Protein AF-A0A1I0JV38-F1 (afdb_monomer_lite)

pLDDT: mean 80.18, std 16.91, range [19.27, 97.38]

Radius of gyration: 26.92 Å; chains: 1; bounding box: 65×66×72 Å

Organism: NCBI:txid392421

Secondary structure (DSSP, 8-state):
--EEHHHHHHHHHHHHHHH-TT----GGGHHHHHHH-SSEEEEEETTEEEEEE-HHHHHHHS--------THHHHHHHHHHHHHHHHHTTT-EEEEPP--SSS--SEEEEETTEEEEEEEEE-SSGGG-HHHHHHHHHHHHHTT-EEEEEE---SSTTHHHHHHHHHHHS-SEEPTTSPEEEPEEEEEPEETT-TTSTT-EEEEEE--SSTT--EEEEETTEEEEESSSSEEEEEESSSPPPTTTSSEEEEEETTTTEEEEEETTEEEEESSHHHHHHHEEEPEEEP-HHHHSS-TT--GGG-EEEE--SSS--EEEETTEEEEPPSS--HHHHS--TT-TTS----PPPPP--------------TT--SHHHHHHHHEEEEEEEEEEHHHHHHHHHHHHHHHT--PPPHHHHHHHHTTTS--EEEEEEETTEEEEEEEEEEE-TTTGGGG-

Sequence (453 aa):
GWVEVTAVDEELVARLEKTEPEIDYAYEDLPDVRDASRLIEVDLQNDEIVARLTDEGEELVRPKTGTVGSAGGTSHDAVLLDTEVALTERGFSVEILEQDGSEQPDAVATHPDHDVVFNIEAETTTPDRPAKVLQNLKRAHEEDRIPIFVVRPGESETQVASRVENILSKPLHERSDGTEQFYNCDEIVTFGGGATAHGGVTAVRPQTTDANRTVWVRDNGERVLSDGETEFTRVPDDGPISKDDVPAYYSYDHQSGQYTVHQPGETLTYDSKSEFETEWTPIKRPFLPDVDLPDANYSRESYLILIHPTDGSPLLFQQGDTYELSESPDNEELWPDASSAEHSKAVEPSQPAEACSSGEQSVQIEPESDGIEAFAAMYIREADGVQIPKEELFQAYSRWTDQQDIDGTNASWFGRKLANVVEYEDDRIRNGDNLVTVYTGIDLTSDGSKLLE

Foldseek 3Di:
DKDFVVVVLVLVVVCCVVPPVVDDDDSVCVVVVQVPDPQKDWDQDPNTIIIDGDPVNVVVPQAQQDPPDWVCPVVQSLQVVLVCVQVVLQQKDKAQDRCPPDDAARIWIDHPQDPAIEGEHECEPCLVQLVVLQLQLQVQVVVVHAYEYEYAADPHLCPVVVSSVCCVVPVWDQDPVRKTKFGFDPDFAKDPVDQVDDVIKFFKFWADPPRPQWIWIDDPQWTWTDSVPDTFFIHGLPDDDDCVGGQWIWHADPVQRKIWIDGVPDIDIDSHPVVCSNTIHTHTDTDRLVPSHPDNDDDPLRYWYWHDYPDDHIWTDDPNDTAGADSHRHPCRRPPDPVNVPPDDDDDDDDDDDDDDDDDDDDDDDQPDLCLLVCCVAWKDFDAFDKDFLVLLQLLSVLVCVVVVHNHTDSVVSVVVNVVRDDWDWDWDDDDPDITIMTGRMDTDPVSVVSSD

Structure (mmCIF, N/CA/C/O backbone):
data_AF-A0A1I0JV38-F1
#
_entry.id   AF-A0A1I0JV38-F1
#
loop_
_atom_site.group_PDB
_atom_site.id
_atom_site.type_symbol
_atom_site.label_atom_id
_atom_site.label_alt_id
_atom_site.label_comp_id
_atom_site.label_asym_id
_atom_site.label_entity_id
_atom_site.label_seq_id
_atom_site.pdbx_PDB_ins_code
_atom_site.Cartn_x
_atom_site.Cartn_y
_atom_site.Cartn_z
_atom_site.occupancy
_atom_site.B_iso_or_equiv
_atom_site.auth_seq_id
_atom_site.auth_comp_id
_atom_site.auth_asym_id
_atom_site.auth_atom_id
_atom_site.pdbx_PDB_model_num
ATOM 1 N N . GLY A 1 1 ? 14.140 11.235 -24.330 1.00 77.12 1 GLY A N 1
ATOM 2 C CA . GLY A 1 1 ? 15.375 11.431 -25.132 1.00 77.12 1 GLY A CA 1
ATOM 3 C C . GLY A 1 1 ? 15.098 11.174 -26.606 1.00 77.12 1 GLY A C 1
ATOM 4 O O . GLY A 1 1 ? 13.943 10.947 -26.933 1.00 77.12 1 GLY A O 1
ATOM 5 N N . TRP A 1 2 ? 16.109 11.232 -27.483 1.00 87.62 2 TRP A N 1
ATOM 6 C CA . TRP A 1 2 ? 15.985 10.741 -28.868 1.00 87.62 2 TRP A CA 1
ATOM 7 C C . TRP A 1 2 ? 16.134 9.219 -28.885 1.00 87.62 2 TRP A C 1
ATOM 9 O O . TRP A 1 2 ? 17.063 8.708 -28.263 1.00 87.62 2 TRP A O 1
ATOM 19 N N . VAL A 1 3 ? 15.238 8.523 -29.582 1.00 88.56 3 VAL A N 1
ATOM 20 C CA . VAL A 1 3 ? 15.190 7.055 -29.669 1.00 88.56 3 VAL A CA 1
ATOM 21 C C . VAL A 1 3 ? 15.055 6.645 -31.132 1.00 88.56 3 VAL A C 1
ATOM 23 O O . VAL A 1 3 ? 14.429 7.365 -31.909 1.00 88.56 3 VAL A O 1
ATOM 26 N N . GLU A 1 4 ? 15.632 5.515 -31.536 1.00 90.44 4 GLU A N 1
ATOM 27 C CA . GLU A 1 4 ? 15.465 5.013 -32.903 1.00 90.44 4 GLU A CA 1
ATOM 28 C C . GLU A 1 4 ? 13.999 4.720 -33.229 1.00 90.44 4 GLU A C 1
ATOM 30 O O . GLU A 1 4 ? 13.288 4.059 -32.472 1.00 90.44 4 GLU A O 1
ATOM 35 N N . VAL A 1 5 ? 13.556 5.172 -34.403 1.00 89.88 5 VAL A N 1
ATOM 36 C CA . VAL A 1 5 ? 12.156 5.029 -34.826 1.00 89.88 5 VAL A CA 1
ATOM 37 C C . VAL A 1 5 ? 11.748 3.568 -35.001 1.00 89.88 5 VAL A C 1
ATOM 39 O O . VAL A 1 5 ? 10.593 3.237 -34.767 1.00 89.88 5 VAL A O 1
ATOM 42 N N . THR A 1 6 ? 12.682 2.684 -35.355 1.00 87.19 6 THR A N 1
ATOM 43 C CA . THR A 1 6 ? 12.409 1.245 -35.468 1.00 87.19 6 THR A CA 1
ATOM 44 C C . THR A 1 6 ? 11.938 0.660 -34.135 1.00 87.19 6 THR A C 1
ATOM 46 O O . THR A 1 6 ? 10.930 -0.033 -34.108 1.00 87.19 6 THR A O 1
ATOM 49 N N . ALA A 1 7 ? 12.603 1.006 -33.027 1.00 85.00 7 ALA A N 1
ATOM 50 C CA . ALA A 1 7 ? 12.217 0.544 -31.694 1.00 85.00 7 ALA A CA 1
ATOM 51 C C . ALA A 1 7 ? 10.859 1.123 -31.259 1.00 85.00 7 ALA A C 1
ATOM 53 O O . ALA A 1 7 ? 10.041 0.426 -30.666 1.00 85.00 7 ALA A O 1
ATOM 54 N N . VAL A 1 8 ? 10.592 2.390 -31.604 1.00 86.75 8 VAL A N 1
ATOM 55 C CA . VAL A 1 8 ? 9.288 3.028 -31.355 1.00 86.75 8 VAL A CA 1
ATOM 56 C C . VAL A 1 8 ? 8.170 2.318 -32.123 1.00 86.75 8 VAL A C 1
ATOM 58 O O . VAL A 1 8 ? 7.096 2.094 -31.570 1.00 86.75 8 VAL A O 1
ATOM 61 N N . ASP A 1 9 ? 8.418 1.957 -33.383 1.00 89.06 9 ASP A N 1
ATOM 62 C CA . ASP A 1 9 ? 7.438 1.283 -34.236 1.00 89.06 9 ASP A CA 1
ATOM 63 C C . ASP A 1 9 ? 7.156 -0.144 -33.755 1.00 89.06 9 ASP A C 1
ATOM 65 O O . ASP A 1 9 ? 5.997 -0.554 -33.729 1.00 89.06 9 ASP A O 1
ATOM 69 N N . GLU A 1 10 ? 8.181 -0.877 -33.320 1.00 86.12 10 GLU A N 1
ATOM 70 C CA . GLU A 1 10 ? 8.034 -2.216 -32.736 1.00 86.12 10 GLU A CA 1
ATOM 71 C C . GLU A 1 10 ? 7.217 -2.192 -31.432 1.00 86.12 10 GLU A C 1
ATOM 73 O O . GLU A 1 10 ? 6.278 -2.979 -31.290 1.00 86.12 10 GLU A O 1
ATOM 78 N N . GLU A 1 11 ? 7.497 -1.255 -30.519 1.00 83.25 11 GLU A N 1
ATOM 79 C CA . GLU A 1 11 ? 6.731 -1.103 -29.271 1.00 83.25 11 GLU A CA 1
ATOM 80 C C . GLU A 1 11 ? 5.285 -0.654 -29.539 1.00 83.25 11 GLU A C 1
ATOM 82 O O . GLU A 1 11 ? 4.341 -1.171 -28.938 1.00 83.25 11 GLU A O 1
ATOM 87 N N . LEU A 1 12 ? 5.075 0.276 -30.480 1.00 85.81 12 LEU A N 1
ATOM 88 C CA . LEU A 1 12 ? 3.736 0.723 -30.870 1.00 85.81 12 LEU A CA 1
ATOM 89 C C . LEU A 1 12 ? 2.906 -0.431 -31.446 1.00 85.81 12 LEU A C 1
ATOM 91 O O . LEU A 1 12 ? 1.741 -0.586 -31.081 1.00 85.81 12 LEU A O 1
ATOM 95 N N . VAL A 1 13 ? 3.504 -1.245 -32.320 1.00 85.44 13 VAL A N 1
ATOM 96 C CA . VAL A 1 13 ? 2.880 -2.450 -32.885 1.00 85.44 13 VAL A CA 1
ATOM 97 C C . VAL A 1 13 ? 2.482 -3.413 -31.769 1.00 85.44 13 VAL A C 1
ATOM 99 O O . VAL A 1 13 ? 1.319 -3.814 -31.705 1.00 85.44 13 VAL A O 1
ATOM 102 N N . ALA A 1 14 ? 3.409 -3.724 -30.859 1.00 80.94 14 ALA A N 1
ATOM 103 C CA . ALA A 1 14 ? 3.163 -4.641 -29.748 1.00 80.94 14 ALA A CA 1
ATOM 104 C C . ALA A 1 14 ? 2.013 -4.160 -28.843 1.00 80.94 14 ALA A C 1
ATOM 106 O O . ALA A 1 14 ? 1.148 -4.952 -28.460 1.00 80.94 14 ALA A O 1
ATOM 107 N N . ARG A 1 15 ? 1.949 -2.853 -28.546 1.00 80.50 15 ARG A N 1
ATOM 108 C CA . ARG A 1 15 ? 0.856 -2.265 -27.754 1.00 80.50 15 ARG A CA 1
ATOM 109 C C . ARG A 1 15 ? -0.477 -2.261 -28.491 1.00 80.50 15 ARG A C 1
ATOM 111 O O . ARG A 1 15 ? -1.489 -2.605 -27.887 1.00 80.50 15 ARG A O 1
ATOM 118 N N . LEU A 1 16 ? -0.501 -1.908 -29.777 1.00 81.69 16 LEU A N 1
ATOM 119 C CA . LEU A 1 16 ? -1.734 -1.926 -30.571 1.00 81.69 16 LEU A CA 1
ATOM 120 C C . LEU A 1 16 ? -2.312 -3.341 -30.663 1.00 81.69 16 LEU A C 1
ATOM 122 O O . LEU A 1 16 ? -3.507 -3.523 -30.462 1.00 81.69 16 LEU A O 1
ATOM 126 N N . GLU A 1 17 ? -1.472 -4.352 -30.887 1.00 80.50 17 GLU A N 1
ATOM 127 C CA . GLU A 1 17 ? -1.916 -5.750 -30.925 1.00 80.50 17 GLU A CA 1
ATOM 128 C C . GLU A 1 17 ? -2.472 -6.238 -29.577 1.00 80.50 17 GLU A C 1
ATOM 130 O O . GLU A 1 17 ? -3.389 -7.064 -29.552 1.00 80.50 17 GLU A O 1
ATOM 135 N N . LYS A 1 18 ? -1.935 -5.731 -28.461 1.00 73.00 18 LYS A N 1
ATOM 136 C CA . LYS A 1 18 ? -2.333 -6.124 -27.103 1.00 73.00 18 LYS A CA 1
ATOM 137 C C . LYS A 1 18 ? -3.589 -5.400 -26.614 1.00 73.00 18 LYS A C 1
ATOM 139 O O . LYS A 1 18 ? -4.468 -6.043 -26.040 1.00 73.00 18 LYS A O 1
ATOM 144 N N . THR A 1 19 ? -3.659 -4.088 -26.816 1.00 72.38 19 THR A N 1
ATOM 145 C CA . THR A 1 19 ? -4.647 -3.217 -26.158 1.00 72.38 19 THR A CA 1
ATOM 146 C C . THR A 1 19 ? -5.775 -2.796 -27.096 1.00 72.38 19 THR A C 1
ATOM 148 O O . THR A 1 19 ? -6.915 -2.694 -26.658 1.00 72.38 19 THR A O 1
ATOM 151 N N . GLU A 1 20 ? -5.487 -2.605 -28.384 1.00 77.19 20 GLU A N 1
ATOM 152 C CA . GLU A 1 20 ? -6.432 -2.059 -29.370 1.00 77.19 20 GLU A CA 1
ATOM 153 C C . GLU A 1 20 ? -6.417 -2.883 -30.681 1.00 77.19 20 GLU A C 1
ATOM 155 O O . GLU A 1 20 ? -6.173 -2.337 -31.767 1.00 77.19 20 GLU A O 1
ATOM 160 N N . PRO A 1 21 ? -6.656 -4.212 -30.626 1.00 78.31 21 PRO A N 1
ATOM 161 C CA . PRO A 1 21 ? -6.513 -5.109 -31.779 1.00 78.31 21 PRO A CA 1
ATOM 162 C C . PRO A 1 21 ? -7.489 -4.807 -32.930 1.00 78.31 21 PRO A C 1
ATOM 164 O O . PRO A 1 21 ? -7.354 -5.347 -34.030 1.00 78.31 21 PRO A O 1
ATOM 167 N N . GLU A 1 22 ? -8.510 -3.985 -32.691 1.00 82.88 22 GLU A N 1
ATOM 168 C CA . GLU A 1 22 ? -9.451 -3.491 -33.695 1.00 82.88 22 GLU A CA 1
ATOM 169 C C . GLU A 1 22 ? -8.896 -2.389 -34.607 1.00 82.88 22 GLU A C 1
ATOM 171 O O . GLU A 1 22 ? -9.514 -2.103 -35.641 1.00 82.88 22 GLU A O 1
ATOM 176 N N . ILE A 1 23 ? -7.779 -1.754 -34.242 1.00 82.75 23 ILE A N 1
ATOM 177 C CA . ILE A 1 23 ? -7.165 -0.703 -35.054 1.00 82.75 23 ILE A CA 1
ATOM 178 C C . ILE A 1 23 ? -6.440 -1.361 -36.231 1.00 82.75 23 ILE A C 1
ATOM 180 O O . ILE A 1 23 ? -5.401 -1.992 -36.077 1.00 82.75 23 ILE A O 1
ATOM 184 N N . ASP A 1 24 ? -6.997 -1.193 -37.431 1.00 81.81 24 ASP A N 1
ATOM 185 C CA . ASP A 1 24 ? -6.366 -1.613 -38.684 1.00 81.81 24 ASP A CA 1
ATOM 186 C C . ASP A 1 24 ? -5.345 -0.554 -39.126 1.00 81.81 24 ASP A C 1
ATOM 188 O O . ASP A 1 24 ? -5.703 0.608 -39.348 1.00 81.81 24 ASP A O 1
ATOM 192 N N . TYR A 1 25 ? -4.079 -0.948 -39.245 1.00 83.00 25 TYR A N 1
ATOM 193 C CA . TYR A 1 25 ? -2.989 -0.085 -39.692 1.00 83.00 25 TYR A CA 1
ATOM 194 C C . TYR A 1 25 ? -2.025 -0.854 -40.596 1.00 83.00 25 TYR A C 1
ATOM 196 O O . TYR A 1 25 ? -1.826 -2.062 -40.450 1.00 83.00 25 TYR A O 1
ATOM 204 N N . ALA A 1 26 ? -1.389 -0.145 -41.529 1.00 86.62 26 ALA A N 1
ATOM 205 C CA . ALA A 1 26 ? -0.257 -0.676 -42.270 1.00 86.62 26 ALA A CA 1
ATOM 206 C C . ALA A 1 26 ? 1.041 -0.099 -41.698 1.00 86.62 26 ALA A C 1
ATOM 208 O O . ALA A 1 26 ? 1.145 1.101 -41.456 1.00 86.62 26 ALA A O 1
ATOM 209 N N . TYR A 1 27 ? 2.063 -0.941 -41.522 1.00 84.88 27 TYR A N 1
ATOM 210 C CA . TYR A 1 27 ? 3.378 -0.501 -41.035 1.00 84.88 27 TYR A CA 1
ATOM 211 C C . TYR A 1 27 ? 3.979 0.623 -41.906 1.00 84.88 27 TYR A C 1
ATOM 213 O O . TYR A 1 27 ? 4.685 1.500 -41.418 1.00 84.88 27 TYR A O 1
ATOM 221 N N . GLU A 1 28 ? 3.663 0.630 -43.206 1.00 87.81 28 GLU A N 1
ATOM 222 C CA . GLU A 1 28 ? 4.093 1.670 -44.150 1.00 87.81 28 GLU A CA 1
ATOM 223 C C . GLU A 1 28 ? 3.461 3.051 -43.906 1.00 87.81 28 GLU A C 1
ATOM 225 O O . GLU A 1 28 ? 4.013 4.041 -44.382 1.00 87.81 28 GLU A O 1
ATOM 230 N N . ASP A 1 29 ? 2.373 3.128 -43.134 1.00 88.38 29 ASP A N 1
ATOM 231 C CA . ASP A 1 29 ? 1.688 4.380 -42.791 1.00 88.38 29 ASP A CA 1
ATOM 232 C C . ASP A 1 29 ? 2.265 5.038 -41.522 1.00 88.38 29 ASP A C 1
ATOM 234 O O . ASP A 1 29 ? 2.029 6.223 -41.276 1.00 88.38 29 ASP A O 1
ATOM 238 N N . LEU A 1 30 ? 3.046 4.309 -40.710 1.00 88.12 30 LEU A N 1
ATOM 239 C CA . LEU A 1 30 ? 3.612 4.827 -39.455 1.00 88.12 30 LEU A CA 1
ATOM 240 C C . LEU A 1 30 ? 4.484 6.092 -39.636 1.00 88.12 30 LEU A C 1
ATOM 242 O O . LEU A 1 30 ? 4.366 7.005 -38.811 1.00 88.12 30 LEU A O 1
ATOM 246 N N . PRO A 1 31 ? 5.301 6.233 -40.705 1.00 88.88 31 PRO A N 1
ATOM 247 C CA . PRO A 1 31 ? 6.001 7.486 -40.990 1.00 88.88 31 PRO A CA 1
ATOM 248 C C . PRO A 1 31 ? 5.059 8.688 -41.140 1.00 88.88 31 PRO A C 1
ATOM 250 O O . PRO A 1 31 ? 5.313 9.734 -40.545 1.00 88.88 31 PRO A O 1
ATOM 253 N N . ASP A 1 32 ? 3.947 8.528 -41.864 1.00 87.06 32 ASP A N 1
ATOM 254 C CA . ASP A 1 32 ? 2.964 9.599 -42.068 1.00 87.06 32 ASP A CA 1
ATOM 255 C C . ASP A 1 32 ? 2.240 9.950 -40.756 1.00 87.06 32 ASP A C 1
ATOM 257 O O . ASP A 1 32 ? 1.932 11.119 -40.504 1.00 87.06 32 ASP A O 1
ATOM 261 N N . VAL A 1 33 ? 2.000 8.957 -39.889 1.00 86.44 33 VAL A N 1
ATOM 262 C CA . VAL A 1 33 ? 1.426 9.164 -38.547 1.00 86.44 33 VAL A CA 1
ATOM 263 C C . VAL A 1 33 ? 2.357 10.010 -37.675 1.00 86.44 33 VAL A C 1
ATOM 265 O O . VAL A 1 33 ? 1.887 10.940 -37.012 1.00 86.44 33 VAL A O 1
ATOM 268 N N . ARG A 1 34 ? 3.668 9.734 -37.693 1.00 88.69 34 ARG A N 1
ATOM 269 C CA . ARG A 1 34 ? 4.659 10.528 -36.948 1.00 88.69 34 ARG A CA 1
ATOM 270 C C . ARG A 1 34 ? 4.747 11.956 -37.469 1.00 88.69 34 ARG A C 1
ATOM 272 O O . ARG A 1 34 ? 4.639 12.881 -36.671 1.00 88.69 34 ARG A O 1
ATOM 279 N N . ASP A 1 35 ? 4.855 12.133 -38.785 1.00 85.25 35 ASP A N 1
ATOM 280 C CA . ASP A 1 35 ? 4.942 13.456 -39.420 1.00 85.25 35 ASP A CA 1
ATOM 281 C C . ASP A 1 35 ? 3.686 14.312 -39.172 1.00 85.25 35 ASP A C 1
ATOM 283 O O . ASP A 1 35 ? 3.761 15.541 -39.084 1.00 85.25 35 ASP A O 1
ATOM 287 N N . ALA A 1 36 ? 2.513 13.681 -39.060 1.00 87.56 36 ALA A N 1
ATOM 288 C CA . ALA A 1 36 ? 1.254 14.368 -38.778 1.00 87.56 36 ALA A CA 1
ATOM 289 C C . ALA A 1 36 ? 1.035 14.674 -37.284 1.00 87.56 36 ALA A C 1
ATOM 291 O O . ALA A 1 36 ? 0.184 15.512 -36.948 1.00 87.56 36 ALA A O 1
ATOM 292 N N . SER A 1 37 ? 1.759 14.001 -36.388 1.00 87.88 37 SER A N 1
ATOM 293 C CA . SER A 1 37 ? 1.605 14.153 -34.944 1.00 87.88 37 SER A CA 1
ATOM 294 C C . SER A 1 37 ? 2.225 15.459 -34.452 1.00 87.88 37 SER A C 1
ATOM 296 O O . SER A 1 37 ? 3.325 15.841 -34.830 1.00 87.88 37 SER A O 1
ATOM 298 N N . ARG A 1 38 ? 1.524 16.155 -33.552 1.00 89.62 38 ARG A N 1
ATOM 299 C CA . ARG A 1 38 ? 2.076 17.326 -32.836 1.00 89.62 38 ARG A CA 1
ATOM 300 C C . ARG A 1 38 ? 2.844 16.932 -31.576 1.00 89.62 38 ARG A C 1
ATOM 302 O O . ARG A 1 38 ? 3.495 17.769 -30.959 1.00 89.62 38 ARG A O 1
ATOM 309 N N . LEU A 1 39 ? 2.725 15.665 -31.191 1.00 90.50 39 LEU A N 1
ATOM 310 C CA . LEU A 1 39 ? 3.242 15.109 -29.947 1.00 90.50 39 LEU A CA 1
ATOM 311 C C . LEU A 1 39 ? 4.614 14.460 -30.140 1.00 90.50 39 LEU A C 1
ATOM 313 O O . LEU A 1 39 ? 5.287 14.167 -29.161 1.00 90.50 39 LEU A O 1
ATOM 317 N N . ILE A 1 40 ? 5.019 14.222 -31.391 1.00 90.31 40 ILE A N 1
ATOM 318 C CA . ILE A 1 40 ? 6.248 13.519 -31.755 1.00 90.31 40 ILE A CA 1
ATOM 319 C C . ILE A 1 40 ? 7.059 14.422 -32.686 1.00 90.31 40 ILE A C 1
ATOM 321 O O . ILE A 1 40 ? 6.527 14.991 -33.636 1.00 90.31 40 ILE A O 1
ATOM 325 N N . GLU A 1 41 ? 8.348 14.554 -32.401 1.00 91.69 41 GLU A N 1
ATOM 326 C CA . GLU A 1 41 ? 9.345 15.179 -33.263 1.00 91.69 41 GLU A CA 1
ATOM 327 C C . GLU A 1 41 ? 10.241 14.082 -33.852 1.00 91.69 41 GLU A C 1
ATOM 329 O O . GLU A 1 41 ? 10.650 13.167 -33.136 1.00 91.69 41 GLU A O 1
ATOM 334 N N . VAL A 1 42 ? 10.552 14.175 -35.147 1.00 91.75 42 VAL A N 1
ATOM 335 C CA . VAL A 1 42 ? 11.430 13.240 -35.865 1.00 91.75 42 VAL A CA 1
ATOM 336 C C . VAL A 1 42 ? 12.635 14.003 -36.408 1.00 91.75 42 VAL A C 1
ATOM 338 O O . VAL A 1 42 ? 12.486 15.102 -36.945 1.00 91.75 42 VAL A O 1
ATOM 341 N N . ASP A 1 43 ? 13.825 13.421 -36.288 1.00 90.50 43 ASP A N 1
ATOM 342 C CA . ASP A 1 43 ? 15.074 13.989 -36.797 1.00 90.50 43 ASP A CA 1
ATOM 343 C C . ASP A 1 43 ? 15.979 12.892 -37.383 1.00 90.50 43 ASP A C 1
ATOM 345 O O . ASP A 1 43 ? 15.777 11.698 -37.157 1.00 90.50 43 ASP A O 1
ATOM 349 N N . LEU A 1 44 ? 16.975 13.298 -38.171 1.00 90.88 44 LEU A N 1
ATOM 350 C CA . LEU A 1 44 ? 17.996 12.410 -38.721 1.00 90.88 44 LEU A CA 1
ATOM 351 C C . LEU A 1 44 ? 19.312 12.638 -37.972 1.00 90.88 44 LEU A C 1
ATOM 353 O O . LEU A 1 44 ? 19.975 13.662 -38.165 1.00 90.88 44 LEU A O 1
ATOM 357 N N . GLN A 1 45 ? 19.723 11.667 -37.161 1.00 89.06 45 GLN A N 1
ATOM 358 C CA . GLN A 1 45 ? 20.967 11.724 -36.393 1.00 89.06 45 GLN A CA 1
ATOM 359 C C . GLN A 1 45 ? 21.844 10.528 -36.750 1.00 89.06 45 GLN A C 1
ATOM 361 O O . GLN A 1 45 ? 21.390 9.399 -36.736 1.00 89.06 45 GLN A O 1
ATOM 366 N N . ASN A 1 46 ? 23.113 10.774 -37.091 1.00 86.12 46 ASN A N 1
ATOM 367 C CA . ASN A 1 46 ? 24.078 9.723 -37.458 1.00 86.12 46 ASN A CA 1
ATOM 368 C C . ASN A 1 46 ? 23.596 8.752 -38.562 1.00 86.12 46 ASN A C 1
ATOM 370 O O . ASN A 1 46 ? 23.934 7.577 -38.528 1.00 86.12 46 ASN A O 1
ATOM 374 N N . ASP A 1 47 ? 22.855 9.257 -39.556 1.00 87.50 47 ASP A N 1
ATOM 375 C CA . ASP A 1 47 ? 22.219 8.467 -40.630 1.00 87.50 47 ASP A CA 1
ATOM 376 C C . ASP A 1 47 ? 21.084 7.522 -40.163 1.00 87.50 47 ASP A C 1
ATOM 378 O O . ASP A 1 47 ? 20.556 6.753 -40.969 1.00 87.50 47 ASP A O 1
ATOM 382 N N . GLU A 1 48 ? 20.646 7.639 -38.909 1.00 88.00 48 GLU A N 1
ATOM 383 C CA . GLU A 1 48 ? 19.503 6.934 -38.320 1.00 88.00 48 GLU A CA 1
ATOM 384 C C . GLU A 1 48 ? 18.336 7.902 -38.092 1.00 88.00 48 GLU A C 1
ATOM 386 O O . GLU A 1 48 ? 18.513 9.068 -37.719 1.00 88.00 48 GLU A O 1
ATOM 391 N N . ILE A 1 49 ? 17.118 7.428 -38.360 1.00 90.25 49 ILE A N 1
ATOM 392 C CA . ILE A 1 49 ? 15.908 8.207 -38.094 1.00 90.25 49 ILE A CA 1
ATOM 393 C C . ILE A 1 49 ? 15.566 8.007 -36.622 1.00 90.25 49 ILE A C 1
ATOM 395 O O . ILE A 1 49 ? 15.324 6.880 -36.182 1.00 90.25 49 ILE A O 1
ATOM 399 N N . VAL A 1 50 ? 15.525 9.107 -35.879 1.00 91.56 50 VAL A N 1
ATOM 400 C CA . VAL A 1 50 ? 15.219 9.127 -34.450 1.00 91.56 50 VAL A CA 1
ATOM 401 C C . VAL A 1 50 ? 13.948 9.925 -34.185 1.00 91.56 50 VAL A C 1
ATOM 403 O O . VAL A 1 50 ? 13.634 10.875 -34.902 1.00 91.56 50 VAL A O 1
ATOM 406 N N . ALA A 1 51 ? 13.214 9.544 -33.145 1.00 91.69 51 ALA A N 1
ATOM 407 C CA . ALA A 1 51 ? 12.032 10.243 -32.666 1.00 91.69 51 ALA A CA 1
ATOM 408 C C . ALA A 1 51 ? 12.141 10.575 -31.176 1.00 91.69 51 ALA A C 1
ATOM 410 O O . ALA A 1 51 ? 12.894 9.959 -30.418 1.00 91.69 51 ALA A O 1
ATOM 411 N N . ARG A 1 52 ? 11.386 11.590 -30.769 1.00 90.12 52 ARG A N 1
ATOM 412 C CA . ARG A 1 52 ? 11.264 12.077 -29.394 1.00 90.12 52 ARG A CA 1
ATOM 413 C C . ARG A 1 52 ? 9.865 12.671 -29.204 1.00 90.12 52 ARG A C 1
ATOM 415 O O . ARG A 1 52 ? 9.276 13.165 -30.161 1.00 90.12 52 ARG A O 1
ATOM 422 N N . LEU A 1 53 ? 9.351 12.686 -27.976 1.00 89.56 53 LEU A N 1
ATOM 423 C CA . LEU A 1 53 ? 8.158 13.466 -27.643 1.00 89.56 53 LEU A CA 1
ATOM 424 C C . LEU A 1 53 ? 8.441 14.976 -27.666 1.00 89.56 53 LEU A C 1
ATOM 426 O O . LEU A 1 53 ? 9.469 15.436 -27.176 1.00 89.56 53 LEU A O 1
ATOM 430 N N . THR A 1 54 ? 7.520 15.762 -28.219 1.00 88.19 54 THR A N 1
ATOM 431 C CA . THR A 1 54 ? 7.537 17.224 -28.047 1.00 88.19 54 THR A CA 1
ATOM 432 C C . THR A 1 54 ? 7.189 17.586 -26.602 1.00 88.19 54 THR A C 1
ATOM 434 O O . THR A 1 54 ? 6.630 16.757 -25.896 1.00 88.19 54 THR A O 1
ATOM 437 N N . ASP A 1 55 ? 7.412 18.831 -26.167 1.00 83.75 55 ASP A N 1
ATOM 438 C CA . ASP A 1 55 ? 6.972 19.284 -24.832 1.00 83.75 55 ASP A CA 1
ATOM 439 C C . ASP A 1 55 ? 5.464 19.029 -24.593 1.00 83.75 55 ASP A C 1
ATOM 441 O O . ASP A 1 55 ? 5.043 18.692 -23.489 1.00 83.75 55 ASP A O 1
ATOM 445 N N . GLU A 1 56 ? 4.636 19.164 -25.641 1.00 84.75 56 GLU A N 1
ATOM 446 C CA . GLU A 1 56 ? 3.200 18.845 -25.597 1.00 84.75 56 GLU A CA 1
ATOM 447 C C . GLU A 1 56 ? 2.959 17.333 -25.482 1.00 84.75 56 GLU A C 1
ATOM 449 O O . GLU A 1 56 ? 2.060 16.910 -24.759 1.00 84.75 56 GLU A O 1
ATOM 454 N N . GLY A 1 57 ? 3.770 16.522 -26.167 1.00 81.50 57 GLY A N 1
ATOM 455 C CA . GLY A 1 57 ? 3.776 15.068 -26.027 1.00 81.50 57 GLY A CA 1
ATOM 456 C C . GLY A 1 57 ? 4.179 14.615 -24.627 1.00 81.50 57 GLY A C 1
ATOM 457 O O . GLY A 1 57 ? 3.463 13.816 -24.037 1.00 81.50 57 GLY A O 1
ATOM 458 N N . GLU A 1 58 ? 5.267 15.161 -24.077 1.00 81.88 58 GLU A N 1
ATOM 459 C CA . GLU A 1 58 ? 5.749 14.861 -22.725 1.00 81.88 58 GLU A CA 1
ATOM 460 C C . GLU A 1 58 ? 4.698 15.215 -21.668 1.00 81.88 58 GLU A C 1
ATOM 462 O O . GLU A 1 58 ? 4.425 14.409 -20.786 1.00 81.88 58 GLU A O 1
ATOM 467 N N . GLU A 1 59 ? 4.057 16.382 -21.770 1.00 78.88 59 GLU A N 1
ATOM 468 C CA . GLU A 1 59 ? 2.991 16.768 -20.837 1.00 78.88 59 GLU A CA 1
ATOM 469 C C . GLU A 1 59 ? 1.744 15.884 -20.979 1.00 78.88 59 GLU A C 1
ATOM 471 O O . GLU A 1 59 ? 1.081 15.596 -19.984 1.00 78.88 59 GLU A O 1
ATOM 476 N N . LEU A 1 60 ? 1.414 15.438 -22.197 1.00 78.56 60 LEU A N 1
ATOM 477 C CA . LEU A 1 60 ? 0.250 14.585 -22.431 1.00 78.56 60 LEU A CA 1
ATOM 478 C C . LEU A 1 60 ? 0.416 13.191 -21.816 1.00 78.56 60 LEU A C 1
ATOM 480 O O . LEU A 1 60 ? -0.562 12.651 -21.299 1.00 78.56 60 LEU A O 1
ATOM 484 N N . VAL A 1 61 ? 1.619 12.614 -21.905 1.00 73.31 61 VAL A N 1
ATOM 485 C CA . VAL A 1 61 ? 1.905 11.255 -21.415 1.00 73.31 61 VAL A CA 1
ATOM 486 C C . VAL A 1 61 ? 2.287 11.215 -19.940 1.00 73.31 61 VAL A C 1
ATOM 488 O O . VAL A 1 61 ? 2.466 10.128 -19.399 1.00 73.31 61 VAL A O 1
ATOM 491 N N . ARG A 1 62 ? 2.403 12.371 -19.269 1.00 67.94 62 ARG A N 1
ATOM 492 C CA . ARG A 1 62 ? 2.609 12.392 -17.821 1.00 67.94 62 ARG A CA 1
ATOM 493 C C . ARG A 1 62 ? 1.480 11.619 -17.133 1.00 67.94 62 ARG A C 1
ATOM 495 O O . ARG A 1 62 ? 0.311 11.970 -17.333 1.00 67.94 62 ARG A O 1
ATOM 502 N N . PRO A 1 63 ? 1.814 10.608 -16.314 1.00 59.62 63 PRO A N 1
ATOM 503 C CA . PRO A 1 63 ? 0.829 9.809 -15.617 1.00 59.62 63 PRO A CA 1
ATOM 504 C C . PRO A 1 63 ? -0.134 10.692 -14.830 1.00 59.62 63 PRO A C 1
ATOM 506 O O . PRO A 1 63 ? 0.272 11.563 -14.061 1.00 59.62 63 PRO A O 1
ATOM 509 N N . LYS A 1 64 ? -1.435 10.461 -15.010 1.00 61.66 64 LYS A N 1
ATOM 510 C CA . LYS A 1 64 ? -2.468 11.008 -14.128 1.00 61.66 64 LYS A CA 1
ATOM 511 C C . LYS A 1 64 ? -2.754 9.979 -13.044 1.00 61.66 64 LYS A C 1
ATOM 513 O O . LYS A 1 64 ? -3.842 9.417 -12.975 1.00 61.66 64 LYS A O 1
ATOM 518 N N . THR A 1 65 ? -1.786 9.753 -12.175 1.00 51.69 65 THR A N 1
ATOM 519 C CA . THR A 1 65 ? -1.825 8.845 -11.006 1.00 51.69 65 THR A CA 1
ATOM 520 C C . THR A 1 65 ? -2.803 9.287 -9.905 1.00 51.69 65 THR A C 1
ATOM 522 O O . THR A 1 65 ? -2.743 8.838 -8.766 1.00 51.69 65 THR A O 1
ATOM 525 N N . GLY A 1 66 ? -3.779 10.136 -10.236 1.00 43.41 66 GLY A N 1
ATOM 526 C CA . GLY A 1 66 ? -4.731 10.702 -9.294 1.00 43.41 66 GLY A CA 1
ATOM 527 C C . GLY A 1 66 ? -4.131 11.874 -8.517 1.00 43.41 66 GLY A C 1
ATOM 528 O O . GLY A 1 66 ? -3.237 11.740 -7.691 1.00 43.41 66 GLY A O 1
ATOM 529 N N . THR A 1 67 ? -4.695 13.067 -8.705 1.00 34.53 67 THR A N 1
ATOM 530 C CA . THR A 1 67 ? -4.351 14.267 -7.927 1.00 34.53 67 THR A CA 1
ATOM 531 C C . THR A 1 67 ? -4.956 14.221 -6.517 1.00 34.53 67 THR A C 1
ATOM 533 O O . THR A 1 67 ? -5.711 15.115 -6.122 1.00 34.53 67 THR A O 1
ATOM 536 N N . VAL A 1 68 ? -4.644 13.191 -5.732 1.00 37.88 68 VAL A N 1
ATOM 537 C CA . VAL A 1 68 ? -4.736 13.273 -4.273 1.00 37.88 68 VAL A CA 1
ATOM 538 C C . VAL A 1 68 ? -3.348 13.657 -3.800 1.00 37.88 68 VAL A C 1
ATOM 540 O O . VAL A 1 68 ? -2.539 12.809 -3.443 1.00 37.88 68 VAL A O 1
ATOM 543 N N . GLY A 1 69 ? -3.074 14.965 -3.831 1.00 33.31 69 GLY A N 1
ATOM 544 C CA . GLY A 1 69 ? -1.864 15.531 -3.255 1.00 33.31 69 GLY A CA 1
ATOM 545 C C . GLY A 1 69 ? -1.756 15.077 -1.805 1.00 33.31 69 GLY A C 1
ATOM 546 O O . GLY A 1 69 ? -2.425 15.604 -0.925 1.00 33.31 69 GLY A O 1
ATOM 547 N N . SER A 1 70 ? -0.962 14.048 -1.584 1.00 34.75 70 SER A N 1
ATOM 548 C CA . SER A 1 70 ? -0.249 13.705 -0.363 1.00 34.75 70 SER A CA 1
ATOM 549 C C . SER A 1 70 ? 1.210 13.999 -0.719 1.00 34.75 70 SER A C 1
ATOM 551 O O . SER A 1 70 ? 1.540 13.953 -1.901 1.00 34.75 70 SER A O 1
ATOM 553 N N . ALA A 1 71 ? 2.102 14.305 0.220 1.00 30.75 71 ALA A N 1
ATOM 554 C CA . ALA A 1 71 ? 3.518 14.538 -0.118 1.00 30.75 71 ALA A CA 1
ATOM 555 C C . ALA A 1 71 ? 4.161 13.355 -0.892 1.00 30.75 71 ALA A C 1
ATOM 557 O O . ALA A 1 71 ? 5.155 13.527 -1.589 1.00 30.75 71 ALA A O 1
ATOM 558 N N . GLY A 1 72 ? 3.520 12.180 -0.849 1.00 31.64 72 GLY A N 1
ATOM 559 C CA . GLY A 1 72 ? 3.815 11.032 -1.695 1.00 31.64 72 GLY A CA 1
ATOM 560 C C . GLY A 1 72 ? 3.537 11.207 -3.191 1.00 31.64 72 GLY A C 1
ATOM 561 O O . GLY A 1 72 ? 4.243 10.575 -3.940 1.00 31.64 72 GLY A O 1
ATOM 562 N N . GLY A 1 73 ? 2.619 12.060 -3.663 1.00 43.09 73 GLY A N 1
ATOM 563 C CA . GLY A 1 73 ? 2.237 12.123 -5.088 1.00 43.09 73 GLY A CA 1
ATOM 564 C C . GLY A 1 73 ? 3.413 12.437 -6.019 1.00 43.09 73 GLY A C 1
ATOM 565 O O . GLY A 1 73 ? 3.761 11.636 -6.865 1.00 43.09 73 GLY A O 1
ATOM 566 N N . THR A 1 74 ? 4.142 13.532 -5.788 1.00 52.84 74 THR A N 1
ATOM 567 C CA . THR A 1 74 ? 5.300 13.892 -6.632 1.00 52.84 74 THR A CA 1
ATOM 568 C C . THR A 1 74 ? 6.504 12.958 -6.484 1.00 52.84 74 THR A C 1
ATOM 570 O O . THR A 1 74 ? 7.289 12.841 -7.418 1.00 52.84 74 THR A O 1
ATOM 573 N N . SER A 1 75 ? 6.680 12.316 -5.323 1.00 69.19 75 SER A N 1
ATOM 574 C CA . SER A 1 75 ? 7.777 11.361 -5.084 1.00 69.19 75 SER A CA 1
ATOM 575 C C . SER A 1 75 ? 7.455 9.972 -5.649 1.00 69.19 75 SER A C 1
ATOM 577 O O . SER A 1 75 ? 8.309 9.336 -6.257 1.00 69.19 75 SER A O 1
ATOM 579 N N . HIS A 1 76 ? 6.209 9.527 -5.495 1.00 79.00 76 HIS A N 1
ATOM 580 C CA . HIS A 1 76 ? 5.651 8.286 -6.033 1.00 79.00 76 HIS A CA 1
ATOM 581 C C . HIS A 1 76 ? 5.602 8.329 -7.554 1.00 79.00 76 HIS A C 1
ATOM 583 O O . HIS A 1 76 ? 6.181 7.450 -8.182 1.00 79.00 76 HIS A O 1
ATOM 589 N N . ASP A 1 77 ? 5.080 9.410 -8.136 1.00 78.00 77 ASP A N 1
ATOM 590 C CA . ASP A 1 77 ? 5.080 9.615 -9.587 1.00 78.00 77 ASP A CA 1
ATOM 591 C C . ASP A 1 77 ? 6.503 9.617 -10.146 1.00 78.00 77 ASP A C 1
ATOM 593 O O . ASP A 1 77 ? 6.770 8.997 -11.170 1.00 78.00 77 ASP A O 1
ATOM 597 N N . ALA A 1 78 ? 7.444 10.274 -9.456 1.00 82.19 78 ALA A N 1
ATOM 598 C CA . ALA A 1 78 ? 8.845 10.274 -9.864 1.00 82.19 78 ALA A CA 1
ATOM 599 C C . ALA A 1 78 ? 9.477 8.876 -9.771 1.00 82.19 78 ALA A C 1
ATOM 601 O O . ALA A 1 78 ? 10.242 8.496 -10.648 1.00 82.19 78 ALA A O 1
ATOM 602 N N . VAL A 1 79 ? 9.167 8.095 -8.730 1.00 86.69 79 VAL A N 1
ATOM 603 C CA . VAL A 1 79 ? 9.609 6.694 -8.629 1.00 86.69 79 VAL A CA 1
ATOM 604 C C . VAL A 1 79 ? 9.042 5.865 -9.772 1.00 86.69 79 VAL A C 1
ATOM 606 O O . VAL A 1 79 ? 9.799 5.120 -10.386 1.00 86.69 79 VAL A O 1
ATOM 609 N N . LEU A 1 80 ? 7.752 5.994 -10.077 1.00 88.12 80 LEU A N 1
ATOM 610 C CA . LEU A 1 80 ? 7.112 5.238 -11.153 1.00 88.12 80 LEU A CA 1
ATOM 611 C C . LEU A 1 80 ? 7.673 5.596 -12.526 1.00 88.12 80 LEU A C 1
ATOM 613 O O . LEU A 1 80 ? 7.965 4.694 -13.304 1.00 88.12 80 LEU A O 1
ATOM 617 N N . LEU A 1 81 ? 7.878 6.884 -12.801 1.00 86.75 81 LEU A N 1
ATOM 618 C CA . LEU A 1 81 ? 8.481 7.349 -14.050 1.00 86.75 81 LEU A CA 1
ATOM 619 C C . LEU A 1 81 ? 9.924 6.862 -14.204 1.00 86.75 81 LEU A C 1
ATOM 621 O O . LEU A 1 81 ? 10.292 6.344 -15.255 1.00 86.75 81 LEU A O 1
ATOM 625 N N . ASP A 1 82 ? 10.734 6.974 -13.152 1.00 88.44 82 ASP A N 1
ATOM 626 C CA . ASP A 1 82 ? 12.108 6.471 -13.187 1.00 88.44 82 ASP A CA 1
ATOM 627 C C . ASP A 1 82 ? 12.127 4.945 -13.373 1.00 88.44 82 ASP A C 1
ATOM 629 O O . ASP A 1 82 ? 12.915 4.421 -14.158 1.00 88.44 82 ASP A O 1
ATOM 633 N N . THR A 1 83 ? 11.201 4.236 -12.721 1.00 90.88 83 THR A N 1
ATOM 634 C CA . THR A 1 83 ? 11.027 2.784 -12.868 1.00 90.88 83 THR A CA 1
ATOM 635 C C . THR A 1 83 ? 10.648 2.398 -14.291 1.00 90.88 83 THR A C 1
ATOM 637 O O . THR A 1 83 ? 11.225 1.458 -14.834 1.00 90.88 83 THR A O 1
ATOM 640 N N . GLU A 1 84 ? 9.692 3.104 -14.899 1.00 90.62 84 GLU A N 1
ATOM 641 C CA . GLU A 1 84 ? 9.286 2.888 -16.288 1.00 90.62 84 GLU A CA 1
ATOM 642 C C . GLU A 1 84 ? 10.496 3.005 -17.212 1.00 90.62 84 GLU A C 1
ATOM 644 O O . GLU A 1 84 ? 10.761 2.084 -17.985 1.00 90.62 84 GLU A O 1
ATOM 649 N N . VAL A 1 85 ? 11.269 4.089 -17.088 1.00 87.94 85 VAL A N 1
ATOM 650 C CA . VAL A 1 85 ? 12.487 4.296 -17.881 1.00 87.94 85 VAL A CA 1
ATOM 651 C C . VAL A 1 85 ? 13.470 3.148 -17.660 1.00 87.94 85 VAL A C 1
ATOM 653 O O . VAL A 1 85 ? 13.899 2.509 -18.620 1.00 87.94 85 VAL A O 1
ATOM 656 N N . ALA A 1 86 ? 13.786 2.835 -16.405 1.00 89.75 86 ALA A N 1
ATOM 657 C CA . ALA A 1 86 ? 14.821 1.867 -16.077 1.00 89.75 86 ALA A CA 1
ATOM 658 C C . ALA A 1 86 ? 14.475 0.421 -16.460 1.00 89.75 86 ALA A C 1
ATOM 660 O O . ALA A 1 86 ? 15.379 -0.348 -16.800 1.00 89.75 86 ALA A O 1
ATOM 661 N N . LEU A 1 87 ? 13.197 0.039 -16.400 1.00 91.25 87 LEU A N 1
ATOM 662 C CA . LEU A 1 87 ? 12.727 -1.269 -16.858 1.00 91.25 87 LEU A CA 1
ATOM 663 C C . LEU A 1 87 ? 12.589 -1.316 -18.386 1.00 91.25 87 LEU A C 1
ATOM 665 O O . LEU A 1 87 ? 12.922 -2.336 -18.987 1.00 91.25 87 LEU A O 1
ATOM 669 N N . THR A 1 88 ? 12.185 -0.218 -19.029 1.00 88.75 88 THR A N 1
ATOM 670 C CA . THR A 1 88 ? 12.109 -0.140 -20.500 1.00 88.75 88 THR A CA 1
ATOM 671 C C . THR A 1 88 ? 13.488 -0.259 -21.143 1.00 88.75 88 THR A C 1
ATOM 673 O O . THR A 1 88 ? 13.663 -1.011 -22.100 1.00 88.75 88 THR A O 1
ATOM 676 N N . GLU A 1 89 ? 14.506 0.386 -20.566 1.00 86.88 89 GLU A N 1
ATOM 677 C CA . GLU A 1 89 ? 15.913 0.205 -20.963 1.00 86.88 89 GLU A CA 1
ATOM 678 C C . GLU A 1 89 ? 16.405 -1.246 -20.813 1.00 86.88 89 GLU A C 1
ATOM 680 O O . GLU A 1 89 ? 17.439 -1.603 -21.373 1.00 86.88 89 GLU A O 1
ATOM 685 N N . ARG A 1 90 ? 15.664 -2.081 -20.073 1.00 88.50 90 ARG A N 1
ATOM 686 C CA . ARG A 1 90 ? 15.955 -3.497 -19.817 1.00 88.50 90 ARG A CA 1
ATOM 687 C C . ARG A 1 90 ? 15.043 -4.457 -20.580 1.00 88.50 90 ARG A C 1
ATOM 689 O O . ARG A 1 90 ? 14.961 -5.629 -20.230 1.00 88.50 90 ARG A O 1
ATOM 696 N N . GLY A 1 91 ? 14.321 -3.959 -21.585 1.00 84.88 91 GLY A N 1
ATOM 697 C CA . GLY A 1 91 ? 13.471 -4.772 -22.458 1.00 84.88 91 GLY A CA 1
ATOM 698 C C . GLY A 1 91 ? 12.063 -5.049 -21.925 1.00 84.88 91 GLY A C 1
ATOM 699 O O . GLY A 1 91 ? 11.323 -5.816 -22.544 1.00 84.88 91 GLY A O 1
ATOM 700 N N . PHE A 1 92 ? 11.658 -4.445 -20.803 1.00 89.25 92 PHE A N 1
ATOM 701 C CA . PHE A 1 92 ? 10.268 -4.522 -20.352 1.00 89.25 92 PHE A CA 1
ATOM 702 C C . PHE A 1 92 ? 9.397 -3.526 -21.124 1.00 89.25 92 PHE A C 1
ATOM 704 O O . PHE A 1 92 ? 9.761 -2.371 -21.305 1.00 89.25 92 PHE A O 1
ATOM 711 N N . SER A 1 93 ? 8.191 -3.939 -21.498 1.00 88.00 93 SER A N 1
ATOM 712 C CA . SER A 1 93 ? 7.116 -3.022 -21.874 1.00 88.00 93 SER A CA 1
ATOM 713 C C . SER A 1 93 ? 6.323 -2.679 -20.614 1.00 88.00 93 SER A C 1
ATOM 715 O O . SER A 1 93 ? 5.720 -3.573 -20.011 1.00 88.00 93 SER A O 1
ATOM 717 N N . VAL A 1 94 ? 6.373 -1.412 -20.193 1.00 90.25 94 VAL A N 1
ATOM 718 C CA . VAL A 1 94 ? 5.735 -0.897 -18.970 1.00 90.25 94 VAL A CA 1
ATOM 719 C C . VAL A 1 94 ? 4.554 0.015 -19.321 1.00 90.25 94 VAL A C 1
ATOM 721 O O . VAL A 1 94 ? 4.644 0.862 -20.212 1.00 90.25 94 VAL A O 1
ATOM 724 N N . GLU A 1 95 ? 3.447 -0.152 -18.601 1.00 88.94 95 GLU A N 1
ATOM 725 C CA . GLU A 1 95 ? 2.229 0.652 -18.705 1.00 88.94 95 GLU A CA 1
ATOM 726 C C . GLU A 1 95 ? 1.814 1.146 -17.312 1.00 88.94 95 GLU A C 1
ATOM 728 O O . GLU A 1 95 ? 1.374 0.360 -16.470 1.00 88.94 95 GLU A O 1
ATOM 733 N N . ILE A 1 96 ? 1.962 2.450 -17.059 1.00 88.12 96 ILE A N 1
ATOM 734 C CA . ILE A 1 96 ? 1.490 3.089 -15.822 1.00 88.12 96 ILE A CA 1
ATOM 735 C C . ILE A 1 96 ? -0.030 3.260 -15.894 1.00 88.12 96 ILE A C 1
ATOM 737 O O . ILE A 1 96 ? -0.548 3.825 -16.859 1.00 88.12 96 ILE A O 1
ATOM 741 N N . LEU A 1 97 ? -0.749 2.789 -14.871 1.00 84.00 97 LEU A N 1
ATOM 742 C CA . LEU A 1 97 ? -2.210 2.803 -14.857 1.00 84.00 97 LEU A CA 1
ATOM 743 C C . LEU A 1 97 ? -2.753 4.118 -14.277 1.00 84.00 97 LEU A C 1
ATOM 745 O O . LEU A 1 97 ? -2.336 4.577 -13.212 1.00 84.00 97 LEU A O 1
ATOM 749 N N . GLU A 1 98 ? -3.738 4.721 -14.952 1.00 75.81 98 GLU A N 1
ATOM 750 C CA . GLU A 1 98 ? -4.471 5.863 -14.395 1.00 75.81 98 GLU A CA 1
ATOM 751 C C . GLU A 1 98 ? -5.330 5.399 -13.213 1.00 75.81 98 GLU A C 1
ATOM 753 O O . GLU A 1 98 ? -6.217 4.562 -13.368 1.00 75.81 98 GLU A O 1
ATOM 758 N N . GLN A 1 99 ? -5.090 5.968 -12.032 1.00 66.00 99 GLN A N 1
ATOM 759 C CA . GLN A 1 99 ? -5.839 5.650 -10.818 1.00 66.00 99 GLN A CA 1
ATOM 760 C C . GLN A 1 99 ? -7.275 6.182 -10.926 1.00 66.00 99 GLN A C 1
ATOM 762 O O . GLN A 1 99 ? -7.521 7.389 -10.853 1.00 66.00 99 GLN A O 1
ATOM 767 N N . ASP A 1 100 ? -8.245 5.281 -11.064 1.00 55.56 100 ASP A N 1
ATOM 768 C CA . ASP A 1 100 ? -9.675 5.607 -11.153 1.00 55.56 100 ASP A CA 1
ATOM 769 C C . ASP A 1 100 ? -10.420 5.430 -9.813 1.00 55.56 100 ASP A C 1
ATOM 771 O O . ASP A 1 100 ? -11.643 5.586 -9.732 1.00 55.56 100 ASP A O 1
ATOM 775 N N . GLY A 1 101 ? -9.670 5.153 -8.741 1.00 56.03 101 GLY A N 1
ATOM 776 C CA . GLY A 1 101 ? -10.190 4.848 -7.409 1.00 56.03 101 GLY A CA 1
ATOM 777 C C . GLY A 1 101 ? -10.529 3.371 -7.199 1.00 56.03 101 GLY A C 1
ATOM 778 O O . GLY A 1 101 ? -11.079 3.033 -6.147 1.00 56.03 101 GLY A O 1
ATOM 779 N N . SER A 1 102 ? -10.233 2.505 -8.171 1.00 62.19 102 SER A N 1
ATOM 780 C CA . SER A 1 102 ? -10.215 1.057 -7.986 1.00 62.19 102 SER A CA 1
ATOM 781 C C . SER A 1 102 ? -8.890 0.570 -7.385 1.00 62.19 102 SER A C 1
ATOM 783 O O . SER A 1 102 ? -7.872 1.255 -7.413 1.00 62.19 102 SER A O 1
ATOM 785 N N . GLU A 1 103 ? -8.926 -0.626 -6.800 1.00 70.44 103 GLU A N 1
ATOM 786 C CA . GLU A 1 103 ? -7.757 -1.310 -6.240 1.00 70.44 103 GLU A CA 1
ATOM 787 C C . GLU A 1 103 ? -6.996 -2.018 -7.373 1.00 70.44 103 GLU A C 1
ATOM 789 O O . GLU A 1 103 ? -7.222 -3.201 -7.632 1.00 70.44 103 GLU A O 1
ATOM 794 N N . GLN A 1 104 ? -6.127 -1.288 -8.069 1.00 82.81 104 GLN A N 1
ATOM 795 C CA . GLN A 1 104 ? -5.294 -1.775 -9.178 1.00 82.81 104 GLN A CA 1
ATOM 796 C C . GLN A 1 104 ? -3.808 -1.481 -8.897 1.00 82.81 104 GLN A C 1
ATOM 798 O O . GLN A 1 104 ? -3.530 -0.606 -8.073 1.00 82.81 104 GLN A O 1
ATOM 803 N N . PRO A 1 105 ? -2.850 -2.191 -9.528 1.00 89.81 105 PRO A N 1
ATOM 804 C CA . PRO A 1 105 ? -1.434 -1.871 -9.357 1.00 89.81 105 PRO A CA 1
ATOM 805 C C . PRO A 1 105 ? -1.095 -0.479 -9.902 1.0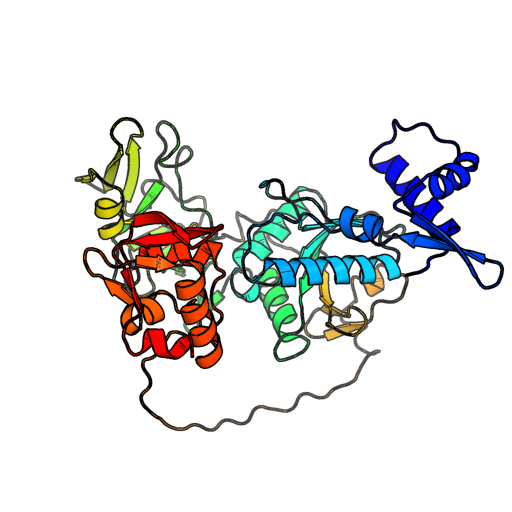0 89.81 105 PRO A C 1
ATOM 807 O O . PRO A 1 105 ? -1.833 0.074 -10.721 1.00 89.81 105 PRO A O 1
ATOM 810 N N . ASP A 1 106 ? 0.043 0.070 -9.483 1.00 90.31 106 ASP A N 1
ATOM 811 C CA . ASP A 1 106 ? 0.512 1.364 -9.986 1.00 90.31 106 ASP A CA 1
ATOM 812 C C . ASP A 1 106 ? 0.868 1.299 -11.480 1.00 90.31 106 ASP A C 1
ATOM 814 O O . ASP A 1 106 ? 0.530 2.192 -12.260 1.00 90.31 106 ASP A O 1
ATOM 818 N N . ALA A 1 107 ? 1.535 0.220 -11.892 1.00 91.50 107 ALA A N 1
ATOM 819 C CA . ALA A 1 107 ? 1.837 -0.060 -13.288 1.00 91.50 107 ALA A CA 1
ATOM 820 C C . ALA A 1 107 ? 1.843 -1.568 -13.563 1.00 91.50 107 ALA A C 1
ATOM 822 O O . ALA A 1 107 ? 1.887 -2.398 -12.653 1.00 91.50 107 ALA A O 1
ATOM 823 N N . VAL A 1 108 ? 1.806 -1.933 -14.838 1.00 93.50 108 VAL A N 1
ATOM 824 C CA . VAL A 1 108 ? 1.918 -3.318 -15.302 1.00 93.50 108 VAL A CA 1
ATOM 825 C C . VAL A 1 108 ? 3.106 -3.414 -16.246 1.00 93.50 108 VAL A C 1
ATOM 827 O O . VAL A 1 108 ? 3.319 -2.522 -17.063 1.00 93.50 108 VAL A O 1
ATOM 830 N N . ALA A 1 109 ? 3.878 -4.493 -16.157 1.00 93.06 109 ALA A N 1
ATOM 831 C CA . ALA A 1 109 ? 5.001 -4.738 -17.049 1.00 93.06 109 ALA A CA 1
ATOM 832 C C . ALA A 1 109 ? 4.983 -6.149 -17.644 1.00 93.06 109 ALA A C 1
ATOM 834 O O . ALA A 1 109 ? 4.523 -7.110 -17.027 1.00 93.06 109 ALA A O 1
ATOM 835 N N . THR A 1 110 ? 5.500 -6.271 -18.862 1.00 89.31 110 THR A N 1
ATOM 836 C CA . THR A 1 110 ? 5.717 -7.546 -19.562 1.00 89.31 110 THR A CA 1
ATOM 837 C C . THR A 1 110 ? 7.101 -7.562 -20.186 1.00 89.31 110 THR A C 1
ATOM 839 O O . THR A 1 110 ? 7.588 -6.512 -20.589 1.00 89.31 110 THR A O 1
ATOM 842 N N . HIS A 1 111 ? 7.718 -8.733 -20.308 1.00 85.44 111 HIS A N 1
ATOM 843 C CA . HIS A 1 111 ? 9.034 -8.880 -20.929 1.00 85.44 111 HIS A CA 1
ATOM 844 C C . HIS A 1 111 ? 9.012 -10.073 -21.897 1.00 85.44 111 HIS A C 1
ATOM 846 O O . HIS A 1 111 ? 8.437 -11.101 -21.549 1.00 85.44 111 HIS A O 1
ATOM 852 N N . PRO A 1 112 ? 9.608 -9.979 -23.099 1.00 79.94 112 PRO A N 1
ATOM 853 C CA . PRO A 1 112 ? 9.504 -11.020 -24.128 1.00 79.94 112 PRO A CA 1
ATOM 854 C C . PRO A 1 112 ? 10.082 -12.379 -23.710 1.00 79.94 112 PRO A C 1
ATOM 856 O O . PRO A 1 112 ? 9.604 -13.410 -24.177 1.00 79.94 112 PRO A O 1
ATOM 859 N N . ASP A 1 113 ? 11.079 -12.385 -22.824 1.00 81.69 113 ASP A N 1
ATOM 860 C CA . ASP A 1 113 ? 11.686 -13.621 -22.307 1.00 81.69 113 ASP A CA 1
ATOM 861 C C . ASP A 1 113 ? 10.963 -14.204 -21.078 1.00 81.69 113 ASP A C 1
ATOM 863 O O . ASP A 1 113 ? 11.352 -15.263 -20.583 1.00 81.69 113 ASP A O 1
ATOM 867 N N . HIS A 1 114 ? 9.905 -13.539 -20.595 1.00 80.38 114 HIS A N 1
ATOM 868 C CA . HIS A 1 114 ? 9.162 -13.923 -19.394 1.00 80.38 114 HIS A CA 1
ATOM 869 C C . HIS A 1 114 ? 7.669 -14.072 -19.703 1.00 80.38 114 HIS A C 1
ATOM 871 O O . HIS A 1 114 ? 6.980 -13.103 -19.999 1.00 80.38 114 HIS A O 1
ATOM 877 N N . ASP A 1 115 ? 7.135 -15.288 -19.562 1.00 84.12 115 ASP A N 1
ATOM 878 C CA . ASP A 1 115 ? 5.714 -15.593 -19.828 1.00 84.12 115 ASP A CA 1
ATOM 879 C C . ASP A 1 115 ? 4.741 -15.027 -18.763 1.00 84.12 115 ASP A C 1
ATOM 881 O O . ASP A 1 115 ? 3.531 -15.258 -18.831 1.00 84.12 115 ASP A O 1
ATOM 885 N N . VAL A 1 116 ? 5.253 -14.313 -17.757 1.00 85.81 116 VAL A N 1
ATOM 886 C CA . VAL A 1 116 ? 4.482 -13.743 -16.645 1.00 85.81 116 VAL A CA 1
ATOM 887 C C . VAL A 1 116 ? 4.259 -12.246 -16.830 1.00 85.81 116 VAL A C 1
ATOM 889 O O . VAL A 1 116 ? 5.093 -11.524 -17.376 1.00 85.81 116 VAL A O 1
ATOM 892 N N . VAL A 1 117 ? 3.124 -11.766 -16.328 1.00 90.19 117 VAL A N 1
ATOM 893 C CA . VAL A 1 117 ? 2.853 -10.333 -16.207 1.00 90.19 117 VAL A CA 1
ATOM 894 C C . VAL A 1 117 ? 3.302 -9.871 -14.827 1.00 90.19 117 VAL A C 1
ATOM 896 O O . VAL A 1 117 ? 3.043 -10.542 -13.824 1.00 90.19 117 VAL A O 1
ATOM 899 N N . PHE A 1 118 ? 3.945 -8.712 -14.778 1.00 94.44 118 PHE A N 1
ATOM 900 C CA . PHE A 1 118 ? 4.404 -8.099 -13.546 1.00 94.44 118 PHE A CA 1
ATOM 901 C C . PHE A 1 118 ? 3.484 -6.954 -13.132 1.00 94.44 118 PHE A C 1
ATOM 903 O O . PHE A 1 118 ? 3.139 -6.110 -13.956 1.00 94.44 118 PHE A O 1
ATOM 910 N N . ASN A 1 119 ? 3.119 -6.901 -11.854 1.00 95.75 119 ASN A N 1
ATOM 911 C CA . ASN A 1 119 ? 2.498 -5.718 -11.259 1.00 95.75 119 ASN A CA 1
ATOM 912 C C . ASN A 1 119 ? 3.604 -4.883 -10.614 1.00 95.75 119 ASN A C 1
ATOM 914 O O . ASN A 1 119 ? 4.353 -5.404 -9.802 1.00 95.75 119 ASN A O 1
ATOM 918 N N . ILE A 1 120 ? 3.723 -3.610 -10.950 1.00 95.12 120 ILE A N 1
ATOM 919 C CA . ILE A 1 120 ? 4.678 -2.698 -10.320 1.00 95.12 120 ILE A CA 1
ATOM 920 C C . ILE A 1 120 ? 3.944 -1.925 -9.227 1.00 95.12 120 ILE A C 1
ATOM 922 O O . ILE A 1 120 ? 2.851 -1.410 -9.459 1.00 95.12 120 ILE A O 1
ATOM 926 N N . GLU A 1 121 ? 4.564 -1.847 -8.053 1.00 93.00 121 GLU A N 1
ATOM 927 C CA . GLU A 1 121 ? 4.063 -1.125 -6.882 1.00 93.00 121 GLU A CA 1
ATOM 928 C C . GLU A 1 121 ? 5.196 -0.233 -6.355 1.00 93.00 121 GLU A C 1
ATOM 930 O O . GLU A 1 121 ? 6.241 -0.732 -5.915 1.00 93.00 121 GLU A O 1
ATOM 935 N N . ALA A 1 122 ? 5.030 1.088 -6.430 1.00 90.19 122 ALA A N 1
ATOM 936 C CA . ALA A 1 122 ? 6.024 2.036 -5.935 1.00 90.19 122 ALA A CA 1
ATOM 937 C C . ALA A 1 122 ? 5.823 2.278 -4.433 1.00 90.19 122 ALA A C 1
ATOM 939 O O . ALA A 1 122 ? 4.934 2.999 -3.981 1.00 90.19 122 ALA A O 1
ATOM 940 N N . GLU A 1 123 ? 6.716 1.716 -3.629 1.00 84.25 123 GLU A N 1
ATOM 941 C CA . GLU A 1 123 ? 6.608 1.694 -2.176 1.00 84.25 123 GLU A CA 1
ATOM 942 C C . GLU A 1 123 ? 7.287 2.918 -1.542 1.00 84.25 123 GLU A C 1
ATOM 944 O O . GLU A 1 123 ? 8.337 2.832 -0.901 1.00 84.25 123 GLU A O 1
ATOM 949 N N . THR A 1 124 ? 6.675 4.095 -1.717 1.00 70.62 124 THR A N 1
ATOM 950 C CA . THR A 1 124 ? 7.201 5.383 -1.210 1.00 70.62 124 THR A CA 1
ATOM 951 C C . THR A 1 124 ? 6.748 5.749 0.201 1.00 70.62 124 THR A C 1
ATOM 953 O O . THR A 1 124 ? 7.383 6.572 0.853 1.00 70.62 124 THR A O 1
ATOM 956 N N . THR A 1 125 ? 5.663 5.144 0.689 1.00 61.25 125 THR A N 1
ATOM 957 C CA . THR A 1 125 ? 5.087 5.398 2.032 1.00 61.25 125 THR A CA 1
ATOM 958 C C . THR A 1 125 ? 4.944 4.122 2.864 1.00 61.25 125 THR A C 1
ATOM 960 O O . THR A 1 125 ? 4.457 4.121 3.995 1.00 61.25 125 THR A O 1
ATOM 963 N N . THR A 1 126 ? 5.353 3.001 2.286 1.00 51.75 126 THR A N 1
ATOM 964 C CA . THR A 1 126 ? 4.929 1.673 2.706 1.00 51.75 126 THR A CA 1
ATOM 965 C C . THR A 1 126 ? 5.804 0.980 3.752 1.00 51.75 126 THR A C 1
ATOM 967 O O . THR A 1 126 ? 5.288 0.062 4.398 1.00 51.75 126 THR A O 1
ATOM 970 N N . PRO A 1 127 ? 7.025 1.448 4.098 1.00 53.84 127 PRO A N 1
ATOM 971 C CA . PRO A 1 127 ? 7.604 1.125 5.400 1.00 53.84 127 PRO A CA 1
ATOM 972 C C . PRO A 1 127 ? 6.568 1.214 6.536 1.00 53.84 127 PRO A C 1
ATOM 974 O O . PRO A 1 127 ? 6.523 0.325 7.392 1.00 53.84 127 PRO A O 1
ATOM 977 N N . ASP A 1 128 ? 5.664 2.194 6.493 1.00 59.19 128 ASP A N 1
ATOM 978 C CA . ASP A 1 128 ? 4.739 2.512 7.587 1.00 59.19 128 ASP A CA 1
ATOM 979 C C . ASP A 1 128 ? 3.343 1.880 7.436 1.00 59.19 128 ASP A C 1
ATOM 981 O O . ASP A 1 128 ? 2.526 1.936 8.357 1.00 59.19 128 ASP A O 1
ATOM 985 N N . ARG A 1 129 ? 3.068 1.209 6.307 1.00 71.88 129 ARG A N 1
ATOM 986 C CA . ARG A 1 129 ? 1.800 0.498 6.045 1.00 71.88 129 ARG A CA 1
ATOM 987 C C . ARG A 1 129 ? 2.025 -0.944 5.576 1.00 71.88 129 ARG A C 1
ATOM 989 O O . ARG A 1 129 ? 1.656 -1.297 4.459 1.00 71.88 129 ARG A O 1
ATOM 996 N N . PRO A 1 130 ? 2.547 -1.822 6.445 1.00 79.25 130 PRO A N 1
ATOM 997 C CA . PRO A 1 130 ? 2.922 -3.190 6.078 1.00 79.25 130 PRO A CA 1
ATOM 998 C C . PRO A 1 130 ? 1.770 -4.045 5.529 1.00 79.25 130 PRO A C 1
ATOM 1000 O O . PRO A 1 130 ? 1.990 -4.889 4.667 1.00 79.25 130 PRO A O 1
ATOM 1003 N N . ALA A 1 131 ? 0.528 -3.811 5.968 1.00 84.12 131 ALA A N 1
ATOM 1004 C CA . ALA A 1 131 ? -0.627 -4.532 5.433 1.00 84.12 131 ALA A CA 1
ATOM 1005 C C . ALA A 1 131 ? -0.874 -4.246 3.939 1.00 84.12 131 ALA A C 1
ATOM 1007 O O . ALA A 1 131 ? -1.355 -5.134 3.242 1.00 84.12 131 ALA A O 1
ATOM 1008 N N . LYS A 1 132 ? -0.510 -3.054 3.437 1.00 84.25 132 LYS A N 1
ATOM 1009 C CA . LYS A 1 132 ? -0.673 -2.708 2.018 1.00 84.25 132 LYS A CA 1
ATOM 1010 C C . LYS A 1 132 ? 0.255 -3.515 1.117 1.00 84.25 132 LYS A C 1
ATOM 1012 O O . LYS A 1 132 ? -0.219 -4.057 0.130 1.00 84.25 132 LYS A O 1
ATOM 1017 N N . VAL A 1 133 ? 1.521 -3.701 1.512 1.00 88.44 133 VAL A N 1
ATOM 1018 C CA . VAL A 1 133 ? 2.470 -4.584 0.796 1.00 88.44 133 VAL A CA 1
ATOM 1019 C C . VAL A 1 133 ? 1.863 -5.974 0.601 1.00 88.44 133 VAL A C 1
ATOM 1021 O O . VAL A 1 133 ? 1.892 -6.546 -0.485 1.00 88.44 133 VAL A O 1
ATOM 1024 N N . LEU A 1 134 ? 1.280 -6.521 1.671 1.00 88.56 134 LEU A N 1
ATOM 1025 C CA . LEU A 1 134 ? 0.708 -7.865 1.666 1.00 88.56 134 LEU A CA 1
ATOM 1026 C C . LEU A 1 134 ? -0.588 -7.945 0.847 1.00 88.56 134 LEU A C 1
ATOM 1028 O O . LEU A 1 134 ? -0.849 -8.966 0.215 1.00 88.56 134 LEU A O 1
ATOM 1032 N N . GLN A 1 135 ? -1.390 -6.877 0.828 1.00 88.00 135 GLN A N 1
ATOM 1033 C CA . GLN A 1 135 ? -2.564 -6.767 -0.042 1.00 88.00 135 GLN A CA 1
ATOM 1034 C C . GLN A 1 135 ? -2.169 -6.675 -1.522 1.00 88.00 135 GLN A C 1
ATOM 1036 O O . GLN A 1 135 ? -2.777 -7.351 -2.348 1.00 88.00 135 GLN A O 1
ATOM 1041 N N . ASN A 1 136 ? -1.121 -5.914 -1.843 1.00 89.75 136 ASN A N 1
ATOM 1042 C CA . ASN A 1 136 ? -0.561 -5.826 -3.189 1.00 89.75 136 ASN A CA 1
ATOM 1043 C C . ASN A 1 136 ? -0.034 -7.193 -3.661 1.00 89.75 136 ASN A C 1
ATOM 1045 O O . ASN A 1 136 ? -0.362 -7.632 -4.764 1.00 89.75 136 ASN A O 1
ATOM 1049 N N . LEU A 1 137 ? 0.690 -7.914 -2.792 1.00 90.25 137 LEU A N 1
ATOM 1050 C CA . LEU A 1 137 ? 1.130 -9.292 -3.045 1.00 90.25 137 LEU A CA 1
ATOM 1051 C C . LEU A 1 137 ? -0.055 -10.213 -3.354 1.00 90.25 137 LEU A C 1
ATOM 1053 O O . LEU A 1 137 ? -0.076 -10.878 -4.389 1.00 90.25 137 LEU A O 1
ATOM 1057 N N . LYS A 1 138 ? -1.056 -10.220 -2.465 1.00 88.69 138 LYS A N 1
ATOM 1058 C CA . LYS A 1 138 ? -2.278 -11.012 -2.622 1.00 88.69 138 LYS A CA 1
ATOM 1059 C C . LYS A 1 138 ? -2.942 -10.745 -3.973 1.00 88.69 138 LYS A C 1
ATOM 1061 O O . LYS A 1 138 ? -3.234 -11.694 -4.694 1.00 88.69 138 LYS A O 1
ATOM 1066 N N . ARG A 1 139 ? -3.179 -9.471 -4.301 1.00 89.31 139 ARG A N 1
ATOM 1067 C CA . ARG A 1 139 ? -3.877 -9.055 -5.525 1.00 89.31 139 ARG A CA 1
ATOM 1068 C C . ARG A 1 139 ? -3.134 -9.515 -6.775 1.00 89.31 139 ARG A C 1
ATOM 1070 O O . ARG A 1 139 ? -3.761 -10.049 -7.682 1.00 89.31 139 ARG A O 1
ATOM 1077 N N . ALA A 1 140 ? -1.810 -9.354 -6.810 1.00 90.75 140 ALA A N 1
ATOM 1078 C CA . ALA A 1 140 ? -1.006 -9.832 -7.930 1.00 90.75 140 ALA A CA 1
ATOM 1079 C C . ALA A 1 140 ? -1.164 -11.349 -8.130 1.00 90.75 140 ALA A C 1
ATOM 1081 O O . ALA A 1 140 ? -1.406 -11.799 -9.247 1.00 90.75 140 ALA A O 1
ATOM 1082 N N . HIS A 1 141 ? -1.115 -12.137 -7.053 1.00 88.19 141 HIS A N 1
ATOM 1083 C CA . HIS A 1 141 ? -1.254 -13.596 -7.140 1.00 88.19 141 HIS A CA 1
ATOM 1084 C C . HIS A 1 141 ? -2.661 -14.065 -7.496 1.00 88.19 141 HIS A C 1
ATOM 1086 O O . HIS A 1 141 ? -2.798 -15.039 -8.228 1.00 88.19 141 HIS A O 1
ATOM 1092 N N . GLU A 1 142 ? -3.707 -13.386 -7.021 1.00 88.88 142 GLU A N 1
ATOM 1093 C CA . GLU A 1 142 ? -5.091 -13.681 -7.424 1.00 88.88 142 GLU A CA 1
ATOM 1094 C C . GLU A 1 142 ? -5.315 -13.488 -8.936 1.00 88.88 142 GLU A C 1
ATOM 1096 O O . GLU A 1 142 ? -6.231 -14.089 -9.500 1.00 88.88 142 GLU A O 1
ATOM 1101 N N . GLU A 1 143 ? -4.462 -12.696 -9.594 1.00 89.38 143 GLU A N 1
ATOM 1102 C CA . GLU A 1 143 ? -4.448 -12.475 -11.044 1.00 89.38 143 GLU A CA 1
ATOM 1103 C C . GLU A 1 143 ? -3.378 -13.296 -11.795 1.00 89.38 143 GLU A C 1
ATOM 1105 O O . GLU A 1 143 ? -3.155 -13.048 -12.981 1.00 89.38 143 GLU A O 1
ATOM 1110 N N . ASP A 1 144 ? -2.723 -14.263 -11.137 1.00 88.56 144 ASP A N 1
ATOM 1111 C CA . ASP A 1 144 ? -1.601 -15.051 -11.680 1.00 88.56 144 ASP A CA 1
ATOM 1112 C C . ASP A 1 144 ? -0.412 -14.177 -12.163 1.00 88.56 144 ASP A C 1
ATOM 1114 O O . ASP A 1 144 ? 0.237 -14.467 -13.173 1.00 88.56 144 ASP A O 1
ATOM 1118 N N . ARG A 1 145 ? -0.117 -13.083 -11.443 1.00 92.12 145 ARG A N 1
ATOM 1119 C CA . ARG A 1 145 ? 0.958 -12.112 -11.738 1.00 92.12 145 ARG A CA 1
ATOM 1120 C C . ARG A 1 145 ? 2.022 -12.068 -10.646 1.00 92.12 145 ARG A C 1
ATOM 1122 O O . ARG A 1 145 ? 1.776 -12.473 -9.512 1.00 92.12 145 ARG A O 1
ATOM 1129 N N . ILE A 1 146 ? 3.191 -11.509 -10.964 1.00 91.88 146 ILE A N 1
ATOM 1130 C CA . ILE A 1 146 ? 4.297 -11.329 -10.007 1.00 91.88 146 ILE A CA 1
ATOM 1131 C C . ILE A 1 146 ? 4.453 -9.842 -9.653 1.00 91.88 146 ILE A C 1
ATOM 1133 O O . ILE A 1 146 ? 4.675 -9.030 -10.548 1.00 91.88 146 ILE A O 1
ATOM 1137 N N . PRO A 1 147 ? 4.363 -9.441 -8.375 1.00 94.44 147 PRO A N 1
ATOM 1138 C CA . PRO A 1 147 ? 4.600 -8.061 -7.988 1.00 94.44 147 PRO A CA 1
ATOM 1139 C C . PRO A 1 147 ? 6.099 -7.724 -7.966 1.00 94.44 147 PRO A C 1
ATOM 1141 O O . PRO A 1 147 ? 6.922 -8.489 -7.458 1.00 94.44 147 PRO A O 1
ATOM 1144 N N . ILE A 1 148 ? 6.428 -6.541 -8.473 1.00 95.75 148 ILE A N 1
ATOM 1145 C CA . ILE A 1 148 ? 7.711 -5.857 -8.365 1.00 95.75 148 ILE A CA 1
ATOM 1146 C C . ILE A 1 148 ? 7.508 -4.674 -7.420 1.00 95.75 148 ILE A C 1
ATOM 1148 O O . ILE A 1 148 ? 6.895 -3.668 -7.781 1.00 95.75 148 ILE A O 1
ATOM 1152 N N . PHE A 1 149 ? 8.041 -4.792 -6.209 1.00 94.31 149 PHE A N 1
ATOM 1153 C CA . PHE A 1 149 ? 8.034 -3.717 -5.225 1.00 94.31 149 PHE A CA 1
ATOM 1154 C C . PHE A 1 149 ? 9.230 -2.805 -5.461 1.00 94.31 149 PHE A C 1
ATOM 1156 O O . PHE A 1 149 ? 10.376 -3.235 -5.309 1.00 94.31 149 PHE A O 1
ATOM 1163 N N . VAL A 1 150 ? 8.980 -1.549 -5.822 1.00 94.25 150 VAL A N 1
ATOM 1164 C CA . VAL A 1 150 ? 10.046 -0.591 -6.121 1.00 94.25 150 VAL A CA 1
ATOM 1165 C C . VAL A 1 150 ? 10.200 0.405 -4.990 1.00 94.25 150 VAL A C 1
ATOM 1167 O O . VAL A 1 150 ? 9.244 1.060 -4.586 1.00 94.25 150 VAL A O 1
ATOM 1170 N N . VAL A 1 151 ? 11.420 0.541 -4.481 1.00 91.69 151 VAL A N 1
ATOM 1171 C CA . VAL A 1 151 ? 11.740 1.410 -3.346 1.00 91.69 151 VAL A CA 1
ATOM 1172 C C . VAL A 1 151 ? 12.869 2.370 -3.688 1.00 91.69 151 VAL A C 1
ATOM 1174 O O . VAL A 1 151 ? 13.786 2.045 -4.445 1.00 91.69 151 VAL A O 1
ATOM 1177 N N . ARG A 1 152 ? 12.852 3.550 -3.064 1.00 90.31 152 ARG A N 1
ATOM 1178 C CA . ARG A 1 152 ? 14.052 4.389 -2.967 1.00 90.31 152 ARG A CA 1
ATOM 1179 C C . ARG A 1 152 ? 14.962 3.878 -1.844 1.00 90.31 152 ARG A C 1
ATOM 1181 O O . ARG A 1 152 ? 14.461 3.314 -0.867 1.00 90.31 152 ARG A O 1
ATOM 1188 N N . PRO A 1 153 ? 16.287 4.079 -1.953 1.00 87.69 153 PRO A N 1
ATOM 1189 C CA . PRO A 1 153 ? 17.194 3.816 -0.841 1.00 87.69 153 PRO A CA 1
ATOM 1190 C C . PRO A 1 153 ? 16.830 4.683 0.377 1.00 87.69 153 PRO A C 1
ATOM 1192 O O . PRO A 1 153 ? 16.360 5.811 0.224 1.00 87.69 153 PRO A O 1
ATOM 1195 N N . GLY A 1 154 ? 17.042 4.144 1.581 1.00 83.06 154 GLY A N 1
ATOM 1196 C CA . GLY A 1 154 ? 16.852 4.865 2.845 1.00 83.06 154 GLY A CA 1
ATOM 1197 C C . GLY A 1 154 ? 18.159 5.487 3.342 1.00 83.06 154 GLY A C 1
ATOM 1198 O O . GLY A 1 154 ? 19.000 5.910 2.551 1.00 83.06 154 GLY A O 1
ATOM 1199 N N . GLU A 1 155 ? 18.376 5.481 4.661 1.00 81.56 155 GLU A N 1
ATOM 1200 C CA . GLU A 1 155 ? 19.668 5.855 5.264 1.00 81.56 155 GLU A CA 1
ATOM 1201 C C . GLU A 1 155 ? 20.815 4.969 4.756 1.00 81.56 155 GLU A C 1
ATOM 1203 O O . GLU A 1 155 ? 21.940 5.432 4.565 1.00 81.56 155 GLU A O 1
ATOM 1208 N N . SER A 1 156 ? 20.520 3.685 4.530 1.00 85.44 156 SER A N 1
ATOM 1209 C CA . SER A 1 156 ? 21.353 2.784 3.741 1.00 85.44 156 SER A CA 1
ATOM 1210 C C . SER A 1 156 ? 20.615 2.351 2.477 1.00 85.44 156 SER A C 1
ATOM 1212 O O . SER A 1 156 ? 19.382 2.315 2.440 1.00 85.44 156 SER A O 1
ATOM 1214 N N . GLU A 1 157 ? 21.384 1.963 1.457 1.00 87.25 157 GLU A N 1
ATOM 1215 C CA . GLU A 1 157 ? 20.874 1.510 0.156 1.00 87.25 157 GLU A CA 1
ATOM 1216 C C . GLU A 1 157 ? 19.780 0.441 0.297 1.00 87.25 157 GLU A C 1
ATOM 1218 O O . GLU A 1 157 ? 18.738 0.516 -0.346 1.00 87.25 157 GLU A O 1
ATOM 1223 N N . THR A 1 158 ? 19.973 -0.502 1.220 1.00 88.38 158 THR A N 1
ATOM 1224 C CA . THR A 1 158 ? 19.097 -1.662 1.406 1.00 88.38 158 THR A CA 1
ATOM 1225 C C . THR A 1 158 ? 18.069 -1.513 2.528 1.00 88.38 158 THR A C 1
ATOM 1227 O O . THR A 1 158 ? 17.282 -2.436 2.734 1.00 88.38 158 THR A O 1
ATOM 1230 N N . GLN A 1 159 ? 18.040 -0.400 3.274 1.00 85.19 159 GLN A N 1
ATOM 1231 C CA . GLN A 1 159 ? 17.206 -0.263 4.481 1.00 85.19 159 GLN A CA 1
ATOM 1232 C C . GLN A 1 159 ? 15.716 -0.494 4.191 1.00 85.19 159 GLN A C 1
ATOM 1234 O O . GLN A 1 159 ? 15.064 -1.306 4.852 1.00 85.19 159 GLN A O 1
ATOM 1239 N N . VAL A 1 160 ? 15.184 0.209 3.188 1.00 86.75 160 VAL A N 1
ATOM 1240 C CA . VAL A 1 160 ? 13.763 0.155 2.818 1.00 86.75 160 VAL A CA 1
ATOM 1241 C C . VAL A 1 160 ? 13.423 -1.204 2.203 1.00 86.75 160 VAL A C 1
ATOM 1243 O O . VAL A 1 160 ? 12.463 -1.842 2.630 1.00 86.75 160 VAL A O 1
ATOM 1246 N N . ALA A 1 161 ? 14.261 -1.699 1.288 1.00 90.38 161 ALA A N 1
ATOM 1247 C CA . ALA A 1 161 ? 14.092 -3.011 0.663 1.00 90.38 161 ALA A CA 1
ATOM 1248 C C . ALA A 1 161 ? 14.099 -4.153 1.689 1.00 90.38 161 ALA A C 1
ATOM 1250 O O . ALA A 1 161 ? 13.239 -5.029 1.650 1.00 90.38 161 ALA A O 1
ATOM 1251 N N . SER A 1 162 ? 14.993 -4.093 2.680 1.00 86.88 162 SER A N 1
ATOM 1252 C CA . SER A 1 162 ? 15.033 -5.053 3.789 1.00 86.88 162 SER A CA 1
ATOM 1253 C C . SER A 1 162 ? 13.746 -5.017 4.613 1.00 86.88 162 SER A C 1
ATOM 1255 O O . SER A 1 162 ? 13.270 -6.055 5.067 1.00 86.88 162 SER A O 1
ATOM 1257 N N . ARG A 1 163 ? 13.158 -3.833 4.833 1.00 85.62 163 ARG A N 1
ATOM 1258 C CA . ARG A 1 163 ? 11.879 -3.705 5.551 1.00 85.62 163 ARG A CA 1
ATOM 1259 C C . ARG A 1 163 ? 10.736 -4.330 4.751 1.00 85.62 163 ARG A C 1
ATOM 1261 O O . ARG A 1 163 ? 9.967 -5.086 5.337 1.00 85.62 163 ARG A O 1
ATOM 1268 N N . VAL A 1 164 ? 10.674 -4.091 3.439 1.00 88.69 164 VAL A N 1
ATOM 1269 C CA . VAL A 1 164 ? 9.697 -4.728 2.535 1.00 88.69 164 VAL A CA 1
ATOM 1270 C C . VAL A 1 164 ? 9.866 -6.252 2.521 1.00 88.69 164 VAL A C 1
ATOM 1272 O O . VAL A 1 164 ? 8.898 -6.973 2.752 1.00 88.69 164 VAL A O 1
ATOM 1275 N N . GLU A 1 165 ? 11.092 -6.763 2.364 1.00 88.25 165 GLU A N 1
ATOM 1276 C CA . GLU A 1 165 ? 11.363 -8.209 2.389 1.00 88.25 165 GLU A CA 1
ATOM 1277 C C . GLU A 1 165 ? 10.976 -8.842 3.734 1.00 88.25 165 GLU A C 1
ATOM 1279 O O . GLU A 1 165 ? 10.428 -9.945 3.774 1.00 88.25 165 GLU A O 1
ATOM 1284 N N . ASN A 1 166 ? 11.216 -8.150 4.852 1.00 84.88 166 ASN A N 1
ATOM 1285 C CA . ASN A 1 166 ? 10.812 -8.627 6.174 1.00 84.88 166 ASN A CA 1
ATOM 1286 C C . ASN A 1 166 ? 9.287 -8.715 6.311 1.00 84.88 166 ASN A C 1
ATOM 1288 O O . ASN A 1 166 ? 8.803 -9.705 6.849 1.00 84.88 166 ASN A O 1
ATOM 1292 N N . ILE A 1 167 ? 8.540 -7.732 5.797 1.00 86.56 167 ILE A N 1
ATOM 1293 C CA . ILE A 1 167 ? 7.069 -7.760 5.785 1.00 86.56 167 ILE A CA 1
ATOM 1294 C C . ILE A 1 167 ? 6.569 -8.958 4.969 1.00 86.56 167 ILE A C 1
ATOM 1296 O O . ILE A 1 167 ? 5.716 -9.707 5.439 1.00 86.56 167 ILE A O 1
ATOM 1300 N N . LEU A 1 168 ? 7.126 -9.166 3.773 1.00 86.31 168 LEU A N 1
ATOM 1301 C CA . LEU A 1 168 ? 6.727 -10.242 2.860 1.00 86.31 168 LEU A CA 1
ATOM 1302 C C . LEU A 1 168 ? 7.083 -11.636 3.399 1.00 86.31 168 LEU A C 1
ATOM 1304 O O . LEU A 1 168 ? 6.285 -12.565 3.305 1.00 86.31 168 LEU A O 1
ATOM 1308 N N . SER A 1 169 ? 8.273 -11.790 3.984 1.00 82.00 169 SER A N 1
ATOM 1309 C CA . SER A 1 169 ? 8.762 -13.081 4.491 1.00 82.00 169 SER A CA 1
ATOM 1310 C C . SER A 1 169 ? 8.241 -13.437 5.884 1.00 82.00 169 SER A C 1
ATOM 1312 O O . SER A 1 169 ? 8.163 -14.618 6.231 1.00 82.00 169 SER A O 1
ATOM 1314 N N . LYS A 1 170 ? 7.888 -12.433 6.691 1.00 83.12 170 LYS A N 1
ATOM 1315 C CA . LYS A 1 170 ? 7.283 -12.577 8.017 1.00 83.12 170 LYS A CA 1
ATOM 1316 C C . LYS A 1 170 ? 6.122 -11.583 8.134 1.00 83.12 170 LYS A C 1
ATOM 1318 O O . LYS A 1 170 ? 6.313 -10.490 8.665 1.00 83.12 170 LYS A O 1
ATOM 1323 N N . PRO A 1 171 ? 4.909 -11.953 7.686 1.00 83.75 171 PRO A N 1
ATOM 1324 C CA . PRO A 1 171 ? 3.744 -11.061 7.631 1.00 83.75 171 PRO A CA 1
ATOM 1325 C C . PRO A 1 171 ? 3.095 -10.800 9.008 1.00 83.75 171 PRO A C 1
ATOM 1327 O O . PRO A 1 171 ? 1.873 -10.741 9.145 1.00 83.75 171 PRO A O 1
ATOM 1330 N N . LEU A 1 172 ? 3.922 -10.668 10.046 1.00 83.56 172 LEU A N 1
ATOM 1331 C CA . LEU A 1 172 ? 3.581 -10.351 11.426 1.00 83.56 172 LEU A CA 1
ATOM 1332 C C . LEU A 1 172 ? 4.797 -9.732 12.128 1.00 83.56 172 LEU A C 1
ATOM 1334 O O . LEU A 1 172 ? 5.945 -9.960 11.749 1.00 83.56 172 LEU A O 1
ATOM 1338 N N . HIS A 1 173 ? 4.552 -8.960 13.180 1.00 81.00 173 HIS A N 1
ATOM 1339 C CA . HIS A 1 173 ? 5.607 -8.370 13.993 1.00 81.00 173 HIS A CA 1
ATOM 1340 C C . HIS A 1 173 ? 5.875 -9.222 15.236 1.00 81.00 173 HIS A C 1
ATOM 1342 O O . HIS A 1 173 ? 4.998 -9.385 16.080 1.00 81.00 173 HIS A O 1
ATOM 1348 N N . GLU A 1 174 ? 7.092 -9.739 15.381 1.00 79.12 174 GLU A N 1
ATOM 1349 C CA . GLU A 1 174 ? 7.511 -10.449 16.594 1.00 79.12 174 GLU A CA 1
ATOM 1350 C C . GLU A 1 174 ? 7.936 -9.435 17.667 1.00 79.12 174 GLU A C 1
ATOM 1352 O O . GLU A 1 174 ? 8.876 -8.659 17.476 1.00 79.12 174 GLU A O 1
ATOM 1357 N N . ARG A 1 175 ? 7.228 -9.414 18.798 1.00 76.81 175 ARG A N 1
ATOM 1358 C CA . ARG A 1 175 ? 7.532 -8.528 19.927 1.00 76.81 175 ARG A CA 1
ATOM 1359 C C . ARG A 1 175 ? 8.671 -9.080 20.781 1.00 76.81 175 ARG A C 1
ATOM 1361 O O . ARG A 1 175 ? 8.981 -10.266 20.772 1.00 76.81 175 ARG A O 1
ATOM 1368 N N . SER A 1 176 ? 9.265 -8.212 21.600 1.00 74.62 176 SER A N 1
ATOM 1369 C CA . SER A 1 176 ? 10.363 -8.575 22.511 1.00 74.62 176 SER A CA 1
ATOM 1370 C C . SER A 1 176 ? 9.984 -9.613 23.574 1.00 74.62 176 SER A C 1
ATOM 1372 O O . SER A 1 176 ? 10.862 -10.286 24.114 1.00 74.62 176 SER A O 1
ATOM 1374 N N . ASP A 1 177 ? 8.694 -9.752 23.875 1.00 75.25 177 ASP A N 1
ATOM 1375 C CA . ASP A 1 177 ? 8.141 -10.770 24.771 1.00 75.25 177 ASP A CA 1
ATOM 1376 C C . ASP A 1 177 ? 7.830 -12.106 24.064 1.00 75.25 177 ASP A C 1
ATOM 1378 O O . ASP A 1 177 ? 7.377 -13.047 24.717 1.00 75.25 177 ASP A O 1
ATOM 1382 N N . GLY A 1 178 ? 8.110 -12.208 22.759 1.00 77.25 178 GLY A N 1
ATOM 1383 C CA . GLY A 1 178 ? 7.863 -13.386 21.928 1.00 77.25 178 GLY A CA 1
ATOM 1384 C C . GLY A 1 178 ? 6.423 -13.513 21.429 1.00 77.25 178 GLY A C 1
ATOM 1385 O O . GLY A 1 178 ? 6.090 -14.531 20.825 1.00 77.25 178 GLY A O 1
ATOM 1386 N N . THR A 1 179 ? 5.561 -12.523 21.685 1.00 82.38 179 THR A N 1
ATOM 1387 C CA . THR A 1 179 ? 4.204 -12.502 21.125 1.00 82.38 179 THR A CA 1
ATOM 1388 C C . THR A 1 179 ? 4.207 -11.998 19.683 1.00 82.38 179 THR A C 1
ATOM 1390 O O . THR A 1 179 ? 4.986 -11.119 19.309 1.00 82.38 179 THR A O 1
ATOM 1393 N N . GLU A 1 180 ? 3.326 -12.555 18.854 1.00 88.06 180 GLU A N 1
ATOM 1394 C CA . GLU A 1 180 ? 3.182 -12.150 17.454 1.00 88.06 180 GLU A CA 1
ATOM 1395 C C . GLU A 1 180 ? 2.073 -11.103 17.337 1.00 88.06 180 GLU A C 1
ATOM 1397 O O . GLU A 1 180 ? 0.943 -11.330 17.760 1.00 88.06 180 GLU A O 1
ATOM 1402 N N . GLN A 1 181 ? 2.375 -9.948 16.760 1.00 89.06 181 GLN A N 1
ATOM 1403 C CA . GLN A 1 181 ? 1.418 -8.881 16.499 1.00 89.06 181 GLN A CA 1
ATOM 1404 C C . GLN A 1 181 ? 1.046 -8.856 15.014 1.00 89.06 181 GLN A C 1
ATOM 1406 O O . GLN A 1 181 ? 1.915 -8.805 14.146 1.00 89.06 181 GLN A O 1
ATOM 1411 N N . PHE A 1 182 ? -0.251 -8.812 14.722 1.00 89.69 182 PHE A N 1
ATOM 1412 C CA . PHE A 1 182 ? -0.758 -8.666 13.359 1.00 89.69 182 PHE A CA 1
ATOM 1413 C C . PHE A 1 182 ? -0.670 -7.213 12.886 1.00 89.69 182 PHE A C 1
ATOM 1415 O O . PHE A 1 182 ? -0.812 -6.268 13.672 1.00 89.69 182 PHE A O 1
ATOM 1422 N N . TYR A 1 183 ? -0.488 -7.031 11.580 1.00 88.44 183 TYR A N 1
ATOM 1423 C CA . TYR A 1 183 ? -0.632 -5.723 10.950 1.00 88.44 183 TYR A CA 1
ATOM 1424 C C . TYR A 1 183 ? -2.108 -5.335 10.843 1.00 88.44 183 TYR A C 1
ATOM 1426 O O . TYR A 1 183 ? -2.972 -6.191 10.675 1.00 88.44 183 TYR A O 1
ATOM 1434 N N . ASN A 1 184 ? -2.403 -4.038 10.932 1.00 86.81 184 ASN A N 1
ATOM 1435 C CA . ASN A 1 184 ? -3.754 -3.534 10.708 1.00 86.81 184 ASN A CA 1
ATOM 1436 C C . ASN A 1 184 ? -3.946 -3.205 9.231 1.00 86.81 184 ASN A C 1
ATOM 1438 O O . ASN A 1 184 ? -3.127 -2.489 8.653 1.00 86.81 184 ASN A O 1
ATOM 1442 N N . CYS A 1 185 ? -5.055 -3.659 8.664 1.00 83.88 185 CYS A N 1
ATOM 1443 C CA . CYS A 1 185 ? -5.537 -3.180 7.378 1.00 83.88 185 CYS A CA 1
ATOM 1444 C C . CYS A 1 185 ? -6.146 -1.774 7.515 1.00 83.88 185 CYS A C 1
ATOM 1446 O O . CYS A 1 185 ? -6.474 -1.319 8.619 1.00 83.88 185 CYS A O 1
ATOM 1448 N N . ASP A 1 186 ? -6.333 -1.101 6.378 1.00 80.19 186 ASP A N 1
ATOM 1449 C CA . ASP A 1 186 ? -7.101 0.147 6.321 1.00 80.19 186 ASP A CA 1
ATOM 1450 C C . ASP A 1 186 ? -8.613 -0.124 6.482 1.00 80.19 186 ASP A C 1
ATOM 1452 O O . ASP A 1 186 ? -9.362 0.755 6.918 1.00 80.19 186 ASP A O 1
ATOM 1456 N N . GLU A 1 187 ? -9.070 -1.357 6.218 1.00 85.25 187 GLU A N 1
ATOM 1457 C CA . GLU A 1 187 ? -10.454 -1.753 6.479 1.00 85.25 187 GLU A CA 1
ATOM 1458 C C . GLU A 1 187 ? -10.777 -1.833 7.977 1.00 85.25 187 GLU A C 1
ATOM 1460 O O . GLU A 1 187 ? -9.991 -2.285 8.815 1.00 85.25 187 GLU A O 1
ATOM 1465 N N . ILE A 1 188 ? -12.018 -1.484 8.303 1.00 91.00 188 ILE A N 1
ATOM 1466 C CA . ILE A 1 188 ? -12.609 -1.707 9.623 1.00 91.00 188 ILE A CA 1
ATOM 1467 C C . ILE A 1 188 ? -13.414 -3.007 9.630 1.00 91.00 188 ILE A C 1
ATOM 1469 O O . ILE A 1 188 ? -13.970 -3.425 8.612 1.00 91.00 188 ILE A O 1
ATOM 1473 N N . VAL A 1 189 ? -13.511 -3.649 10.791 1.00 92.44 189 VAL A N 1
ATOM 1474 C CA . VAL A 1 189 ? -14.304 -4.873 10.942 1.00 92.44 189 VAL A CA 1
ATOM 1475 C C . VAL A 1 189 ? -15.787 -4.536 10.763 1.00 92.44 189 VAL A C 1
ATOM 1477 O O . VAL A 1 189 ? -16.367 -3.758 11.524 1.00 92.44 189 VAL A O 1
ATOM 1480 N N . THR A 1 190 ? -16.417 -5.126 9.748 1.00 93.62 190 THR A N 1
ATOM 1481 C CA . THR A 1 190 ? -17.829 -4.907 9.417 1.00 93.62 190 THR A CA 1
ATOM 1482 C C . THR A 1 190 ? -18.588 -6.217 9.263 1.00 93.62 190 THR A C 1
ATOM 1484 O O . THR A 1 190 ? -18.027 -7.259 8.936 1.00 93.62 190 THR A O 1
ATOM 1487 N N . PHE A 1 191 ? -19.902 -6.150 9.464 1.00 92.06 191 PHE A N 1
ATOM 1488 C CA . PHE A 1 191 ? -20.823 -7.262 9.274 1.00 92.06 191 PHE A CA 1
ATOM 1489 C C . PHE A 1 191 ? -21.977 -6.807 8.380 1.00 92.06 191 PHE A C 1
ATOM 1491 O O . PHE A 1 191 ? -22.560 -5.748 8.606 1.00 92.06 191 PHE A O 1
ATOM 1498 N N . GLY A 1 192 ? -22.316 -7.592 7.354 1.00 86.50 192 GLY A N 1
ATOM 1499 C CA . GLY A 1 192 ? -23.405 -7.249 6.429 1.00 86.50 192 GLY A CA 1
ATOM 1500 C C . GLY A 1 192 ? -23.156 -5.982 5.598 1.00 86.50 192 GLY A C 1
ATOM 1501 O O . GLY A 1 192 ? -24.108 -5.281 5.277 1.00 86.50 192 GLY A O 1
ATOM 1502 N N . GLY A 1 193 ? -21.894 -5.672 5.277 1.00 81.69 193 GLY A N 1
ATOM 1503 C CA . GLY A 1 193 ? -21.513 -4.495 4.482 1.00 81.69 193 GLY A CA 1
ATOM 1504 C C . GLY A 1 193 ? -21.245 -3.219 5.289 1.00 81.69 193 GLY A C 1
ATOM 1505 O O . GLY A 1 193 ? -20.989 -2.178 4.694 1.00 81.69 193 GLY A O 1
ATOM 1506 N N . GLY A 1 194 ? -21.280 -3.287 6.625 1.00 90.25 194 GLY A N 1
ATOM 1507 C CA . GLY A 1 194 ? -20.951 -2.158 7.501 1.00 90.25 194 GLY A CA 1
ATOM 1508 C C . GLY A 1 194 ? -22.130 -1.243 7.806 1.00 90.25 194 GLY A C 1
ATOM 1509 O O . GLY A 1 194 ? -23.204 -1.368 7.226 1.00 90.25 194 GLY A O 1
ATOM 1510 N N . ALA A 1 195 ? -21.929 -0.311 8.737 1.00 87.38 195 ALA A N 1
ATOM 1511 C CA . ALA A 1 195 ? -22.974 0.593 9.222 1.00 87.38 195 ALA A CA 1
ATOM 1512 C C . ALA A 1 195 ? -23.593 1.483 8.127 1.00 87.38 195 ALA A C 1
ATOM 1514 O O . ALA A 1 195 ? -24.694 1.995 8.305 1.00 87.38 195 ALA A O 1
ATOM 1515 N N . THR A 1 196 ? -22.907 1.672 6.997 1.00 77.81 196 THR A N 1
ATOM 1516 C CA . THR A 1 196 ? -23.423 2.423 5.846 1.00 77.81 196 THR A CA 1
ATOM 1517 C C . THR A 1 196 ? -24.355 1.592 4.962 1.00 77.81 196 THR A C 1
ATOM 1519 O O . THR A 1 196 ? -25.176 2.174 4.251 1.00 77.81 196 THR A O 1
ATOM 1522 N N . ALA A 1 197 ? -24.265 0.260 5.017 1.00 80.19 197 ALA A N 1
ATOM 1523 C CA . ALA A 1 197 ? -25.111 -0.658 4.267 1.00 80.19 197 ALA A CA 1
ATOM 1524 C C . ALA A 1 197 ? -26.440 -0.928 4.990 1.00 80.19 197 ALA A C 1
ATOM 1526 O O . ALA A 1 197 ? -26.537 -0.919 6.217 1.00 80.19 197 ALA A O 1
ATOM 1527 N N . HIS A 1 198 ? -27.497 -1.212 4.224 1.00 80.38 198 HIS A N 1
ATOM 1528 C CA . HIS A 1 198 ? -28.816 -1.473 4.796 1.00 80.38 198 HIS A CA 1
ATOM 1529 C C . HIS A 1 198 ? -28.816 -2.745 5.659 1.00 80.38 198 HIS A C 1
ATOM 1531 O O . HIS A 1 198 ? -28.688 -3.853 5.143 1.00 80.38 198 HIS A O 1
ATOM 1537 N N . GLY A 1 199 ? -28.995 -2.579 6.973 1.00 80.12 199 GLY A N 1
ATOM 1538 C CA . GLY A 1 199 ? -28.962 -3.680 7.943 1.00 80.12 199 GLY A CA 1
ATOM 1539 C C . GLY A 1 199 ? -27.553 -4.176 8.294 1.00 80.12 199 GLY A C 1
ATOM 1540 O O . GLY A 1 199 ? -27.432 -5.143 9.049 1.00 80.12 199 GLY A O 1
ATOM 1541 N N . GLY A 1 200 ? -26.510 -3.527 7.771 1.00 90.12 200 GLY A N 1
ATOM 1542 C CA . GLY A 1 200 ? -25.124 -3.778 8.139 1.00 90.12 200 GLY A CA 1
ATOM 1543 C C . GLY A 1 200 ? -24.730 -3.043 9.420 1.00 90.12 200 GLY A C 1
ATOM 1544 O O . GLY A 1 200 ? -25.388 -2.097 9.859 1.00 90.12 200 GLY A O 1
ATOM 1545 N N . VAL A 1 201 ? -23.657 -3.512 10.053 1.00 93.44 201 VAL A N 1
ATOM 1546 C CA . VAL A 1 201 ? -23.096 -2.919 11.273 1.00 93.44 201 VAL A CA 1
ATOM 1547 C C . VAL A 1 201 ? -21.573 -2.922 11.223 1.00 93.44 201 VAL A C 1
ATOM 1549 O O . VAL A 1 201 ? -20.964 -3.765 10.563 1.00 93.44 201 VAL A O 1
ATOM 1552 N N . THR A 1 202 ? -20.955 -2.002 11.950 1.00 95.31 202 THR A N 1
ATOM 1553 C CA . THR A 1 202 ? -19.497 -1.868 12.049 1.00 95.31 202 THR A CA 1
ATOM 1554 C C . THR A 1 202 ? -19.057 -2.102 13.489 1.00 95.31 202 THR A C 1
ATOM 1556 O O . THR A 1 202 ? -19.679 -1.574 14.409 1.00 95.31 202 THR A O 1
ATOM 1559 N N . ALA A 1 203 ? -18.007 -2.895 13.697 1.00 96.31 203 ALA A N 1
ATOM 1560 C CA . ALA A 1 203 ? -17.489 -3.196 15.027 1.00 96.31 203 ALA A CA 1
ATOM 1561 C C . ALA A 1 203 ? -16.769 -1.987 15.639 1.00 96.31 203 ALA A C 1
ATOM 1563 O O . ALA A 1 203 ? -16.014 -1.286 14.958 1.00 96.31 203 ALA A O 1
ATOM 1564 N N . VAL A 1 204 ? -16.985 -1.772 16.934 1.00 95.69 204 VAL A N 1
ATOM 1565 C CA . VAL A 1 204 ? -16.385 -0.682 17.709 1.00 95.69 204 VAL A CA 1
ATOM 1566 C C . VAL A 1 204 ? -15.902 -1.170 19.066 1.00 95.69 204 VAL A C 1
ATOM 1568 O O . VAL A 1 204 ? -16.399 -2.153 19.621 1.00 95.69 204 VAL A O 1
ATOM 1571 N N . ARG A 1 205 ? -14.929 -0.446 19.606 1.00 94.75 205 ARG A N 1
ATOM 1572 C CA . ARG A 1 205 ? -14.434 -0.577 20.975 1.00 94.75 205 ARG A CA 1
ATOM 1573 C C . ARG A 1 205 ? -14.636 0.744 21.728 1.00 94.75 205 ARG A C 1
ATOM 1575 O O . ARG A 1 205 ? -14.731 1.783 21.070 1.00 94.75 205 ARG A O 1
ATOM 1582 N N . PRO A 1 206 ? -14.672 0.726 23.068 1.00 94.38 206 PRO A N 1
ATOM 1583 C CA . PRO A 1 206 ? -14.648 1.954 23.850 1.00 94.38 206 PRO A CA 1
ATOM 1584 C C . PRO A 1 206 ? -13.415 2.804 23.518 1.00 94.38 206 PRO A C 1
ATOM 1586 O O . PRO A 1 206 ? -12.317 2.267 23.352 1.00 94.38 206 PRO A O 1
ATOM 1589 N N . GLN A 1 207 ? -13.606 4.117 23.441 1.00 91.06 207 GLN A N 1
ATOM 1590 C CA . GLN A 1 207 ? -12.536 5.093 23.266 1.00 91.06 207 GLN A CA 1
ATOM 1591 C C . GLN A 1 207 ? -11.628 5.099 24.504 1.00 91.06 207 GLN A C 1
ATOM 1593 O O . GLN A 1 207 ? -12.102 5.150 25.643 1.00 91.06 207 GLN A O 1
ATOM 1598 N N . THR A 1 208 ? -10.317 5.078 24.285 1.00 87.38 208 THR A N 1
ATOM 1599 C CA . THR A 1 208 ? -9.300 5.255 25.330 1.00 87.38 208 THR A CA 1
ATOM 1600 C C . THR A 1 208 ? -8.437 6.480 25.034 1.00 87.38 208 THR A C 1
ATOM 1602 O O . THR A 1 208 ? -8.695 7.210 24.077 1.00 87.38 208 THR A O 1
ATOM 1605 N N . THR A 1 209 ? -7.442 6.758 25.884 1.00 78.00 209 THR A N 1
ATOM 1606 C CA . THR A 1 209 ? -6.559 7.932 25.752 1.00 78.00 209 THR A CA 1
ATOM 1607 C C . THR A 1 209 ? -5.870 7.991 24.387 1.00 78.00 209 THR A C 1
ATOM 1609 O O . THR A 1 209 ? -5.679 9.078 23.853 1.00 78.00 209 THR A O 1
ATOM 1612 N N . ASP A 1 210 ? -5.548 6.828 23.811 1.00 72.19 210 ASP A N 1
ATOM 1613 C CA . ASP A 1 210 ? -5.058 6.691 22.441 1.00 72.19 210 ASP A CA 1
ATOM 1614 C C . ASP A 1 210 ? -6.167 6.114 21.551 1.00 72.19 210 ASP A C 1
ATOM 1616 O O . ASP A 1 210 ? -6.276 4.907 21.303 1.00 72.19 210 ASP A O 1
ATOM 1620 N N . ALA A 1 211 ? -7.026 7.025 21.095 1.00 66.00 211 ALA A N 1
ATOM 1621 C CA . ALA A 1 211 ? -8.194 6.731 20.278 1.00 66.00 211 ALA A CA 1
ATOM 1622 C C . ALA A 1 211 ? -7.870 5.834 19.077 1.00 66.00 211 ALA A C 1
ATOM 1624 O O . ALA A 1 211 ? -8.606 4.896 18.780 1.00 66.00 211 ALA A O 1
ATOM 1625 N N . ASN A 1 212 ? -6.746 6.080 18.403 1.00 69.00 212 ASN A N 1
ATOM 1626 C CA . ASN A 1 212 ? -6.473 5.516 17.082 1.00 69.00 212 ASN A CA 1
ATOM 1627 C C . ASN A 1 212 ? -5.696 4.196 17.125 1.00 69.00 212 ASN A C 1
ATOM 1629 O O . ASN A 1 212 ? -5.667 3.457 16.131 1.00 69.00 212 ASN A O 1
ATOM 1633 N N . ARG A 1 213 ? -5.078 3.865 18.260 1.00 81.38 213 ARG A N 1
ATOM 1634 C CA . ARG A 1 213 ? -4.215 2.691 18.367 1.00 81.38 213 ARG A CA 1
ATOM 1635 C C . ARG A 1 213 ? -5.007 1.404 18.507 1.00 81.38 213 ARG A C 1
ATOM 1637 O O . ARG A 1 213 ? -5.455 1.051 19.590 1.00 81.38 213 ARG A O 1
ATOM 1644 N N . THR A 1 214 ? -5.139 0.663 17.413 1.00 87.94 214 THR A N 1
ATOM 1645 C CA . THR A 1 214 ? -5.653 -0.716 17.407 1.00 87.94 214 THR A CA 1
ATOM 1646 C C . THR A 1 214 ? -4.484 -1.695 17.390 1.00 87.94 214 THR A C 1
ATOM 1648 O O . THR A 1 214 ? -3.583 -1.562 16.566 1.00 87.94 214 THR A O 1
ATOM 1651 N N . VAL A 1 215 ? -4.485 -2.681 18.282 1.00 90.69 215 VAL A N 1
ATOM 1652 C CA . VAL A 1 215 ? -3.436 -3.699 18.366 1.00 90.69 215 VAL A CA 1
ATOM 1653 C C . VAL A 1 215 ? -4.078 -5.077 18.428 1.00 90.69 215 VAL A C 1
ATOM 1655 O O . VAL A 1 215 ? -4.890 -5.341 19.313 1.00 90.69 215 VAL A O 1
ATOM 1658 N N . TRP A 1 216 ? -3.645 -5.960 17.532 1.00 93.75 216 TRP A N 1
ATOM 1659 C CA . TRP A 1 216 ? -4.009 -7.371 17.524 1.00 93.75 216 TRP A CA 1
ATOM 1660 C C . TRP A 1 216 ? -2.776 -8.226 17.801 1.00 93.75 216 TRP A C 1
ATOM 1662 O O . TRP A 1 216 ? -1.794 -8.132 17.068 1.00 93.75 216 TRP A O 1
ATOM 1672 N N . VAL A 1 217 ? -2.819 -9.053 18.844 1.00 93.12 217 VAL A N 1
ATOM 1673 C CA . VAL A 1 217 ? -1.721 -9.962 19.219 1.00 93.12 217 VAL A CA 1
ATOM 1674 C C . VAL A 1 217 ? -2.224 -11.396 19.264 1.00 93.12 217 VAL A C 1
ATOM 1676 O O . VAL A 1 217 ? -3.318 -11.649 19.764 1.00 93.12 217 VAL A O 1
ATOM 1679 N N . ARG A 1 218 ? -1.425 -12.336 18.768 1.00 91.81 218 ARG A N 1
ATOM 1680 C CA . ARG A 1 218 ? -1.633 -13.767 18.955 1.00 91.81 218 ARG A CA 1
ATOM 1681 C C . ARG A 1 218 ? -1.077 -14.187 20.312 1.00 91.81 218 ARG A C 1
ATOM 1683 O O . ARG A 1 218 ? 0.116 -14.049 20.580 1.00 91.81 218 ARG A O 1
ATOM 1690 N N . ASP A 1 219 ? -1.947 -14.728 21.152 1.00 90.75 219 ASP A N 1
ATOM 1691 C CA . ASP A 1 219 ? -1.615 -15.225 22.484 1.00 90.75 219 ASP A CA 1
ATOM 1692 C C . ASP A 1 219 ? -2.364 -16.538 22.737 1.00 90.75 219 ASP A C 1
ATOM 1694 O O . ASP A 1 219 ? -3.589 -16.584 22.706 1.00 90.75 219 ASP A O 1
ATOM 1698 N N . ASN A 1 220 ? -1.628 -17.628 22.975 1.00 87.19 220 ASN A N 1
ATOM 1699 C CA . ASN A 1 220 ? -2.176 -18.946 23.332 1.00 87.19 220 ASN A CA 1
ATOM 1700 C C . ASN A 1 220 ? -3.298 -19.492 22.410 1.00 87.19 220 ASN A C 1
ATOM 1702 O O . ASN A 1 220 ? -4.183 -20.208 22.878 1.00 87.19 220 ASN A O 1
ATOM 1706 N N . GLY A 1 221 ? -3.240 -19.219 21.101 1.00 87.12 221 GLY A N 1
ATOM 1707 C CA . GLY A 1 221 ? -4.249 -19.674 20.126 1.00 87.12 221 GLY A CA 1
ATOM 1708 C C . GLY A 1 221 ? -5.490 -18.778 20.035 1.00 87.12 221 GLY A C 1
ATOM 1709 O O . GLY A 1 221 ? -6.491 -19.167 19.436 1.00 87.12 221 GLY A O 1
ATOM 1710 N N . GLU A 1 222 ? -5.421 -17.583 20.618 1.00 92.38 222 GLU A N 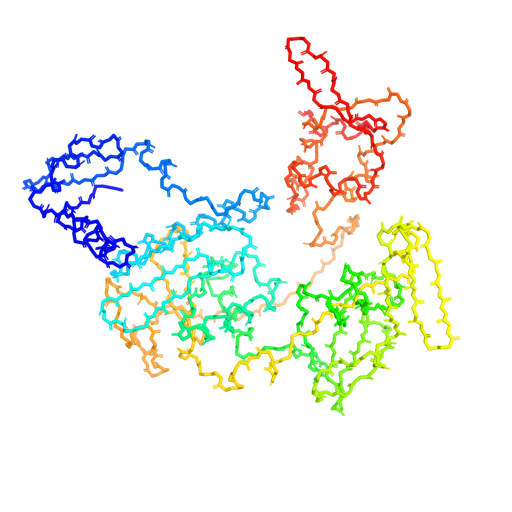1
ATOM 1711 C CA . GLU A 1 222 ? -6.423 -16.528 20.510 1.00 92.38 222 GLU A CA 1
ATOM 1712 C C . GLU A 1 222 ? -5.794 -15.265 19.908 1.00 92.38 222 GLU A C 1
ATOM 1714 O O . GLU A 1 222 ? -4.591 -15.020 20.031 1.00 92.38 222 GLU A O 1
ATOM 1719 N N . ARG A 1 223 ? -6.626 -14.432 19.282 1.00 93.50 223 ARG A N 1
ATOM 1720 C CA . ARG A 1 223 ? -6.296 -13.068 18.870 1.00 93.50 223 ARG A CA 1
ATOM 1721 C C . ARG A 1 223 ? -6.861 -12.105 19.901 1.00 93.50 223 ARG A C 1
ATOM 1723 O O . ARG A 1 223 ? -8.062 -12.090 20.173 1.00 93.50 223 ARG A O 1
ATOM 1730 N N . VAL A 1 224 ? -5.986 -11.291 20.464 1.00 95.19 224 VAL A N 1
ATOM 1731 C CA . VAL A 1 224 ? -6.296 -10.341 21.527 1.00 95.19 224 VAL A CA 1
ATOM 1732 C C . VAL A 1 224 ? -6.350 -8.939 20.936 1.00 95.19 224 VAL A C 1
ATOM 1734 O O . VAL A 1 224 ? -5.347 -8.456 20.407 1.00 95.19 224 VAL A O 1
ATOM 1737 N N . LEU A 1 225 ? -7.508 -8.286 21.039 1.00 95.75 225 LEU A N 1
ATOM 1738 C CA . LEU A 1 225 ? -7.687 -6.882 20.668 1.00 95.75 225 LEU A CA 1
ATOM 1739 C C . LEU A 1 225 ? -7.364 -5.985 21.864 1.00 95.75 225 LEU A C 1
ATOM 1741 O O . LEU A 1 225 ? -7.964 -6.125 22.931 1.00 95.75 225 LEU A O 1
ATOM 1745 N N . SER A 1 226 ? -6.483 -5.009 21.665 1.00 93.50 226 SER A N 1
ATOM 1746 C CA . SER A 1 226 ? -6.127 -3.999 22.667 1.00 93.50 226 SER A CA 1
ATOM 1747 C C . SER A 1 226 ? -5.813 -2.639 22.034 1.00 93.50 226 SER A C 1
ATOM 1749 O O . SER A 1 226 ? -5.807 -2.490 20.809 1.00 93.50 226 SER A O 1
ATOM 1751 N N . ASP A 1 227 ? -5.550 -1.635 22.865 1.00 87.75 227 ASP A N 1
ATOM 1752 C CA . ASP A 1 227 ? -4.892 -0.374 22.485 1.00 87.75 227 ASP A CA 1
ATOM 1753 C C . ASP A 1 227 ? -3.399 -0.367 22.863 1.00 87.75 227 ASP A C 1
ATOM 1755 O O . ASP A 1 227 ? -2.731 0.658 22.799 1.00 87.75 227 ASP A O 1
ATOM 1759 N N . GLY A 1 228 ? -2.856 -1.526 23.252 1.00 84.62 228 GLY A N 1
ATOM 1760 C CA . GLY A 1 228 ? -1.513 -1.664 23.812 1.00 84.62 228 GLY A CA 1
ATOM 1761 C C . GLY A 1 228 ? -1.438 -1.547 25.338 1.00 84.62 228 GLY A C 1
ATOM 1762 O O . GLY A 1 228 ? -0.428 -1.968 25.898 1.00 84.62 228 GLY A O 1
ATOM 1763 N N . GLU A 1 229 ? -2.485 -1.059 26.008 1.00 85.88 229 GLU A N 1
ATOM 1764 C CA . GLU A 1 229 ? -2.577 -0.985 27.475 1.00 85.88 229 GLU A CA 1
ATOM 1765 C C . GLU A 1 229 ? -3.790 -1.756 28.017 1.00 85.88 229 GLU A C 1
ATOM 1767 O O . GLU A 1 229 ? -3.671 -2.556 28.947 1.00 85.88 229 GLU A O 1
ATOM 1772 N N . THR A 1 230 ? -4.955 -1.540 27.413 1.00 90.31 230 THR A N 1
ATOM 1773 C CA . THR A 1 230 ? -6.249 -2.120 27.764 1.00 90.31 230 THR A CA 1
ATOM 1774 C C . THR A 1 230 ? -6.624 -3.215 26.775 1.00 90.31 230 THR A C 1
ATOM 1776 O O . THR A 1 230 ? -6.727 -2.988 25.570 1.00 90.31 230 THR A O 1
ATOM 1779 N N . GLU A 1 231 ? -6.871 -4.417 27.291 1.00 94.56 231 GLU A N 1
ATOM 1780 C CA . GLU A 1 231 ? -7.466 -5.518 26.533 1.00 94.56 231 GLU A CA 1
ATOM 1781 C C . GLU A 1 231 ? -8.985 -5.318 26.417 1.00 94.56 231 GLU A C 1
ATOM 1783 O O . GLU A 1 231 ? -9.662 -5.097 27.422 1.00 94.56 231 GLU A O 1
ATOM 1788 N N . PHE A 1 232 ? -9.526 -5.415 25.199 1.00 94.38 232 PHE A N 1
ATOM 1789 C CA . PHE A 1 232 ? -10.959 -5.246 24.935 1.00 94.38 232 PHE A CA 1
ATOM 1790 C C . PHE A 1 232 ? -11.686 -6.569 24.715 1.00 94.38 232 PHE A C 1
ATOM 1792 O O . PHE A 1 232 ? -12.810 -6.733 25.185 1.00 94.38 232 PHE A O 1
ATOM 1799 N N . THR A 1 233 ? -11.081 -7.493 23.967 1.00 94.94 233 THR A N 1
ATOM 1800 C CA . THR A 1 233 ? -11.664 -8.812 23.705 1.00 94.94 233 THR A CA 1
ATOM 1801 C C . THR A 1 233 ? -10.595 -9.824 23.299 1.00 94.94 233 THR A C 1
ATOM 1803 O O . THR A 1 233 ? -9.509 -9.454 22.840 1.00 94.94 233 THR A O 1
ATOM 1806 N N . ARG A 1 234 ? -10.937 -11.104 23.446 1.00 94.69 234 ARG A N 1
ATOM 1807 C CA . ARG A 1 234 ? -10.183 -12.255 22.953 1.00 94.69 234 ARG A CA 1
ATOM 1808 C C . ARG A 1 234 ? -11.084 -13.055 22.039 1.00 94.69 234 ARG A C 1
ATOM 1810 O O . ARG A 1 234 ? -12.223 -13.350 22.398 1.00 94.69 234 ARG A O 1
ATOM 1817 N N . VAL A 1 235 ? -10.567 -13.394 20.871 1.00 93.19 235 VAL A N 1
ATOM 1818 C CA . VAL A 1 235 ? -11.305 -14.138 19.852 1.00 93.19 235 VAL A CA 1
ATOM 1819 C C . VAL A 1 235 ? -10.474 -15.352 19.442 1.00 93.19 235 VAL A C 1
ATOM 1821 O O . VAL A 1 235 ? -9.246 -15.256 19.459 1.00 93.19 235 VAL A O 1
ATOM 1824 N N . PRO A 1 236 ? -11.079 -16.489 19.068 1.00 89.69 236 PRO A N 1
ATOM 1825 C CA . PRO A 1 236 ? -10.318 -17.628 18.560 1.00 89.69 236 PRO A CA 1
ATOM 1826 C C . PRO A 1 236 ? -9.421 -17.205 17.391 1.00 89.69 236 PRO A C 1
ATOM 1828 O O . PRO A 1 236 ? -9.815 -16.352 16.591 1.00 89.69 236 PRO A O 1
ATOM 1831 N N . ASP A 1 237 ? -8.202 -17.738 17.303 1.00 84.81 237 ASP A N 1
ATOM 1832 C CA . ASP A 1 237 ? -7.287 -17.422 16.195 1.00 84.81 237 ASP A CA 1
ATOM 1833 C C . ASP A 1 237 ? -7.714 -18.089 14.877 1.00 84.81 237 ASP A C 1
ATOM 1835 O O . ASP A 1 237 ? -7.360 -17.631 13.793 1.00 84.81 237 ASP A O 1
ATOM 1839 N N . ASP A 1 238 ? -8.560 -19.119 14.949 1.00 81.62 238 ASP A N 1
ATOM 1840 C CA . ASP A 1 238 ? -9.122 -19.787 13.786 1.00 81.62 238 ASP A CA 1
ATOM 1841 C C . ASP A 1 238 ? -10.381 -19.085 13.249 1.00 81.62 238 ASP A C 1
ATOM 1843 O O . ASP A 1 238 ? -11.371 -18.867 13.945 1.00 81.62 238 ASP A O 1
ATOM 1847 N N . GLY A 1 239 ? -10.364 -18.768 11.952 1.00 74.56 239 GLY A N 1
ATOM 1848 C CA . GLY A 1 239 ? -11.538 -18.290 11.222 1.00 74.56 239 GLY A CA 1
ATOM 1849 C C . GLY A 1 239 ? -11.836 -16.785 11.346 1.00 74.56 239 GLY A C 1
ATOM 1850 O O . GLY A 1 239 ? -11.042 -16.008 11.888 1.00 74.56 239 GLY A O 1
ATOM 1851 N N . PRO A 1 240 ? -12.964 -16.333 10.766 1.00 81.12 240 PRO A N 1
ATOM 1852 C CA . PRO A 1 240 ? -13.348 -14.925 10.758 1.00 81.12 240 PRO A CA 1
ATOM 1853 C C . PRO A 1 240 ? -13.869 -14.466 12.125 1.00 81.12 240 PRO A C 1
ATOM 1855 O O . PRO A 1 240 ? -14.499 -15.234 12.847 1.00 81.12 240 PRO A O 1
ATOM 1858 N N . ILE A 1 241 ? -13.665 -13.185 12.440 1.00 87.88 241 ILE A N 1
ATOM 1859 C CA . ILE A 1 241 ? -14.237 -12.537 13.629 1.00 87.88 241 ILE A CA 1
ATOM 1860 C C . ILE A 1 241 ? -15.769 -12.550 13.510 1.00 87.88 241 ILE A C 1
ATOM 1862 O O . ILE A 1 241 ? -16.308 -12.150 12.477 1.00 87.88 241 ILE A O 1
ATOM 1866 N N . SER A 1 242 ? -16.471 -12.991 14.555 1.00 88.56 242 SER A N 1
ATOM 1867 C CA . SER A 1 242 ? -17.932 -12.941 14.660 1.00 88.56 242 SER A CA 1
ATOM 1868 C C . SER A 1 242 ? -18.415 -11.646 15.312 1.00 88.56 242 SER A C 1
ATOM 1870 O O . SER A 1 242 ? -17.700 -10.949 16.030 1.00 88.56 242 SER A O 1
ATOM 1872 N N . LYS A 1 243 ? -19.698 -11.348 15.116 1.00 88.75 243 LYS A N 1
ATOM 1873 C CA . LYS A 1 243 ? -20.390 -10.232 15.766 1.00 88.75 243 LYS A CA 1
ATOM 1874 C C . LYS A 1 243 ? -20.486 -10.391 17.290 1.00 88.75 243 LYS A C 1
ATOM 1876 O O . LYS A 1 243 ? -20.598 -9.389 17.986 1.00 88.75 243 LYS A O 1
ATOM 1881 N N . ASP A 1 244 ? -20.434 -11.627 17.784 1.00 88.88 244 ASP A N 1
ATOM 1882 C CA . ASP A 1 244 ? -20.444 -11.938 19.221 1.00 88.88 244 ASP A CA 1
ATOM 1883 C C . ASP A 1 244 ? -19.049 -11.834 19.866 1.00 88.88 244 ASP A C 1
ATOM 1885 O O . ASP A 1 244 ? -18.941 -11.824 21.089 1.00 88.88 244 ASP A O 1
ATOM 1889 N N . ASP A 1 245 ? -17.996 -11.735 19.049 1.00 90.50 245 ASP A N 1
ATOM 1890 C CA . ASP A 1 245 ? -16.604 -11.717 19.505 1.00 90.50 245 ASP A CA 1
ATOM 1891 C C . ASP A 1 245 ? -16.095 -10.294 19.794 1.00 90.50 245 ASP A C 1
ATOM 1893 O O . ASP A 1 245 ? -15.063 -10.106 20.440 1.00 90.50 245 ASP A O 1
ATOM 1897 N N . VAL A 1 246 ? -16.798 -9.271 19.297 1.00 93.81 246 VAL A N 1
ATOM 1898 C CA . VAL A 1 246 ? -16.392 -7.864 19.406 1.00 93.81 246 VAL A CA 1
ATOM 1899 C C . VAL A 1 246 ? -17.050 -7.175 20.608 1.00 93.81 246 VAL A C 1
ATOM 1901 O O . VAL A 1 246 ? -18.169 -7.535 20.976 1.00 93.81 246 VAL A O 1
ATOM 1904 N N . PRO A 1 247 ? -16.414 -6.145 21.205 1.00 95.06 247 PRO A N 1
ATOM 1905 C CA . PRO A 1 247 ? -16.964 -5.449 22.372 1.00 95.06 247 PRO A CA 1
ATOM 1906 C C . PRO A 1 247 ? -18.348 -4.844 22.114 1.00 95.06 247 PRO A C 1
ATOM 1908 O O . PRO A 1 247 ? -19.250 -4.948 22.946 1.00 95.06 247 PRO A O 1
ATOM 1911 N N . ALA A 1 248 ? -18.508 -4.212 20.952 1.00 96.75 248 ALA A N 1
ATOM 1912 C CA . ALA A 1 248 ? -19.759 -3.641 20.492 1.00 96.75 248 ALA A CA 1
ATOM 1913 C C . ALA A 1 248 ? -19.756 -3.489 18.963 1.00 96.75 248 ALA A C 1
ATOM 1915 O O . ALA A 1 248 ? -18.736 -3.637 18.283 1.00 96.75 248 ALA A O 1
ATOM 1916 N N . TYR A 1 249 ? -20.918 -3.172 18.407 1.00 96.25 249 TYR A N 1
ATOM 1917 C CA . TYR A 1 249 ? -21.068 -2.785 17.008 1.00 96.25 249 TYR A CA 1
ATOM 1918 C C . TYR A 1 249 ? -22.103 -1.674 16.889 1.00 96.25 249 TYR A C 1
ATOM 1920 O O . TYR A 1 249 ? -23.051 -1.624 17.672 1.00 96.25 249 TYR A O 1
ATOM 1928 N N . TYR A 1 250 ? -21.958 -0.810 15.890 1.00 96.06 250 TYR A N 1
ATOM 1929 C CA . TYR A 1 250 ? -22.920 0.251 15.625 1.00 96.06 250 TYR A CA 1
ATOM 1930 C C . TYR A 1 250 ? -23.603 0.101 14.268 1.00 96.06 250 TYR A C 1
ATOM 1932 O O . TYR A 1 250 ? -23.025 -0.416 13.308 1.00 96.06 250 TYR A O 1
ATOM 1940 N N . SER A 1 251 ? -24.844 0.572 14.202 1.00 93.81 251 SER A N 1
ATOM 1941 C CA . SER A 1 251 ? -25.572 0.858 12.965 1.00 93.81 251 SER A CA 1
ATOM 1942 C C . SER A 1 251 ? -25.753 2.364 12.810 1.00 93.81 251 SER A C 1
ATOM 1944 O O . SER A 1 251 ? -25.869 3.077 13.811 1.00 93.81 251 SER A O 1
ATOM 1946 N N . TYR A 1 252 ? -25.836 2.834 11.567 1.00 91.94 252 TYR A N 1
ATOM 1947 C CA . TYR A 1 252 ? -26.099 4.233 11.248 1.00 91.94 252 TYR A CA 1
ATOM 1948 C C . TYR A 1 252 ? -27.408 4.372 10.465 1.00 91.94 252 TYR A C 1
ATOM 1950 O O . TYR A 1 252 ? -27.608 3.715 9.440 1.00 91.94 252 TYR A O 1
ATOM 1958 N N . ASP A 1 253 ? -28.309 5.225 10.951 1.00 88.38 253 ASP A N 1
ATOM 1959 C CA . ASP A 1 253 ? -29.540 5.564 10.242 1.00 88.38 253 ASP A CA 1
ATOM 1960 C C . ASP A 1 253 ? -29.361 6.866 9.455 1.00 88.38 253 ASP A C 1
ATOM 1962 O O . ASP A 1 253 ? -29.424 7.965 10.001 1.00 88.38 253 ASP A O 1
ATOM 1966 N N . HIS A 1 254 ? -29.202 6.738 8.136 1.00 83.44 254 HIS A N 1
ATOM 1967 C CA . HIS A 1 254 ? -29.046 7.871 7.217 1.00 83.44 254 HIS A CA 1
ATOM 1968 C C . HIS A 1 254 ? -30.250 8.828 7.188 1.00 83.44 254 HIS A C 1
ATOM 1970 O O . HIS A 1 254 ? -30.100 9.963 6.741 1.00 83.44 254 HIS A O 1
ATOM 1976 N N . GLN A 1 255 ? -31.448 8.401 7.610 1.00 86.00 255 GLN A N 1
ATOM 1977 C CA . GLN A 1 255 ? -32.627 9.280 7.611 1.00 86.00 255 GLN A CA 1
ATOM 1978 C C . GLN A 1 255 ? -32.623 10.243 8.795 1.00 86.00 255 GLN A C 1
ATOM 1980 O O . GLN A 1 255 ? -33.017 11.400 8.647 1.00 86.00 255 GLN A O 1
ATOM 1985 N N . SER A 1 256 ? -32.213 9.752 9.963 1.00 86.88 256 SER A N 1
ATOM 1986 C CA . SER A 1 256 ? -32.172 10.526 11.203 1.00 86.88 256 SER A CA 1
ATOM 1987 C C . SER A 1 256 ? -30.788 11.104 11.505 1.00 86.88 256 SER A C 1
ATOM 1989 O O . SER A 1 256 ? -30.691 12.031 12.301 1.00 86.88 256 SER A O 1
ATOM 1991 N N . GLY A 1 257 ? -29.732 10.594 10.864 1.00 87.31 257 GLY A N 1
ATOM 1992 C CA . GLY A 1 257 ? -28.341 10.910 11.190 1.00 87.31 257 GLY A CA 1
ATOM 1993 C C . GLY A 1 257 ? -27.859 10.261 12.492 1.00 87.31 257 GLY A C 1
ATOM 1994 O O . GLY A 1 257 ? -26.803 10.635 12.997 1.00 87.31 257 GLY A O 1
ATOM 1995 N N . GLN A 1 258 ? -28.624 9.310 13.033 1.00 93.31 258 GLN A N 1
ATOM 1996 C CA . GLN A 1 258 ? -28.419 8.749 14.362 1.00 93.31 258 GLN A CA 1
ATOM 1997 C C . GLN A 1 258 ? -27.497 7.524 14.338 1.00 93.31 258 GLN A C 1
ATOM 1999 O O . GLN A 1 258 ? -27.594 6.657 13.462 1.00 93.31 258 GLN A O 1
ATOM 2004 N N . TYR A 1 259 ? -26.639 7.425 15.353 1.00 95.31 259 TYR A N 1
ATOM 2005 C CA . TYR A 1 259 ? -25.771 6.276 15.597 1.00 95.31 259 TYR A CA 1
ATOM 2006 C C . TYR A 1 259 ? -26.358 5.440 16.732 1.00 95.31 259 TYR A C 1
ATOM 2008 O O . TYR A 1 259 ? -26.693 5.959 17.795 1.00 95.31 259 TYR A O 1
ATOM 2016 N N . THR A 1 260 ? -26.492 4.132 16.525 1.00 96.00 260 THR A N 1
ATOM 2017 C CA . THR A 1 260 ? -26.946 3.199 17.567 1.00 96.00 260 THR A CA 1
ATOM 2018 C C . THR A 1 260 ? -25.865 2.168 17.821 1.00 96.00 260 THR A C 1
ATOM 2020 O O . THR A 1 260 ? -25.533 1.406 16.916 1.00 96.00 260 THR A O 1
ATOM 2023 N N . VAL A 1 261 ? -25.329 2.142 19.040 1.00 97.38 261 VAL A N 1
ATOM 2024 C CA . VAL A 1 261 ? -24.314 1.179 19.477 1.00 97.38 261 VAL A CA 1
ATOM 2025 C C . VAL A 1 261 ? -24.989 0.070 20.266 1.00 97.38 261 VAL A C 1
ATOM 2027 O O . VAL A 1 261 ? -25.735 0.320 21.212 1.00 97.38 261 VAL A O 1
ATOM 2030 N N . HIS A 1 262 ? -24.708 -1.169 19.894 1.00 95.06 262 HIS A N 1
ATOM 2031 C CA . HIS A 1 262 ? -25.186 -2.360 20.572 1.00 95.06 262 HIS A CA 1
ATOM 2032 C C . HIS A 1 262 ? -24.016 -3.042 21.272 1.00 95.06 262 HIS A C 1
ATOM 2034 O O . HIS A 1 262 ? -23.057 -3.464 20.623 1.00 95.06 262 HIS A O 1
ATOM 2040 N N . GLN A 1 263 ? -24.136 -3.184 22.586 1.00 93.31 263 GLN A N 1
ATOM 2041 C CA . GLN A 1 263 ? -23.185 -3.901 23.425 1.00 93.31 263 GLN A CA 1
ATOM 2042 C C . GLN A 1 263 ? -23.912 -4.996 24.220 1.00 93.31 263 GLN A C 1
ATOM 2044 O O . GLN A 1 263 ? -25.148 -4.995 24.290 1.00 93.31 263 GLN A O 1
ATOM 2049 N N . PRO A 1 264 ? -23.202 -5.963 24.820 1.00 88.12 264 PRO A N 1
ATOM 2050 C CA . PRO A 1 264 ? -23.837 -7.026 25.589 1.00 88.12 264 PRO A CA 1
ATOM 2051 C C . PRO A 1 264 ? -24.757 -6.487 26.699 1.00 88.12 264 PRO A C 1
ATOM 2053 O O . PRO A 1 264 ? -24.308 -5.977 27.720 1.00 88.12 264 PRO A O 1
ATOM 2056 N N . GLY A 1 265 ? -26.071 -6.630 26.504 1.00 87.00 265 GLY A N 1
ATOM 2057 C CA . GLY A 1 265 ? -27.093 -6.241 27.482 1.00 87.00 265 GLY A CA 1
ATOM 2058 C C . GLY A 1 265 ? -27.533 -4.773 27.454 1.00 87.00 265 GLY A C 1
ATOM 2059 O O . GLY A 1 265 ? -28.435 -4.422 28.215 1.00 87.00 265 GLY A O 1
ATOM 2060 N N . GLU A 1 266 ? -26.974 -3.936 26.577 1.00 93.50 266 GLU A N 1
ATOM 2061 C CA . GLU A 1 266 ? -27.307 -2.510 26.496 1.00 93.50 266 GLU A CA 1
ATOM 2062 C C . GLU A 1 266 ? -27.284 -1.993 25.050 1.00 93.50 266 GLU A C 1
ATOM 2064 O O . GLU A 1 266 ? -26.631 -2.536 24.160 1.00 93.50 266 GLU A O 1
ATOM 2069 N N . THR A 1 267 ? -28.060 -0.948 24.783 1.00 95.25 267 THR A N 1
ATOM 2070 C CA . THR A 1 267 ? -28.037 -0.236 23.505 1.00 95.25 267 THR A CA 1
ATOM 2071 C C . THR A 1 267 ? -28.007 1.253 23.796 1.00 95.25 267 THR A C 1
ATOM 2073 O O . THR A 1 267 ? -28.864 1.754 24.523 1.00 95.25 267 THR A O 1
ATOM 2076 N N . LEU A 1 268 ? -27.007 1.925 23.236 1.00 96.31 268 LEU A N 1
ATOM 2077 C CA . LEU A 1 268 ? -26.778 3.357 23.366 1.00 96.31 268 LEU A CA 1
ATOM 2078 C C . LEU A 1 268 ? -27.093 4.038 22.038 1.00 96.31 268 LEU A C 1
ATOM 2080 O O . LEU A 1 268 ? -27.018 3.429 20.968 1.00 96.31 268 LEU A O 1
ATOM 2084 N N . THR A 1 269 ? -27.483 5.301 22.105 1.00 96.06 269 THR A N 1
ATOM 2085 C CA . THR A 1 269 ? -27.913 6.064 20.939 1.00 96.06 269 THR A CA 1
ATOM 2086 C C . THR A 1 269 ? -27.317 7.457 21.012 1.00 96.06 269 THR A C 1
ATOM 2088 O O . THR A 1 269 ? -27.381 8.087 22.064 1.00 96.06 269 THR A O 1
ATOM 2091 N N . TYR A 1 270 ? -26.752 7.909 19.897 1.00 96.19 270 TYR A N 1
ATOM 2092 C CA . TYR A 1 270 ? -26.065 9.189 19.762 1.00 96.19 270 TYR A CA 1
ATOM 2093 C C . TYR A 1 270 ? -26.668 9.949 18.587 1.00 96.19 270 TYR A C 1
ATOM 2095 O O . TYR A 1 270 ? -26.839 9.385 17.500 1.00 96.19 270 TYR A O 1
ATOM 2103 N N . ASP A 1 271 ? -26.983 11.224 18.798 1.00 93.69 271 ASP A N 1
ATOM 2104 C CA . ASP A 1 271 ? -27.663 12.050 17.795 1.00 93.69 271 ASP A CA 1
ATOM 2105 C C . ASP A 1 271 ? -26.673 12.685 16.806 1.00 93.69 271 ASP A C 1
ATOM 2107 O O . ASP A 1 271 ? -27.077 13.249 15.787 1.00 93.69 271 ASP A O 1
ATOM 2111 N N . SER A 1 272 ? -25.368 12.576 17.077 1.00 90.81 272 SER A N 1
ATOM 2112 C CA . SER A 1 272 ? -24.316 13.053 16.187 1.00 90.81 272 SER A CA 1
ATOM 2113 C C . SER A 1 272 ? -23.103 12.125 16.145 1.00 90.81 272 SER A C 1
ATOM 2115 O O . SER A 1 272 ? -22.831 11.354 17.066 1.00 90.81 272 SER A O 1
ATOM 2117 N N . LYS A 1 273 ? -22.329 12.259 15.064 1.00 89.50 273 LYS A N 1
ATOM 2118 C CA . LYS A 1 273 ? -21.053 11.562 14.884 1.00 89.50 273 LYS A CA 1
ATOM 2119 C C . LYS A 1 273 ? -20.032 11.932 15.969 1.00 89.50 273 LYS A C 1
ATOM 2121 O O . LYS A 1 273 ? -19.340 11.053 16.458 1.00 89.50 273 LYS A O 1
ATOM 2126 N N . SER A 1 274 ? -19.972 13.205 16.367 1.00 91.88 274 SER A N 1
ATOM 2127 C CA . SER A 1 274 ? -19.007 13.696 17.364 1.00 91.88 274 SER A CA 1
ATOM 2128 C C . SER A 1 274 ? -19.247 13.101 18.755 1.00 91.88 274 SER A C 1
ATOM 2130 O O . SER A 1 274 ? -18.299 12.676 19.414 1.00 91.88 274 SER A O 1
ATOM 2132 N N . GLU A 1 275 ? -20.509 12.999 19.184 1.00 94.12 275 GLU A N 1
ATOM 2133 C CA . GLU A 1 275 ? -20.855 12.342 20.452 1.00 94.12 275 GLU A CA 1
ATOM 2134 C C . GLU A 1 275 ? -20.473 10.858 20.426 1.00 94.12 275 GLU A C 1
ATOM 2136 O O . GLU A 1 275 ? -19.882 10.352 21.376 1.00 94.12 275 GLU A O 1
ATOM 2141 N N . PHE A 1 276 ? -20.751 10.179 19.310 1.00 93.81 276 PHE A N 1
ATOM 2142 C CA . PHE A 1 276 ? -20.363 8.787 19.108 1.00 93.81 276 PHE A CA 1
ATOM 2143 C C . PHE A 1 276 ? -18.833 8.594 19.150 1.00 93.81 276 PHE A C 1
ATOM 2145 O O . PHE A 1 276 ? -18.357 7.735 19.887 1.00 93.81 276 PHE A O 1
ATOM 2152 N N . GLU A 1 277 ? -18.058 9.408 18.425 1.00 91.00 277 GLU A N 1
ATOM 2153 C CA . GLU A 1 277 ? -16.586 9.305 18.355 1.00 91.00 277 GLU A CA 1
ATOM 2154 C C . GLU A 1 277 ? -15.878 9.707 19.659 1.00 91.00 277 GLU A C 1
ATOM 2156 O O . GLU A 1 277 ? -14.715 9.366 19.862 1.00 91.00 277 GLU A O 1
ATOM 2161 N N . THR A 1 278 ? -16.575 10.390 20.573 1.00 92.31 278 THR A N 1
ATOM 2162 C CA . THR A 1 278 ? -16.054 10.672 21.921 1.00 92.31 278 THR A CA 1
ATOM 2163 C C . THR A 1 278 ? -16.000 9.407 22.783 1.00 92.31 278 THR A C 1
ATOM 2165 O O . THR A 1 278 ? -15.148 9.293 23.663 1.00 92.31 278 THR A O 1
ATOM 2168 N N . GLU A 1 279 ? -16.900 8.450 22.541 1.00 94.56 279 GLU A N 1
ATOM 2169 C CA . GLU A 1 279 ? -17.038 7.235 23.355 1.00 94.56 279 GLU A CA 1
ATOM 2170 C C . GLU A 1 279 ? -16.599 5.957 22.632 1.00 94.56 279 GLU A C 1
ATOM 2172 O O . GLU A 1 279 ? -16.289 4.966 23.298 1.00 94.56 279 GLU A O 1
ATOM 2177 N N . TRP A 1 280 ? -16.541 5.962 21.298 1.00 95.19 280 TRP A N 1
ATOM 2178 C CA . TRP A 1 280 ? -16.320 4.759 20.499 1.00 95.19 280 TRP A CA 1
ATOM 2179 C C . TRP A 1 280 ? -15.311 4.957 19.372 1.00 95.19 280 TRP A C 1
ATOM 2181 O O . TRP A 1 280 ? -15.410 5.888 18.575 1.00 95.19 280 TRP A O 1
ATOM 2191 N N . THR A 1 281 ? -14.415 3.980 19.226 1.00 93.75 281 THR A N 1
ATOM 2192 C CA . THR A 1 281 ? -13.507 3.859 18.081 1.00 93.75 281 THR A CA 1
ATOM 2193 C C . THR A 1 281 ? -13.904 2.668 17.205 1.00 93.75 281 THR A C 1
ATOM 2195 O O . THR A 1 281 ? -14.089 1.565 17.732 1.00 93.75 281 THR A O 1
ATOM 2198 N N . PRO A 1 282 ? -13.964 2.809 15.870 1.00 92.75 282 PRO A N 1
ATOM 2199 C CA . PRO A 1 282 ? -13.999 1.667 14.959 1.00 92.75 282 PRO A CA 1
ATOM 2200 C C . PRO A 1 282 ? -12.783 0.747 15.126 1.00 92.75 282 PRO A C 1
ATOM 2202 O O . PRO A 1 282 ? -11.658 1.207 15.309 1.00 92.75 282 PRO A O 1
ATOM 2205 N N . ILE A 1 283 ? -13.002 -0.564 15.027 1.00 93.94 283 ILE A N 1
ATOM 2206 C CA . ILE A 1 283 ? -11.928 -1.558 15.148 1.00 93.94 283 ILE A CA 1
ATOM 2207 C C . ILE A 1 283 ? -11.320 -1.814 13.767 1.00 93.94 283 ILE A C 1
ATOM 2209 O O . ILE A 1 283 ? -12.020 -2.281 12.863 1.00 93.94 283 ILE A O 1
ATOM 2213 N N . LYS A 1 284 ? -10.016 -1.553 13.608 1.00 91.19 284 LYS A N 1
ATOM 2214 C CA . LYS A 1 284 ? -9.281 -1.937 12.393 1.00 91.19 284 LYS A CA 1
ATOM 2215 C C . LYS A 1 284 ? -9.191 -3.455 12.273 1.00 91.19 284 LYS A C 1
ATOM 2217 O O . LYS A 1 284 ? -8.970 -4.156 13.266 1.00 91.19 284 LYS A O 1
ATOM 2222 N N . ARG A 1 285 ? -9.364 -3.960 11.054 1.00 90.94 285 ARG A N 1
ATOM 2223 C CA . ARG A 1 285 ? -9.248 -5.384 10.749 1.00 90.94 285 ARG A CA 1
ATOM 2224 C C . ARG A 1 285 ? -7.775 -5.812 10.841 1.00 90.94 285 ARG A C 1
ATOM 2226 O O . ARG A 1 285 ? -6.927 -5.119 10.278 1.00 90.94 285 ARG A O 1
ATOM 2233 N N . PRO A 1 286 ? -7.447 -6.927 11.516 1.00 91.81 286 PRO A N 1
ATOM 2234 C CA . PRO A 1 286 ? -6.113 -7.500 11.419 1.00 91.81 286 PRO A CA 1
ATOM 2235 C C . PRO A 1 286 ? -5.923 -8.164 10.052 1.00 91.81 286 PRO A C 1
ATOM 2237 O O . PRO A 1 286 ? -6.837 -8.824 9.546 1.00 91.81 286 PRO A O 1
ATOM 2240 N N . PHE A 1 287 ? -4.724 -8.029 9.496 1.00 88.44 287 PHE A N 1
ATOM 2241 C CA . PHE A 1 287 ? -4.249 -8.869 8.408 1.00 88.44 287 PHE A CA 1
ATOM 2242 C C . PHE A 1 287 ? -3.884 -10.242 8.979 1.00 88.44 287 PHE A C 1
ATOM 2244 O O . PHE A 1 287 ? -3.067 -10.338 9.895 1.00 88.44 287 PHE A O 1
ATOM 2251 N N . LEU A 1 288 ? -4.499 -11.298 8.462 1.00 88.62 288 LEU A N 1
ATOM 2252 C CA . LEU A 1 288 ? -4.362 -12.673 8.925 1.00 88.62 288 LEU A CA 1
ATOM 2253 C C . LEU A 1 288 ? -3.646 -13.486 7.846 1.00 88.62 288 LEU A C 1
ATOM 2255 O O . LEU A 1 288 ? -4.306 -13.897 6.896 1.00 88.62 288 LEU A O 1
ATOM 2259 N N . PRO A 1 289 ? -2.340 -13.771 7.975 1.00 84.94 289 PRO A N 1
ATOM 2260 C CA . PRO A 1 289 ? -1.585 -14.451 6.924 1.00 84.94 289 PRO A CA 1
ATOM 2261 C C . PRO A 1 289 ? -2.249 -15.740 6.426 1.00 84.94 289 PRO A C 1
ATOM 2263 O O . PRO A 1 289 ? -2.429 -15.901 5.232 1.00 84.94 289 PRO A O 1
ATOM 2266 N N . ASP A 1 290 ? -2.739 -16.598 7.322 1.00 82.38 290 ASP A N 1
ATOM 2267 C CA . ASP A 1 290 ? -3.346 -17.887 6.949 1.00 82.38 290 ASP A CA 1
ATOM 2268 C C . ASP A 1 290 ? -4.710 -17.782 6.233 1.00 82.38 290 ASP A C 1
ATOM 2270 O O . ASP A 1 290 ? -5.236 -18.785 5.750 1.00 82.38 290 ASP A O 1
ATOM 2274 N N . VAL A 1 291 ? -5.327 -16.596 6.216 1.00 83.62 291 VAL A N 1
ATOM 2275 C CA . VAL A 1 291 ? -6.669 -16.357 5.651 1.00 83.62 291 VAL A CA 1
ATOM 2276 C C . VAL A 1 291 ? -6.616 -15.377 4.486 1.00 83.62 291 VAL A C 1
ATOM 2278 O O . VAL A 1 291 ? -7.314 -15.549 3.489 1.00 83.62 291 VAL A O 1
ATOM 2281 N N . ASP A 1 292 ? -5.839 -14.311 4.642 1.00 85.06 292 ASP A N 1
ATOM 2282 C CA . ASP A 1 292 ? -5.756 -13.221 3.687 1.00 85.06 292 ASP A CA 1
ATOM 2283 C C . ASP A 1 292 ? -4.837 -13.550 2.517 1.00 85.06 292 ASP A C 1
ATOM 2285 O O . ASP A 1 292 ? -5.058 -13.004 1.439 1.00 85.06 292 ASP A O 1
ATOM 2289 N N . LEU A 1 293 ? -3.868 -14.444 2.696 1.00 82.62 293 LEU A N 1
ATOM 2290 C CA . LEU A 1 293 ? -2.945 -14.838 1.645 1.00 82.62 293 LEU A CA 1
ATOM 2291 C C . LEU A 1 293 ? -3.419 -16.128 0.942 1.00 82.62 293 LEU A C 1
ATOM 2293 O O . LEU A 1 293 ? -3.674 -17.117 1.632 1.00 82.62 293 LEU A O 1
ATOM 2297 N N . PRO A 1 294 ? -3.546 -16.154 -0.405 1.00 66.94 294 PRO A N 1
ATOM 2298 C CA . PRO A 1 294 ? -3.975 -17.340 -1.153 1.00 66.94 294 PRO A CA 1
ATOM 2299 C C . PRO A 1 294 ? -3.104 -18.588 -0.945 1.00 66.94 294 PRO A C 1
ATOM 2301 O O . PRO A 1 294 ? -3.646 -19.692 -0.966 1.00 66.94 294 PRO A O 1
ATOM 2304 N N . ASP A 1 295 ? -1.801 -18.430 -0.691 1.00 67.25 295 ASP A N 1
ATOM 2305 C CA . ASP A 1 295 ? -0.887 -19.533 -0.385 1.00 67.25 295 ASP A CA 1
ATOM 2306 C C . ASP A 1 295 ? -0.077 -19.229 0.879 1.00 67.25 295 ASP A C 1
ATOM 2308 O O . ASP A 1 295 ? 0.774 -18.350 0.904 1.00 67.25 295 ASP A O 1
ATOM 2312 N N . ALA A 1 296 ? -0.264 -20.018 1.938 1.00 56.88 296 ALA A N 1
ATOM 2313 C CA . ALA A 1 296 ? 0.465 -19.841 3.202 1.00 56.88 296 ALA A CA 1
ATOM 2314 C C . ALA A 1 296 ? 1.988 -20.093 3.094 1.00 56.88 296 ALA A C 1
ATOM 2316 O O . ALA A 1 296 ? 2.711 -19.987 4.082 1.00 56.88 296 ALA A O 1
ATOM 2317 N N . ASN A 1 297 ? 2.476 -20.484 1.914 1.00 60.03 297 ASN A N 1
ATOM 2318 C CA . ASN A 1 297 ? 3.841 -20.937 1.689 1.00 60.03 297 ASN A CA 1
ATOM 2319 C C . ASN A 1 297 ? 4.447 -20.269 0.446 1.00 60.03 297 ASN A C 1
ATOM 2321 O O . ASN A 1 297 ? 4.959 -20.953 -0.441 1.00 60.03 297 ASN A O 1
ATOM 2325 N N . TYR A 1 298 ? 4.366 -18.938 0.368 1.00 65.94 298 TYR A N 1
ATOM 2326 C CA . TYR A 1 298 ? 5.042 -18.189 -0.688 1.00 65.94 298 TYR A CA 1
ATOM 2327 C C . TYR A 1 298 ? 6.536 -18.452 -0.671 1.00 65.94 298 TYR A C 1
ATOM 2329 O O . TYR A 1 298 ? 7.214 -18.288 0.349 1.00 65.94 298 TYR A O 1
ATOM 2337 N N . SER A 1 299 ? 7.060 -18.830 -1.830 1.00 68.06 299 SER A N 1
ATOM 2338 C CA . SER A 1 299 ? 8.492 -18.763 -2.063 1.00 68.06 299 SER A CA 1
ATOM 2339 C C . SER A 1 299 ? 8.872 -17.320 -2.387 1.00 68.06 299 SER A C 1
ATOM 2341 O O . SER A 1 299 ? 8.061 -16.528 -2.867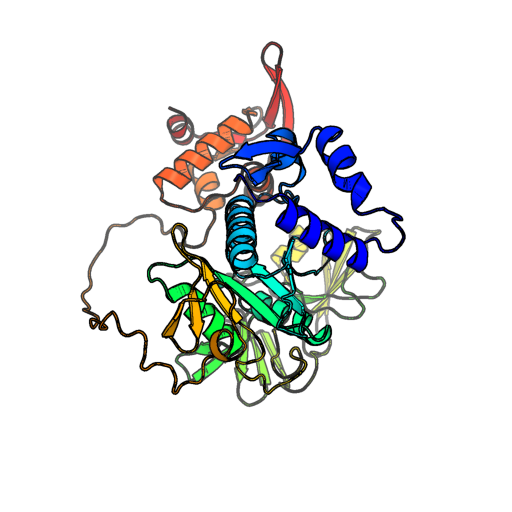 1.00 68.06 299 SER A O 1
ATOM 2343 N N . ARG A 1 300 ? 10.143 -16.982 -2.183 1.00 68.31 300 ARG A N 1
ATOM 2344 C CA . ARG A 1 300 ? 10.714 -15.695 -2.611 1.00 68.31 300 ARG A CA 1
ATOM 2345 C C . ARG A 1 300 ? 10.736 -15.517 -4.132 1.00 68.31 300 ARG A C 1
ATOM 2347 O O . ARG A 1 300 ? 11.111 -14.458 -4.601 1.00 68.31 300 ARG A O 1
ATOM 2354 N N . GLU A 1 301 ? 10.331 -16.535 -4.887 1.00 73.81 301 GLU A N 1
ATOM 2355 C CA . GLU A 1 301 ? 10.106 -16.433 -6.329 1.00 73.81 301 GLU A CA 1
ATOM 2356 C C . GLU A 1 301 ? 8.771 -15.751 -6.655 1.00 73.81 301 GLU A C 1
ATOM 2358 O O . GLU A 1 301 ? 8.525 -15.366 -7.791 1.00 73.81 301 GLU A O 1
ATOM 2363 N N . SER A 1 302 ? 7.921 -15.553 -5.645 1.00 84.62 302 SER A N 1
ATOM 2364 C CA . SER A 1 302 ? 6.576 -15.007 -5.813 1.00 84.62 302 SER A CA 1
ATOM 2365 C C . SER A 1 302 ? 6.536 -13.475 -5.856 1.00 84.62 302 SER A C 1
ATOM 2367 O O . SER A 1 302 ? 5.446 -12.922 -5.955 1.00 84.62 302 SER A O 1
ATOM 2369 N N . TYR A 1 303 ? 7.672 -12.783 -5.723 1.00 91.50 303 TYR A N 1
ATOM 2370 C CA . TYR A 1 303 ? 7.786 -11.322 -5.794 1.00 91.50 303 TYR A CA 1
ATOM 2371 C C . TYR A 1 303 ? 9.227 -10.897 -6.104 1.00 91.50 303 TYR A C 1
ATOM 2373 O O . TYR A 1 303 ? 10.164 -11.651 -5.848 1.00 91.50 303 TYR A O 1
ATOM 2381 N N . LEU A 1 304 ? 9.405 -9.665 -6.581 1.00 93.38 304 LEU A N 1
ATOM 2382 C CA . LEU A 1 304 ? 10.704 -9.012 -6.763 1.00 93.38 304 LEU A CA 1
ATOM 2383 C C . LEU A 1 304 ? 10.758 -7.713 -5.951 1.00 93.38 304 LEU A C 1
ATOM 2385 O O . LEU A 1 304 ? 9.733 -7.061 -5.750 1.00 93.38 304 LEU A O 1
ATOM 2389 N N . ILE A 1 305 ? 11.949 -7.325 -5.488 1.00 94.06 305 ILE A N 1
ATOM 2390 C CA . ILE A 1 305 ? 12.176 -6.036 -4.819 1.00 94.06 305 ILE A CA 1
ATOM 2391 C C . ILE A 1 305 ? 13.273 -5.296 -5.578 1.00 94.06 305 ILE A C 1
ATOM 2393 O O . ILE A 1 305 ? 14.407 -5.769 -5.635 1.00 94.06 305 ILE A O 1
ATOM 2397 N N . LEU A 1 306 ? 12.948 -4.134 -6.141 1.00 94.69 306 LEU A N 1
ATOM 2398 C CA . LEU A 1 306 ? 13.902 -3.279 -6.843 1.00 94.69 306 LEU A CA 1
ATOM 2399 C C . LEU A 1 306 ? 14.224 -2.045 -6.007 1.00 94.69 306 LEU A C 1
ATOM 2401 O O . LEU A 1 306 ? 13.337 -1.288 -5.616 1.00 94.69 306 LEU A O 1
ATOM 2405 N N . ILE A 1 307 ? 15.510 -1.814 -5.775 1.00 93.75 307 ILE A N 1
ATOM 2406 C CA . ILE A 1 307 ? 16.018 -0.551 -5.251 1.00 93.75 307 ILE A CA 1
ATOM 2407 C C . ILE A 1 307 ? 16.323 0.339 -6.449 1.00 93.75 307 ILE A C 1
ATOM 2409 O O . ILE A 1 307 ? 17.215 0.034 -7.241 1.00 93.75 307 ILE A O 1
ATOM 2413 N N . HIS A 1 308 ? 15.606 1.453 -6.568 1.00 91.19 308 HIS A N 1
ATOM 2414 C CA . HIS A 1 308 ? 15.844 2.440 -7.612 1.00 91.19 308 HIS A CA 1
ATOM 2415 C C . HIS A 1 308 ? 16.507 3.695 -7.022 1.00 91.19 308 HIS A C 1
ATOM 2417 O O . HIS A 1 308 ? 15.812 4.585 -6.518 1.00 91.19 308 HIS A O 1
ATOM 2423 N N . PRO A 1 309 ? 17.845 3.828 -7.071 1.00 85.00 309 PRO A N 1
ATOM 2424 C CA . PRO A 1 309 ? 18.504 5.059 -6.639 1.00 85.00 309 PRO A CA 1
ATOM 2425 C C . PRO A 1 309 ? 18.077 6.246 -7.516 1.00 85.00 309 PRO A C 1
ATOM 2427 O O . PRO A 1 309 ? 17.634 6.057 -8.647 1.00 85.00 309 PRO A O 1
ATOM 2430 N N . THR A 1 310 ? 18.180 7.474 -7.000 1.00 77.94 310 THR A N 1
ATOM 2431 C CA . THR A 1 310 ? 17.863 8.692 -7.776 1.00 77.94 310 THR A CA 1
ATOM 2432 C C . THR A 1 310 ? 18.803 8.868 -8.967 1.00 77.94 310 THR A C 1
ATOM 2434 O O . THR A 1 310 ? 18.397 9.366 -10.008 1.00 77.94 310 THR A O 1
ATOM 2437 N N . ASP A 1 311 ? 20.047 8.414 -8.816 1.00 75.19 311 ASP A N 1
ATOM 2438 C CA . ASP A 1 311 ? 21.054 8.385 -9.866 1.00 75.19 311 ASP A CA 1
ATOM 2439 C C . ASP A 1 311 ? 21.626 6.964 -9.953 1.00 75.19 311 ASP A C 1
ATOM 2441 O O . ASP A 1 311 ? 22.244 6.485 -8.999 1.00 75.19 311 ASP A O 1
ATOM 2445 N N . GLY A 1 312 ? 21.442 6.287 -11.087 1.00 77.56 312 GLY A N 1
ATOM 2446 C CA . GLY A 1 312 ? 22.026 4.967 -11.338 1.00 77.56 312 GLY A CA 1
ATOM 2447 C C . GLY A 1 312 ? 21.030 3.932 -11.848 1.00 77.56 312 GLY A C 1
ATOM 2448 O O . GLY A 1 312 ? 19.859 4.218 -12.066 1.00 77.56 312 GLY A O 1
ATOM 2449 N N . SER A 1 313 ? 21.534 2.719 -12.066 1.00 83.94 313 SER A N 1
ATOM 2450 C CA . SER A 1 313 ? 20.714 1.583 -12.482 1.00 83.94 313 SER A CA 1
ATOM 2451 C C . SER A 1 313 ? 19.949 0.977 -11.302 1.00 83.94 313 SER A C 1
ATOM 2453 O O . SER A 1 313 ? 20.476 0.973 -10.186 1.00 83.94 313 SER A O 1
ATOM 2455 N N . PRO A 1 314 ? 18.739 0.439 -11.532 1.00 90.06 314 PRO A N 1
ATOM 2456 C CA . PRO A 1 314 ? 18.008 -0.313 -10.527 1.00 90.06 314 PRO A CA 1
ATOM 2457 C C . PRO A 1 314 ? 18.796 -1.557 -10.111 1.00 90.06 314 PRO A C 1
ATOM 2459 O O . PRO A 1 314 ? 19.431 -2.225 -10.933 1.00 90.06 314 PRO A O 1
ATOM 2462 N N . LEU A 1 315 ? 18.720 -1.866 -8.822 1.00 92.75 315 LEU A N 1
ATOM 2463 C CA . LEU A 1 315 ? 19.333 -3.038 -8.214 1.00 92.75 315 LEU A CA 1
ATOM 2464 C C . LEU A 1 315 ? 18.231 -3.976 -7.737 1.00 92.75 315 LEU A C 1
ATOM 2466 O O . LEU A 1 315 ? 17.327 -3.557 -7.012 1.00 92.75 315 LEU A O 1
ATOM 2470 N N . LEU A 1 316 ? 18.322 -5.250 -8.097 1.00 93.00 316 LEU A N 1
ATOM 2471 C CA . LEU A 1 316 ? 17.488 -6.277 -7.495 1.00 93.00 316 LEU A CA 1
ATOM 2472 C C . LEU A 1 316 ? 17.988 -6.550 -6.077 1.00 93.00 316 LEU A C 1
ATOM 2474 O O . LEU A 1 316 ? 19.181 -6.753 -5.859 1.00 93.00 316 LEU A O 1
ATOM 2478 N N . PHE A 1 317 ? 17.079 -6.558 -5.111 1.00 91.94 317 PHE A N 1
ATOM 2479 C CA . PHE A 1 317 ? 17.376 -6.870 -3.722 1.00 91.94 317 PHE A CA 1
ATOM 2480 C C . PHE A 1 317 ? 16.819 -8.237 -3.346 1.00 91.94 317 PHE A C 1
ATOM 2482 O O . PHE A 1 317 ? 15.627 -8.504 -3.513 1.00 91.94 317 PHE A O 1
ATOM 2489 N N . GLN A 1 318 ? 17.672 -9.083 -2.775 1.00 88.50 318 GLN A N 1
ATOM 2490 C CA . GLN A 1 318 ? 17.261 -10.387 -2.277 1.00 88.50 318 GLN A CA 1
ATOM 2491 C C . GLN A 1 318 ? 18.176 -10.828 -1.132 1.00 88.50 318 GLN A C 1
ATOM 2493 O O . GLN A 1 318 ? 19.397 -10.811 -1.256 1.00 88.50 318 GLN A O 1
ATOM 2498 N N . GLN A 1 319 ? 17.599 -11.262 -0.007 1.00 84.56 319 GLN A N 1
ATOM 2499 C CA . GLN A 1 319 ? 18.340 -11.828 1.132 1.00 84.56 319 GLN A CA 1
ATOM 2500 C C . GLN A 1 319 ? 19.408 -10.916 1.752 1.00 84.56 319 GLN A C 1
ATOM 2502 O O . GLN A 1 319 ? 20.363 -11.399 2.362 1.00 84.56 319 GLN A O 1
ATOM 2507 N N . GLY A 1 320 ? 19.230 -9.599 1.657 1.00 84.94 320 GLY A N 1
ATOM 2508 C CA . GLY A 1 320 ? 20.220 -8.632 2.135 1.00 84.94 320 GLY A CA 1
ATOM 2509 C C . GLY A 1 320 ? 21.302 -8.281 1.114 1.00 84.94 320 GLY A C 1
ATOM 2510 O O . GLY A 1 320 ? 22.036 -7.324 1.355 1.00 84.94 320 GLY A O 1
ATOM 2511 N N . ASP A 1 321 ? 21.371 -9.000 -0.007 1.00 88.94 321 ASP A N 1
ATOM 2512 C CA . ASP A 1 321 ? 22.307 -8.755 -1.099 1.00 88.94 321 ASP A CA 1
ATOM 2513 C C . ASP A 1 321 ? 21.634 -7.953 -2.226 1.00 88.94 321 ASP A C 1
ATOM 2515 O O . ASP A 1 321 ? 20.409 -7.973 -2.396 1.00 88.94 321 ASP A O 1
ATOM 2519 N N . THR A 1 322 ? 22.450 -7.225 -2.991 1.00 91.12 322 THR A N 1
ATOM 2520 C CA . THR A 1 322 ? 22.024 -6.472 -4.175 1.00 91.12 322 THR A CA 1
ATOM 2521 C C . THR A 1 322 ? 22.675 -7.027 -5.437 1.00 91.12 322 THR A C 1
ATOM 2523 O O . THR A 1 322 ? 23.848 -7.408 -5.443 1.00 91.12 322 THR A O 1
ATOM 2526 N N . TYR A 1 323 ? 21.900 -7.069 -6.517 1.00 89.00 323 TYR A N 1
ATOM 2527 C CA . TYR A 1 323 ? 22.297 -7.600 -7.815 1.00 89.00 323 TYR A CA 1
ATOM 2528 C C . TYR A 1 323 ? 22.010 -6.553 -8.892 1.00 89.00 323 TYR A C 1
ATOM 2530 O O . TYR A 1 323 ? 20.918 -5.987 -8.948 1.00 89.00 323 TYR A O 1
ATOM 2538 N N . GLU A 1 324 ? 22.996 -6.273 -9.740 1.00 86.88 324 GLU A N 1
ATOM 2539 C CA . GLU A 1 324 ? 22.787 -5.415 -10.906 1.00 86.88 324 GLU A CA 1
ATOM 2540 C C . GLU A 1 324 ? 21.936 -6.155 -11.939 1.00 86.88 324 GLU A C 1
ATOM 2542 O O . GLU A 1 324 ? 22.204 -7.314 -12.247 1.00 86.88 324 GLU A O 1
ATOM 2547 N N . LEU A 1 325 ? 20.931 -5.471 -12.486 1.00 81.44 325 LEU A N 1
ATOM 2548 C CA . LEU A 1 325 ? 20.138 -5.986 -13.599 1.00 81.44 325 LEU A CA 1
ATOM 2549 C C . LEU A 1 325 ? 20.771 -5.571 -14.922 1.00 81.44 325 LEU A C 1
ATOM 2551 O O . LEU A 1 325 ? 20.945 -4.366 -15.169 1.00 81.44 325 LEU A O 1
ATOM 2555 N N . SER A 1 326 ? 21.075 -6.559 -15.766 1.00 78.25 326 SER A N 1
ATOM 2556 C CA . SER A 1 326 ? 21.576 -6.325 -17.118 1.00 78.25 326 SER A CA 1
ATOM 2557 C C . SER A 1 326 ? 20.517 -5.665 -18.015 1.00 78.25 326 SER A C 1
ATOM 2559 O O . SER A 1 326 ? 19.362 -5.496 -17.627 1.00 78.25 326 SER A O 1
ATOM 2561 N N . GLU A 1 327 ? 20.919 -5.270 -19.227 1.00 72.25 327 GLU A N 1
ATOM 2562 C CA . GLU A 1 327 ? 20.044 -4.653 -20.241 1.00 72.25 327 GLU A CA 1
ATOM 2563 C C . GLU A 1 327 ? 18.966 -5.615 -20.788 1.00 72.25 327 GLU A C 1
ATOM 2565 O O . GLU A 1 327 ? 18.087 -5.194 -21.531 1.00 72.25 327 GLU A O 1
ATOM 2570 N N . SER A 1 328 ? 19.019 -6.905 -20.446 1.00 73.25 328 SER A N 1
ATOM 2571 C CA . SER A 1 328 ? 17.979 -7.887 -20.775 1.00 73.25 328 SER A CA 1
ATOM 2572 C C . SER A 1 328 ? 18.065 -9.037 -19.764 1.00 73.25 328 SER A C 1
ATOM 2574 O O . SER A 1 328 ? 18.760 -10.026 -20.014 1.00 73.25 328 SER A O 1
ATOM 2576 N N . PRO A 1 329 ? 17.445 -8.877 -18.579 1.00 78.81 329 PRO A N 1
ATOM 2577 C CA . PRO A 1 329 ? 17.609 -9.821 -17.490 1.00 78.81 329 PRO A CA 1
ATOM 2578 C C . PRO A 1 329 ? 16.839 -11.110 -17.768 1.00 78.81 329 PRO A C 1
ATOM 2580 O O . PRO A 1 329 ? 15.627 -11.108 -18.013 1.00 78.81 329 PRO A O 1
ATOM 2583 N N . ASP A 1 330 ? 17.550 -12.230 -17.696 1.00 77.62 330 ASP A N 1
ATOM 2584 C CA . ASP A 1 330 ? 16.956 -13.557 -17.785 1.00 77.62 330 ASP A CA 1
ATOM 2585 C C . ASP A 1 330 ? 16.355 -14.006 -16.437 1.00 77.62 330 ASP A C 1
ATOM 2587 O O . ASP A 1 330 ? 16.304 -13.264 -15.453 1.00 77.62 330 ASP A O 1
ATOM 2591 N N . ASN A 1 331 ? 15.852 -15.242 -16.390 1.00 77.38 331 ASN A N 1
ATOM 2592 C CA . ASN A 1 331 ? 15.271 -15.794 -15.165 1.00 77.38 331 ASN A CA 1
ATOM 2593 C C . ASN A 1 331 ? 16.294 -15.938 -14.027 1.00 77.38 331 ASN A C 1
ATOM 2595 O O . ASN A 1 331 ? 15.916 -15.817 -12.866 1.00 77.38 331 ASN A O 1
ATOM 2599 N N . GLU A 1 332 ? 17.567 -16.211 -14.321 1.00 76.12 332 GLU A N 1
ATOM 2600 C CA . GLU A 1 332 ? 18.589 -16.366 -13.277 1.00 76.12 332 GLU A CA 1
ATOM 2601 C C . GLU A 1 332 ? 18.966 -15.007 -12.671 1.00 76.12 332 GLU A C 1
ATOM 2603 O O . GLU A 1 332 ? 19.292 -14.934 -11.485 1.00 76.12 332 GLU A O 1
ATOM 2608 N N . GLU A 1 333 ? 18.883 -13.928 -13.454 1.00 76.12 333 GLU A N 1
ATOM 2609 C CA . GLU A 1 333 ? 19.093 -12.561 -12.969 1.00 76.12 333 GLU A CA 1
ATOM 2610 C C . GLU A 1 333 ? 17.909 -12.021 -12.161 1.00 76.12 333 GLU A C 1
ATOM 2612 O O . GLU A 1 333 ? 18.128 -11.353 -11.151 1.00 76.12 333 GLU A O 1
ATOM 2617 N N . LEU A 1 334 ? 16.666 -12.314 -12.561 1.00 79.25 334 LEU A N 1
ATOM 2618 C CA . LEU A 1 334 ? 15.474 -11.906 -11.803 1.00 79.25 334 LEU A CA 1
ATOM 2619 C C . LEU A 1 334 ? 15.262 -12.750 -10.537 1.00 79.25 334 LEU A C 1
ATOM 2621 O O . LEU A 1 334 ? 14.744 -12.245 -9.541 1.00 79.25 334 LEU A O 1
ATOM 2625 N N . TRP A 1 335 ? 15.701 -14.009 -10.540 1.00 81.44 335 TRP A N 1
ATOM 2626 C CA . TRP A 1 335 ? 15.631 -14.909 -9.388 1.00 81.44 335 TRP A CA 1
ATOM 2627 C C . TRP A 1 335 ? 17.005 -15.507 -9.076 1.00 81.44 335 TRP A C 1
ATOM 2629 O O . TRP A 1 335 ? 17.232 -16.697 -9.318 1.00 81.44 335 TRP A O 1
ATOM 2639 N N . PRO A 1 336 ? 17.931 -14.711 -8.509 1.00 74.25 336 PRO A N 1
ATOM 2640 C CA . PRO A 1 336 ? 19.261 -15.204 -8.219 1.00 74.25 336 PRO A CA 1
ATOM 2641 C C . PRO A 1 336 ? 19.210 -16.321 -7.175 1.00 74.25 336 PRO A C 1
ATOM 2643 O O . PRO A 1 336 ? 18.596 -16.213 -6.113 1.00 74.25 336 PRO A O 1
ATOM 2646 N N . ASP A 1 337 ? 19.893 -17.427 -7.460 1.00 66.56 337 ASP A N 1
ATOM 2647 C CA . ASP A 1 337 ? 20.112 -18.466 -6.462 1.00 66.56 337 ASP A CA 1
ATOM 2648 C C . ASP A 1 337 ? 21.057 -17.948 -5.367 1.00 66.56 337 ASP A C 1
ATOM 2650 O O . ASP A 1 337 ? 22.050 -17.268 -5.636 1.00 66.56 337 ASP A O 1
ATOM 2654 N N . ALA A 1 338 ? 20.842 -18.371 -4.117 1.00 53.41 338 ALA A N 1
ATOM 2655 C CA . ALA A 1 338 ? 21.718 -18.016 -2.992 1.00 53.41 338 ALA A CA 1
ATOM 2656 C C . ALA A 1 338 ? 23.196 -18.438 -3.199 1.00 53.41 338 ALA A C 1
ATOM 2658 O O . ALA A 1 338 ? 24.091 -17.967 -2.497 1.00 53.41 338 ALA A O 1
ATOM 2659 N N . SER A 1 339 ? 23.480 -19.329 -4.158 1.00 47.38 339 SER A N 1
ATOM 2660 C CA . SER A 1 339 ? 24.840 -19.706 -4.568 1.00 47.38 339 SER A CA 1
ATOM 2661 C C . SER A 1 339 ? 25.511 -18.736 -5.550 1.00 47.38 339 SER A C 1
ATOM 2663 O O . SER A 1 339 ? 26.725 -18.822 -5.730 1.00 47.38 339 SER A O 1
ATOM 2665 N N . SER A 1 340 ? 24.763 -17.821 -6.166 1.00 45.50 340 SER A N 1
ATOM 2666 C CA . SER A 1 340 ? 25.251 -16.861 -7.169 1.00 45.50 340 SER A CA 1
ATOM 2667 C C . SER A 1 340 ? 25.873 -15.599 -6.547 1.00 45.50 340 SER A C 1
ATOM 2669 O O . SER A 1 340 ? 26.534 -14.825 -7.237 1.00 45.50 340 SER A O 1
ATOM 2671 N N . ALA A 1 341 ? 25.770 -15.435 -5.220 1.00 44.12 341 ALA A N 1
ATOM 2672 C CA . ALA A 1 341 ? 26.321 -14.320 -4.437 1.00 44.12 341 ALA A CA 1
ATOM 2673 C C . ALA A 1 341 ? 27.868 -14.198 -4.453 1.00 44.12 341 ALA A C 1
ATOM 2675 O O . ALA A 1 341 ? 28.441 -13.312 -3.816 1.00 44.12 341 ALA A O 1
ATOM 2676 N N . GLU A 1 342 ? 28.592 -15.065 -5.171 1.00 36.97 342 GLU A N 1
ATOM 2677 C CA . GLU A 1 342 ? 30.055 -14.984 -5.271 1.00 36.97 342 GLU A CA 1
ATOM 2678 C C . GLU A 1 342 ? 30.575 -13.952 -6.294 1.00 36.97 342 GLU A C 1
ATOM 2680 O O . GLU A 1 342 ? 31.789 -13.737 -6.324 1.00 36.97 342 GLU A O 1
ATOM 2685 N N . HIS A 1 343 ? 29.732 -13.295 -7.109 1.00 34.22 343 HIS A N 1
ATOM 2686 C CA . HIS A 1 343 ? 30.222 -12.399 -8.179 1.00 34.22 343 HIS A CA 1
ATOM 2687 C C . HIS A 1 343 ? 30.128 -10.882 -7.972 1.00 34.22 343 HIS A C 1
ATOM 2689 O O . HIS A 1 343 ? 30.781 -10.166 -8.728 1.00 34.22 343 HIS A O 1
ATOM 2695 N N . SER A 1 344 ? 29.512 -10.379 -6.900 1.00 40.25 344 SER A N 1
ATOM 2696 C CA . SER A 1 344 ? 29.488 -8.928 -6.637 1.00 40.25 344 SER A CA 1
ATOM 2697 C C . SER A 1 344 ? 29.777 -8.610 -5.173 1.00 40.25 344 SER A C 1
ATOM 2699 O O . SER A 1 344 ? 28.912 -8.226 -4.399 1.00 40.25 344 SER A O 1
ATOM 2701 N N . LYS A 1 345 ? 31.042 -8.774 -4.765 1.00 33.09 345 LYS A N 1
ATOM 2702 C CA . LYS A 1 345 ? 31.538 -8.258 -3.480 1.00 33.09 345 LYS A CA 1
ATOM 2703 C C . LYS A 1 345 ? 32.119 -6.859 -3.644 1.00 33.09 345 LYS A C 1
ATOM 2705 O O . LYS A 1 345 ? 33.271 -6.722 -4.057 1.00 33.09 345 LYS A O 1
ATOM 2710 N N . ALA A 1 346 ? 31.393 -5.853 -3.168 1.00 33.25 346 ALA A N 1
ATOM 2711 C CA . ALA A 1 346 ? 31.999 -4.651 -2.606 1.00 33.25 346 ALA A CA 1
ATOM 2712 C C . ALA A 1 346 ? 31.067 -4.010 -1.567 1.00 33.25 346 ALA A C 1
ATOM 2714 O O . ALA A 1 346 ? 30.197 -3.235 -1.925 1.00 33.25 346 ALA A O 1
ATOM 2715 N N . VAL A 1 347 ? 31.276 -4.333 -0.284 1.00 30.72 347 VAL A N 1
ATOM 2716 C CA . VAL A 1 347 ? 31.538 -3.406 0.845 1.00 30.72 347 VAL A CA 1
ATOM 2717 C C . VAL A 1 347 ? 31.386 -4.187 2.165 1.00 30.72 347 VAL A C 1
ATOM 2719 O O . VAL A 1 347 ? 30.423 -4.913 2.380 1.00 30.72 347 VAL A O 1
ATOM 2722 N N . GLU A 1 348 ? 32.394 -4.094 3.039 1.00 27.47 348 GLU A N 1
ATOM 2723 C CA . GLU A 1 348 ? 32.417 -4.745 4.358 1.00 27.47 348 GLU A CA 1
ATOM 2724 C C . GLU A 1 348 ? 31.482 -4.059 5.379 1.00 27.47 348 GLU A C 1
ATOM 2726 O O . GLU A 1 348 ? 31.404 -2.828 5.405 1.00 27.47 348 GLU A O 1
ATOM 2731 N N . PRO A 1 349 ? 30.860 -4.815 6.306 1.00 26.83 349 PRO A N 1
ATOM 2732 C CA . PRO A 1 349 ? 30.054 -4.254 7.384 1.00 26.83 349 PRO A CA 1
ATOM 2733 C C . PRO A 1 349 ? 30.938 -3.731 8.528 1.00 26.83 349 PRO A C 1
ATOM 2735 O O . PRO A 1 349 ? 31.745 -4.463 9.106 1.00 26.83 349 PRO A O 1
ATOM 2738 N N . SER A 1 350 ? 30.751 -2.464 8.906 1.00 26.27 350 SER A N 1
ATOM 2739 C CA . SER A 1 350 ? 31.351 -1.876 10.111 1.00 26.27 350 SER A CA 1
ATOM 2740 C C . SER A 1 350 ? 30.368 -1.949 11.285 1.00 26.27 350 SER A C 1
ATOM 2742 O O . SER A 1 350 ? 29.218 -1.541 11.166 1.00 26.27 350 SER A O 1
ATOM 2744 N N . GLN A 1 351 ? 30.827 -2.494 12.415 1.00 27.22 351 GLN A N 1
ATOM 2745 C CA . GLN A 1 351 ? 30.052 -2.711 13.645 1.00 27.22 351 GLN A CA 1
ATOM 2746 C C . GLN A 1 351 ? 29.566 -1.407 14.321 1.00 27.22 351 GLN A C 1
ATOM 2748 O O . GLN A 1 351 ? 30.224 -0.373 14.186 1.00 27.22 351 GLN A O 1
ATOM 2753 N N . PRO A 1 352 ? 28.477 -1.460 15.119 1.00 28.25 352 PRO A N 1
ATOM 2754 C CA . PRO A 1 352 ? 27.913 -0.294 15.793 1.00 28.25 352 PRO A CA 1
ATOM 2755 C C . PRO A 1 352 ? 28.701 0.089 17.054 1.00 28.25 352 PRO A C 1
ATOM 2757 O O . PRO A 1 352 ? 29.200 -0.772 17.783 1.00 28.25 352 PRO A O 1
ATOM 2760 N N . ALA A 1 353 ? 28.761 1.390 17.342 1.00 24.59 353 ALA A N 1
ATOM 2761 C CA . ALA A 1 353 ? 29.254 1.935 18.602 1.00 24.59 353 ALA A CA 1
ATOM 2762 C C . ALA A 1 353 ? 28.126 2.692 19.321 1.00 24.59 353 ALA A C 1
ATOM 2764 O O . ALA A 1 353 ? 27.609 3.683 18.812 1.00 24.59 353 ALA A O 1
ATOM 2765 N N . GLU A 1 354 ? 27.765 2.223 20.516 1.00 25.95 354 GLU A N 1
ATOM 2766 C CA . GLU A 1 354 ? 26.933 2.948 21.479 1.00 25.95 354 GLU A CA 1
ATOM 2767 C C . GLU A 1 354 ? 27.692 4.138 22.096 1.00 25.95 354 GLU A C 1
ATOM 2769 O O . GLU A 1 354 ? 28.870 4.000 22.432 1.00 25.95 354 GLU A O 1
ATOM 2774 N N . ALA A 1 355 ? 26.993 5.252 22.363 1.00 23.12 355 ALA A N 1
ATOM 2775 C CA . ALA A 1 355 ? 27.037 5.962 23.655 1.00 23.12 355 ALA A CA 1
ATOM 2776 C C . ALA A 1 355 ? 26.022 7.127 23.737 1.00 23.12 355 ALA A C 1
ATOM 2778 O O . ALA A 1 355 ? 25.914 7.956 22.839 1.00 23.12 355 ALA A O 1
ATOM 2779 N N . CYS A 1 356 ? 25.333 7.193 24.880 1.00 19.27 356 CYS A N 1
ATOM 2780 C CA . CYS A 1 356 ? 24.312 8.160 25.302 1.00 19.27 356 CYS A CA 1
ATOM 2781 C C . CYS A 1 356 ? 24.835 9.584 25.612 1.00 19.27 356 CYS A C 1
ATOM 2783 O O . CYS A 1 356 ? 25.960 9.720 26.090 1.00 19.27 356 CYS A O 1
ATOM 2785 N N . SER A 1 357 ? 23.963 10.613 25.549 1.00 24.00 357 SER A N 1
ATOM 2786 C CA . SER A 1 357 ? 23.473 11.380 26.731 1.00 24.00 357 SER A CA 1
ATOM 2787 C C . SER A 1 357 ? 22.951 12.811 26.437 1.00 24.00 357 SER A C 1
ATOM 2789 O O . SER A 1 357 ? 23.674 13.646 25.908 1.00 24.00 357 SER A O 1
ATOM 2791 N N . SER A 1 358 ? 21.755 13.089 26.990 1.00 23.84 358 SER A N 1
ATOM 2792 C CA . SER A 1 358 ? 21.250 14.326 27.646 1.00 23.84 358 SER A CA 1
ATOM 2793 C C . SER A 1 358 ? 21.094 15.658 26.878 1.00 23.84 358 SER A C 1
ATOM 2795 O O . SER A 1 358 ? 22.037 16.435 26.805 1.00 23.84 358 SER A O 1
ATOM 2797 N N . GLY A 1 359 ? 19.846 15.995 26.516 1.00 24.95 359 GLY A N 1
ATOM 2798 C CA . GLY A 1 359 ? 18.934 16.806 27.346 1.00 24.95 359 GLY A CA 1
ATOM 2799 C C . GLY A 1 359 ? 18.927 18.333 27.170 1.00 24.95 359 GLY A C 1
ATOM 2800 O O . GLY A 1 359 ? 19.677 19.007 27.862 1.00 24.95 359 GLY A O 1
ATOM 2801 N N . GLU A 1 360 ? 17.943 18.854 26.426 1.00 23.86 360 GLU A N 1
ATOM 2802 C CA . GLU A 1 360 ? 17.284 20.153 26.659 1.00 23.86 360 GLU A CA 1
ATOM 2803 C C . GLU A 1 360 ? 15.777 20.019 26.357 1.00 23.86 360 GLU A C 1
ATOM 2805 O O . GLU A 1 360 ? 15.375 19.301 25.446 1.00 23.86 360 GLU A O 1
ATOM 2810 N N . GLN A 1 361 ? 14.937 20.630 27.198 1.00 31.42 361 GLN A N 1
ATOM 2811 C CA . GLN A 1 361 ? 13.475 20.526 27.154 1.00 31.42 361 GLN A CA 1
ATOM 2812 C C . GLN A 1 361 ? 12.898 21.314 25.969 1.00 31.42 361 GLN A C 1
ATOM 2814 O O . GLN A 1 361 ? 12.689 22.522 26.073 1.00 31.42 361 GLN A O 1
A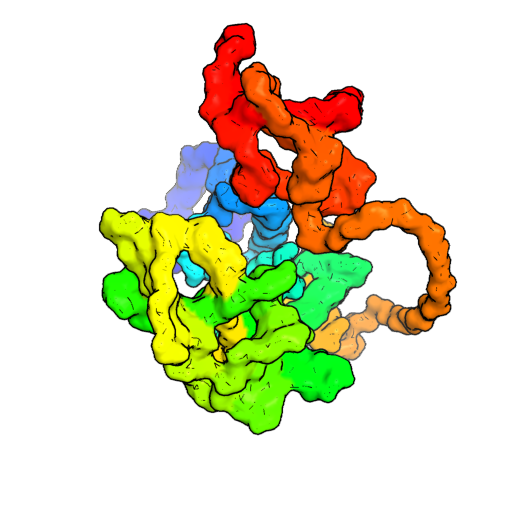TOM 2819 N N . SER A 1 362 ? 12.594 20.622 24.877 1.00 27.72 362 SER A N 1
ATOM 2820 C CA . SER A 1 362 ? 11.645 21.050 23.849 1.00 27.72 362 SER A CA 1
ATOM 2821 C C . SER A 1 362 ? 10.302 20.352 24.081 1.00 27.72 362 SER A C 1
ATOM 2823 O O . SER A 1 362 ? 10.243 19.252 24.637 1.00 27.72 362 SER A O 1
ATOM 2825 N N . VAL A 1 363 ? 9.203 21.012 23.714 1.00 30.83 363 VAL A N 1
ATOM 2826 C CA . VAL A 1 363 ? 7.886 20.368 23.634 1.00 30.83 363 VAL A CA 1
ATOM 2827 C C . VAL A 1 363 ? 8.046 19.184 22.684 1.00 30.83 363 VAL A C 1
ATOM 2829 O O . VAL A 1 363 ? 8.450 19.379 21.542 1.00 30.83 363 VAL A O 1
ATOM 2832 N N . GLN A 1 364 ? 7.839 17.964 23.183 1.00 28.27 364 GLN A N 1
ATOM 2833 C CA . GLN A 1 364 ? 7.986 16.759 22.375 1.00 28.27 364 GLN A CA 1
ATOM 2834 C C . GLN A 1 364 ? 6.833 16.708 21.379 1.00 28.27 364 GLN A C 1
ATOM 2836 O O . GLN A 1 364 ? 5.720 16.333 21.731 1.00 28.27 364 GLN A O 1
ATOM 2841 N N . ILE A 1 365 ? 7.105 17.154 20.158 1.00 38.03 365 ILE A N 1
ATOM 2842 C CA . ILE A 1 365 ? 6.291 16.825 18.998 1.00 38.03 365 ILE A CA 1
ATOM 2843 C C . ILE A 1 365 ? 6.695 15.399 18.628 1.00 38.03 365 ILE A C 1
ATOM 2845 O O . ILE A 1 365 ? 7.886 15.114 18.476 1.00 38.03 365 ILE A O 1
ATOM 2849 N N . GLU A 1 366 ? 5.725 14.488 18.595 1.00 36.25 366 GLU A N 1
ATOM 2850 C CA . GLU A 1 366 ? 5.969 13.114 18.172 1.00 36.25 366 GLU A CA 1
ATOM 2851 C C . GLU A 1 366 ? 6.538 13.116 16.745 1.00 36.25 366 GLU A C 1
ATOM 2853 O O . GLU A 1 366 ? 6.006 13.827 15.890 1.00 36.25 366 GLU A O 1
ATOM 2858 N N . PRO A 1 367 ? 7.591 12.331 16.463 1.00 34.44 367 PRO A N 1
ATOM 2859 C CA . PRO A 1 367 ? 8.299 12.343 15.180 1.00 34.44 367 PRO A CA 1
ATOM 2860 C C . PRO A 1 367 ? 7.469 11.835 13.980 1.00 34.44 367 PRO A C 1
ATOM 2862 O O . PRO A 1 367 ? 8.008 11.712 12.889 1.00 34.44 367 PRO A O 1
ATOM 2865 N N . GLU A 1 368 ? 6.171 11.562 14.164 1.00 41.34 368 GLU A N 1
ATOM 2866 C CA . GLU A 1 368 ? 5.241 11.036 13.150 1.00 41.34 368 GLU A CA 1
ATOM 2867 C C . GLU A 1 368 ? 3.967 11.895 12.965 1.00 41.34 368 GLU A C 1
ATOM 2869 O O . GLU A 1 368 ? 2.980 11.448 12.379 1.00 41.34 368 GLU A O 1
ATOM 2874 N N . SER A 1 369 ? 3.947 13.135 13.465 1.00 59.56 369 SER A N 1
ATOM 2875 C CA . SER A 1 369 ? 2.809 14.052 13.303 1.00 59.56 369 SER A CA 1
ATOM 2876 C C . SER A 1 369 ? 3.075 15.079 12.201 1.00 59.56 369 SER A C 1
ATOM 2878 O O . SER A 1 369 ? 4.148 15.669 12.152 1.00 59.56 369 SER A O 1
ATOM 2880 N N . ASP A 1 370 ? 2.065 15.394 11.381 1.00 69.81 370 ASP A N 1
ATOM 2881 C CA . ASP A 1 370 ? 2.120 16.512 10.418 1.00 69.81 370 ASP A CA 1
ATOM 2882 C C . ASP A 1 370 ? 2.187 17.900 11.091 1.00 69.81 370 ASP A C 1
ATOM 2884 O O . ASP A 1 370 ? 2.158 18.937 10.426 1.00 69.81 370 ASP A O 1
ATOM 2888 N N . GLY A 1 371 ? 2.239 17.945 12.424 1.00 78.19 371 GLY A N 1
ATOM 2889 C CA . GLY A 1 371 ? 2.462 19.152 13.203 1.00 78.19 371 GLY A CA 1
ATOM 2890 C C . GLY A 1 371 ? 1.295 20.139 13.185 1.00 78.19 371 GLY A C 1
ATOM 2891 O O . GLY A 1 371 ? 1.426 21.208 13.770 1.00 78.19 371 GLY A O 1
ATOM 2892 N N . ILE A 1 372 ? 0.150 19.823 12.566 1.00 82.00 372 ILE A N 1
ATOM 2893 C CA . ILE A 1 372 ? -0.977 20.765 12.430 1.00 82.00 372 ILE A CA 1
ATOM 2894 C C . ILE A 1 372 ? -1.589 21.104 13.784 1.00 82.00 372 ILE A C 1
ATOM 2896 O O . ILE A 1 372 ? -1.905 22.264 14.032 1.00 82.00 372 ILE A O 1
ATOM 2900 N N . GLU A 1 373 ? -1.724 20.123 14.673 1.00 79.19 373 GLU A N 1
ATOM 2901 C CA . GLU A 1 373 ? -2.260 20.342 16.019 1.00 79.19 373 GLU A CA 1
ATOM 2902 C C . GLU A 1 373 ? -1.312 21.207 16.863 1.00 79.19 373 GLU A C 1
ATOM 2904 O O . GLU A 1 373 ? -1.740 22.174 17.494 1.00 79.19 373 GLU A O 1
ATOM 2909 N N . ALA A 1 374 ? -0.005 20.933 16.796 1.00 77.19 374 ALA A N 1
ATOM 2910 C CA . ALA A 1 374 ? 1.017 21.735 17.464 1.00 77.19 374 ALA A CA 1
ATOM 2911 C C . ALA A 1 374 ? 1.093 23.161 16.888 1.00 77.19 374 ALA A C 1
ATOM 2913 O O . ALA A 1 374 ? 1.137 24.136 17.643 1.00 77.19 374 ALA A O 1
ATOM 2914 N N . PHE A 1 375 ? 1.035 23.300 15.562 1.00 89.19 375 PHE A N 1
ATOM 2915 C CA . PHE A 1 375 ? 0.995 24.591 14.884 1.00 89.19 375 PHE A CA 1
ATOM 2916 C C . PHE A 1 375 ? -0.247 25.391 15.278 1.00 89.19 375 PHE A C 1
ATOM 2918 O O . PHE A 1 375 ? -0.134 26.561 15.645 1.00 89.19 375 PHE A O 1
ATOM 2925 N N . ALA A 1 376 ? -1.426 24.766 15.245 1.00 86.81 376 ALA A N 1
ATOM 2926 C CA . ALA A 1 376 ? -2.682 25.404 15.608 1.00 86.81 376 ALA A CA 1
ATOM 2927 C C . ALA A 1 376 ? -2.671 25.866 17.069 1.00 86.81 376 ALA A C 1
ATOM 2929 O O . ALA A 1 376 ? -2.969 27.028 17.342 1.00 86.81 376 ALA A O 1
ATOM 2930 N N . ALA A 1 377 ? -2.227 25.009 17.991 1.00 79.94 377 ALA A N 1
ATOM 2931 C CA . ALA A 1 377 ? -2.148 25.329 19.413 1.00 79.94 377 ALA A CA 1
ATOM 2932 C C . ALA A 1 377 ? -1.184 26.490 19.729 1.00 79.94 377 ALA A C 1
ATOM 2934 O O . ALA A 1 377 ? -1.401 27.230 20.691 1.00 79.94 377 ALA A O 1
ATOM 2935 N N . MET A 1 378 ? -0.112 26.655 18.947 1.00 79.38 378 MET A N 1
ATOM 2936 C CA . MET A 1 378 ? 0.914 27.676 19.195 1.00 79.38 378 MET A CA 1
ATOM 2937 C C . MET A 1 378 ? 0.678 28.983 18.426 1.00 79.38 378 MET A C 1
ATOM 2939 O O . MET A 1 378 ? 0.982 30.069 18.936 1.00 79.38 378 MET A O 1
ATOM 2943 N N . TYR A 1 379 ? 0.154 28.903 17.203 1.00 88.00 379 TYR A N 1
ATOM 2944 C CA . TYR A 1 379 ? 0.193 30.011 16.247 1.00 88.00 379 TYR A CA 1
ATOM 2945 C C . TYR A 1 379 ? -1.167 30.449 15.720 1.00 88.00 379 TYR A C 1
ATOM 2947 O O . TYR A 1 379 ? -1.227 31.506 15.090 1.00 88.00 379 TYR A O 1
ATOM 2955 N N . ILE A 1 380 ? -2.251 29.729 16.021 1.00 90.25 380 ILE A N 1
ATOM 2956 C CA . ILE A 1 380 ? -3.611 30.109 15.624 1.00 90.25 380 ILE A CA 1
ATOM 2957 C C . ILE A 1 380 ? -4.387 30.609 16.844 1.00 90.25 380 ILE A C 1
ATOM 2959 O O . ILE A 1 380 ? -4.273 30.083 17.949 1.00 90.25 380 ILE A O 1
ATOM 2963 N N . ARG A 1 381 ? -5.168 31.674 16.651 1.00 89.56 381 ARG A N 1
ATOM 2964 C CA . ARG A 1 381 ? -6.1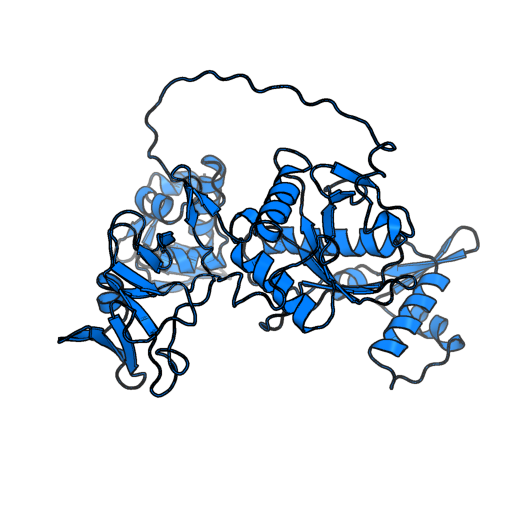07 32.200 17.648 1.00 89.56 381 ARG A CA 1
ATOM 2965 C C . ARG A 1 381 ? -7.512 32.291 17.066 1.00 89.56 381 ARG A C 1
ATOM 2967 O O . ARG A 1 381 ? -7.693 32.802 15.962 1.00 89.56 381 ARG A O 1
ATOM 2974 N N . GLU A 1 382 ? -8.496 31.884 17.855 1.00 89.94 382 GLU A N 1
ATOM 2975 C CA . GLU A 1 382 ? -9.918 32.044 17.547 1.00 89.94 382 GLU A CA 1
ATOM 2976 C C . GLU A 1 382 ? -10.428 33.388 18.088 1.00 89.94 382 GLU A C 1
ATOM 2978 O O . GLU A 1 382 ? -10.223 33.727 19.260 1.00 89.94 382 GLU A O 1
ATOM 2983 N N . ALA A 1 383 ? -11.052 34.198 17.231 1.00 80.50 383 ALA A N 1
ATOM 2984 C CA . ALA A 1 383 ? -11.644 35.476 17.620 1.00 80.50 383 ALA A CA 1
ATOM 2985 C C . ALA A 1 383 ? -12.767 35.907 16.666 1.00 80.50 383 ALA A C 1
ATOM 2987 O O . ALA A 1 383 ? -12.625 35.871 15.448 1.00 80.50 383 ALA A O 1
ATOM 2988 N N . ASP A 1 384 ? -13.866 36.425 17.210 1.00 79.88 384 ASP A N 1
ATOM 2989 C CA . ASP A 1 384 ? -14.982 36.891 16.385 1.00 79.88 384 ASP A CA 1
ATOM 2990 C C . ASP A 1 384 ? -14.582 38.058 15.466 1.00 79.88 384 ASP A C 1
ATOM 2992 O O . ASP A 1 384 ? -14.043 39.080 15.903 1.00 79.88 384 ASP A O 1
ATOM 2996 N N . GLY A 1 385 ? -14.909 37.931 14.177 1.00 80.75 385 GLY A N 1
ATOM 2997 C CA . GLY A 1 385 ? -14.729 38.984 13.172 1.00 80.75 385 GLY A CA 1
ATOM 2998 C C . GLY A 1 385 ? -13.310 39.132 12.612 1.00 80.75 385 GLY A C 1
ATOM 2999 O O . GLY A 1 385 ? -13.071 40.077 11.856 1.00 80.75 385 GLY A O 1
ATOM 3000 N N . VAL A 1 386 ? -12.381 38.232 12.951 1.00 86.25 386 VAL A N 1
ATOM 3001 C CA . VAL A 1 386 ? -11.055 38.169 12.312 1.00 86.25 386 VAL A CA 1
ATOM 3002 C C . VAL A 1 386 ? -11.095 37.286 11.066 1.00 86.25 386 VAL A C 1
ATOM 3004 O O . VAL A 1 386 ? -11.932 36.386 10.956 1.00 86.25 386 VAL A O 1
ATOM 3007 N N . GLN A 1 387 ? -10.215 37.579 10.109 1.00 89.44 387 GLN A N 1
ATOM 3008 C CA . GLN A 1 387 ? -10.104 36.831 8.861 1.00 89.44 387 GLN A CA 1
ATOM 3009 C C . GLN A 1 387 ? -8.642 36.751 8.432 1.00 89.44 387 GLN A C 1
ATOM 3011 O O . GLN A 1 387 ? -7.933 37.756 8.520 1.00 89.44 387 GLN A O 1
ATOM 3016 N N . ILE A 1 388 ? -8.231 35.603 7.900 1.00 91.75 388 ILE A N 1
ATOM 3017 C CA . ILE A 1 388 ? -6.898 35.403 7.324 1.00 91.75 388 ILE A CA 1
ATOM 3018 C C . ILE A 1 388 ? -7.002 34.725 5.950 1.00 91.75 388 ILE A C 1
ATOM 3020 O O . ILE A 1 388 ? -7.781 33.779 5.788 1.00 91.75 388 ILE A O 1
ATOM 3024 N N . PRO A 1 389 ? -6.255 35.177 4.924 1.00 93.06 389 PRO A N 1
ATOM 3025 C CA . PRO A 1 389 ? -6.164 34.461 3.656 1.00 93.06 389 PRO A CA 1
ATOM 3026 C C . PRO A 1 389 ? -5.687 33.025 3.860 1.00 93.06 389 PRO A C 1
ATOM 3028 O O . PRO A 1 389 ? -4.700 32.785 4.554 1.00 93.06 389 PRO A O 1
ATOM 3031 N N . LYS A 1 390 ? -6.364 32.064 3.218 1.00 90.81 390 LYS A N 1
ATOM 3032 C CA . LYS A 1 390 ? -6.024 30.638 3.362 1.00 90.81 390 LYS A CA 1
ATOM 3033 C C . LYS A 1 390 ? -4.563 30.351 3.006 1.00 90.81 390 LYS A C 1
ATOM 3035 O O . LYS A 1 390 ? -3.908 29.567 3.682 1.00 90.81 390 LYS A O 1
ATOM 3040 N N . GLU A 1 391 ? -4.076 31.027 1.970 1.00 88.12 391 GLU A N 1
ATOM 3041 C CA . GLU A 1 391 ? -2.693 30.947 1.502 1.00 88.12 391 GLU A CA 1
ATOM 3042 C C . GLU A 1 391 ? -1.698 31.486 2.539 1.00 88.12 391 GLU A C 1
ATOM 3044 O O . GLU A 1 391 ? -0.681 30.856 2.793 1.00 88.12 391 GLU A O 1
ATOM 3049 N N . GLU A 1 392 ? -2.004 32.615 3.189 1.00 91.19 392 GLU A N 1
ATOM 3050 C CA . GLU A 1 392 ? -1.126 33.193 4.217 1.00 91.19 392 GLU A CA 1
ATOM 3051 C C . GLU A 1 392 ? -1.034 32.283 5.444 1.00 91.19 392 GLU A C 1
ATOM 3053 O O . GLU A 1 392 ? 0.056 32.044 5.960 1.00 91.19 392 GLU A O 1
ATOM 3058 N N . LEU A 1 393 ? -2.159 31.711 5.881 1.00 90.88 393 LEU A N 1
ATOM 3059 C CA . LEU A 1 393 ? -2.151 30.772 7.000 1.00 90.88 393 LEU A CA 1
ATOM 3060 C C . LEU A 1 393 ? -1.357 29.497 6.664 1.00 90.88 393 LEU A C 1
ATOM 3062 O O . LEU A 1 393 ? -0.586 29.016 7.493 1.00 90.88 393 LEU A O 1
ATOM 3066 N N . PHE A 1 394 ? -1.505 28.982 5.441 1.00 92.25 394 PHE A N 1
ATOM 3067 C CA . PHE A 1 394 ? -0.753 27.815 4.985 1.00 92.25 394 PHE A CA 1
ATOM 3068 C C . PHE A 1 394 ? 0.750 28.101 4.843 1.00 92.25 394 PHE A C 1
ATOM 3070 O O . PHE A 1 394 ? 1.568 27.270 5.227 1.00 92.25 394 PHE A O 1
ATOM 3077 N N . GLN A 1 395 ? 1.138 29.284 4.363 1.00 91.00 395 GLN A N 1
ATOM 3078 C CA . GLN A 1 395 ? 2.550 29.671 4.278 1.00 91.00 395 GLN A CA 1
ATOM 3079 C C . GLN A 1 395 ? 3.210 29.781 5.655 1.00 91.00 395 GLN A C 1
ATOM 3081 O O . GLN A 1 395 ? 4.356 29.359 5.813 1.00 91.00 395 GLN A O 1
ATOM 3086 N N . ALA A 1 396 ? 2.499 30.310 6.656 1.00 86.88 396 ALA A N 1
ATOM 3087 C CA . ALA A 1 396 ? 2.999 30.348 8.030 1.00 86.88 396 ALA A CA 1
ATOM 3088 C C . ALA A 1 396 ? 3.219 28.930 8.580 1.00 86.88 396 ALA A C 1
ATOM 3090 O O . ALA A 1 396 ? 4.246 28.670 9.205 1.00 86.88 396 ALA A O 1
ATOM 3091 N N . TYR A 1 397 ? 2.291 28.014 8.293 1.00 92.19 397 TYR A N 1
ATOM 3092 C CA . TYR A 1 397 ? 2.408 26.601 8.648 1.00 92.19 397 TYR A CA 1
ATOM 3093 C C . TYR A 1 397 ? 3.597 25.924 7.959 1.00 92.19 397 TYR A C 1
ATOM 3095 O O . TYR A 1 397 ? 4.441 25.364 8.650 1.00 92.19 397 TYR A O 1
ATOM 3103 N N . SER A 1 398 ? 3.723 26.056 6.636 1.00 88.00 398 SER A N 1
ATOM 3104 C CA . SER A 1 398 ? 4.815 25.447 5.864 1.00 88.00 398 SER A CA 1
ATOM 3105 C C . SER A 1 398 ? 6.188 25.924 6.341 1.00 88.00 398 SER A C 1
ATOM 3107 O O . SER A 1 398 ? 7.102 25.129 6.517 1.00 88.00 398 SER A O 1
ATOM 3109 N N . ARG A 1 399 ? 6.342 27.224 6.620 1.00 86.25 399 ARG A N 1
ATOM 3110 C CA . ARG A 1 399 ? 7.611 27.747 7.146 1.00 86.25 399 ARG A CA 1
ATOM 3111 C C . ARG A 1 399 ? 7.912 27.249 8.551 1.00 86.25 399 ARG A C 1
ATOM 3113 O O . ARG A 1 399 ? 9.078 27.096 8.903 1.00 86.25 399 ARG A O 1
ATOM 3120 N N . TRP A 1 400 ? 6.886 27.047 9.371 1.00 90.44 400 TRP A N 1
ATOM 3121 C CA . TRP A 1 400 ? 7.072 26.483 10.698 1.00 90.44 400 TRP A CA 1
ATOM 3122 C C . TRP A 1 400 ? 7.469 25.005 10.627 1.00 90.44 400 TRP A C 1
ATOM 3124 O O . TRP A 1 400 ? 8.418 24.629 11.311 1.00 90.44 400 TRP A O 1
ATOM 3134 N N . THR A 1 401 ? 6.836 24.198 9.769 1.00 78.75 401 THR A N 1
ATOM 3135 C CA . THR A 1 401 ? 7.219 22.789 9.575 1.00 78.75 401 THR A CA 1
ATOM 3136 C C . THR A 1 401 ? 8.648 22.666 9.049 1.00 78.75 401 THR A C 1
ATOM 3138 O O . THR A 1 401 ? 9.421 21.896 9.610 1.00 78.75 401 THR A O 1
ATOM 3141 N N . ASP A 1 402 ? 9.057 23.526 8.108 1.00 77.00 402 ASP A N 1
ATOM 3142 C CA . ASP A 1 402 ? 10.442 23.578 7.613 1.00 77.00 402 ASP A CA 1
ATOM 3143 C C . ASP A 1 402 ? 11.445 23.947 8.724 1.00 77.00 402 ASP A C 1
ATOM 3145 O O . ASP A 1 402 ? 12.544 23.403 8.799 1.00 77.00 402 ASP A O 1
ATOM 3149 N N . GLN A 1 403 ? 11.088 24.883 9.615 1.00 78.06 403 GLN A N 1
ATOM 3150 C CA . GLN A 1 403 ? 11.950 25.286 10.738 1.00 78.06 403 GLN A CA 1
ATOM 3151 C C . GLN A 1 403 ? 12.082 24.208 11.815 1.00 78.06 403 GLN A C 1
ATOM 3153 O O . GLN A 1 403 ? 13.058 24.227 12.567 1.00 78.06 403 GLN A O 1
ATOM 3158 N N . GLN A 1 404 ? 11.078 23.340 11.943 1.00 68.31 404 GLN A N 1
ATOM 3159 C CA . GLN A 1 404 ? 11.057 22.252 12.917 1.00 68.31 404 GLN A CA 1
ATOM 3160 C C . GLN A 1 404 ? 11.502 20.908 12.323 1.00 68.31 404 GLN A C 1
ATOM 3162 O O . GLN A 1 404 ? 11.552 19.939 13.075 1.00 68.31 404 GLN A O 1
ATOM 3167 N N . ASP A 1 405 ? 11.849 20.862 11.030 1.00 60.78 405 ASP A N 1
ATOM 3168 C CA . ASP A 1 405 ? 12.204 19.634 10.300 1.00 60.78 405 ASP A CA 1
ATOM 3169 C C . ASP A 1 405 ? 11.089 18.568 10.388 1.00 60.78 405 ASP A C 1
ATOM 3171 O O . ASP A 1 405 ? 11.334 17.388 10.619 1.00 60.78 405 ASP A O 1
ATOM 3175 N N . ILE A 1 406 ? 9.832 19.022 10.285 1.00 72.06 406 ILE A N 1
ATOM 3176 C CA . ILE A 1 406 ? 8.620 18.191 10.339 1.00 72.06 406 ILE A CA 1
ATOM 3177 C C . ILE A 1 406 ? 8.068 18.035 8.922 1.00 72.06 406 ILE A C 1
ATOM 3179 O O . ILE A 1 406 ? 7.877 19.033 8.223 1.00 72.06 406 ILE A O 1
ATOM 3183 N N . ASP A 1 407 ? 7.707 16.810 8.538 1.00 64.81 407 ASP A N 1
ATOM 3184 C CA . ASP A 1 407 ? 7.001 16.541 7.282 1.00 64.81 407 ASP A CA 1
ATOM 3185 C C . ASP A 1 407 ? 5.549 17.050 7.344 1.00 64.81 407 ASP A C 1
ATOM 3187 O O . ASP A 1 407 ? 4.603 16.361 7.739 1.00 64.81 407 ASP A O 1
ATOM 3191 N N . GLY A 1 408 ? 5.378 18.317 6.965 1.00 69.38 408 GLY A N 1
ATOM 3192 C CA . GLY A 1 408 ? 4.091 18.998 6.921 1.00 69.38 408 GLY A CA 1
ATOM 3193 C C . GLY A 1 408 ? 3.135 18.455 5.851 1.00 69.38 408 GLY A C 1
ATOM 3194 O O . GLY A 1 408 ? 3.494 17.764 4.900 1.00 69.38 408 GLY A O 1
ATOM 3195 N N . THR A 1 409 ? 1.857 18.804 5.975 1.00 72.94 409 THR A N 1
ATOM 3196 C CA . THR A 1 409 ? 0.832 18.496 4.976 1.00 72.94 409 THR A CA 1
ATOM 3197 C C . THR A 1 409 ? 0.756 19.572 3.882 1.00 72.94 409 THR A C 1
ATOM 3199 O O . THR A 1 409 ? 1.292 20.665 4.020 1.00 72.94 409 THR A O 1
ATOM 3202 N N . ASN A 1 410 ? 0.041 19.313 2.785 1.00 82.69 410 ASN A N 1
ATOM 3203 C CA . ASN A 1 410 ? -0.177 20.315 1.727 1.00 82.69 410 ASN A CA 1
ATOM 3204 C C . ASN A 1 410 ? -1.418 21.186 1.975 1.00 82.69 410 ASN A C 1
ATOM 3206 O O . ASN A 1 410 ? -2.286 20.819 2.755 1.00 82.69 410 ASN A O 1
ATOM 3210 N N . ALA A 1 411 ? -1.575 22.284 1.228 1.00 75.75 411 ALA A N 1
ATOM 3211 C CA . ALA A 1 411 ? -2.659 23.259 1.405 1.00 75.75 411 ALA A CA 1
ATOM 3212 C C . ALA A 1 411 ? -4.082 22.659 1.395 1.00 75.75 411 ALA A C 1
ATOM 3214 O O . ALA A 1 411 ? -4.958 23.115 2.135 1.00 75.75 411 ALA A O 1
ATOM 3215 N N . SER A 1 412 ? -4.318 21.621 0.582 1.00 69.75 412 SER A N 1
ATOM 3216 C CA . SER A 1 412 ? -5.636 20.979 0.460 1.00 69.75 412 SER A CA 1
ATOM 3217 C C . SER A 1 412 ? -5.984 20.143 1.693 1.00 69.75 412 SER A C 1
ATOM 3219 O O . SER A 1 412 ? -7.128 20.155 2.155 1.00 69.75 412 SER A O 1
ATOM 3221 N N . TRP A 1 413 ? -4.999 19.436 2.248 1.00 68.94 413 TRP A N 1
ATOM 3222 C CA . TRP A 1 413 ? -5.154 18.692 3.496 1.00 68.94 413 TRP A CA 1
ATOM 3223 C C . TRP A 1 413 ? -5.004 19.564 4.730 1.00 68.94 413 TRP A C 1
ATOM 3225 O O . TRP A 1 413 ? -5.655 19.281 5.727 1.00 68.94 413 TRP A O 1
ATOM 3235 N N . PHE A 1 414 ? -4.238 20.647 4.645 1.00 83.12 414 PHE A N 1
ATOM 3236 C CA . PHE A 1 414 ? -4.065 21.612 5.715 1.00 83.12 414 PHE A CA 1
ATOM 3237 C C . PHE A 1 414 ? -5.418 22.149 6.154 1.00 83.12 414 PHE A C 1
ATOM 3239 O O . PHE A 1 414 ? -5.750 22.019 7.318 1.00 83.12 414 PHE A O 1
ATOM 3246 N N . GLY A 1 415 ? -6.263 22.623 5.230 1.00 77.94 415 GLY A N 1
ATOM 3247 C CA . GLY A 1 415 ? -7.615 23.069 5.584 1.00 77.94 415 GLY A CA 1
ATOM 3248 C C . GLY A 1 415 ? -8.474 21.962 6.211 1.00 77.94 415 GLY A C 1
ATOM 3249 O O . GLY A 1 415 ? -9.117 22.184 7.236 1.00 77.94 415 GLY A O 1
ATOM 3250 N N . ARG A 1 416 ? -8.451 20.748 5.642 1.00 75.56 416 ARG A N 1
ATOM 3251 C CA . ARG A 1 416 ? -9.242 19.603 6.137 1.00 75.56 416 ARG A CA 1
ATOM 3252 C C . ARG A 1 416 ? -8.819 19.136 7.525 1.00 75.56 416 ARG A C 1
ATOM 3254 O O . ARG A 1 416 ? -9.672 18.816 8.340 1.00 75.56 416 ARG A O 1
ATOM 3261 N N . LYS A 1 417 ? -7.517 19.085 7.781 1.00 80.50 417 LYS A N 1
ATOM 3262 C CA . LYS A 1 417 ? -6.955 18.680 9.067 1.00 80.50 417 LYS A CA 1
ATOM 3263 C C . LYS A 1 417 ? -7.031 19.811 10.084 1.00 80.50 417 LYS A C 1
ATOM 3265 O O . LYS A 1 417 ? -7.342 19.547 11.235 1.00 80.50 417 LYS A O 1
ATOM 3270 N N . LEU A 1 418 ? -6.865 21.062 9.649 1.00 84.31 418 LEU A N 1
ATOM 3271 C CA . LEU A 1 418 ? -7.100 22.245 10.474 1.00 84.31 418 LEU A CA 1
ATOM 3272 C C . LEU A 1 418 ? -8.548 22.280 10.980 1.00 84.31 418 LEU A C 1
ATOM 3274 O O . LEU A 1 418 ? -8.768 22.583 12.143 1.00 84.31 418 LEU A O 1
ATOM 3278 N N . ALA A 1 419 ? -9.522 21.889 10.151 1.00 80.56 419 ALA A N 1
ATOM 3279 C CA . ALA A 1 419 ? -10.924 21.787 10.564 1.00 80.56 419 ALA A CA 1
ATOM 3280 C C . ALA A 1 419 ? -11.180 20.696 11.624 1.00 80.56 419 ALA A C 1
ATOM 3282 O O . ALA A 1 419 ? -12.210 20.732 12.290 1.00 80.56 419 ALA A O 1
ATOM 3283 N N . ASN A 1 420 ? -10.258 19.740 11.797 1.00 73.88 420 ASN A N 1
ATOM 3284 C CA . ASN A 1 420 ? -10.340 18.746 12.870 1.00 73.88 420 ASN A CA 1
ATOM 3285 C C . ASN A 1 420 ? -9.809 19.282 14.210 1.00 73.88 420 ASN A C 1
ATOM 3287 O O . ASN A 1 420 ? -10.033 18.639 15.232 1.00 73.88 420 ASN A O 1
ATOM 3291 N N . VAL A 1 421 ? -9.090 20.413 14.211 1.00 79.44 421 VAL A N 1
ATOM 3292 C CA . VAL A 1 421 ? -8.426 20.964 15.407 1.00 79.44 421 VAL A CA 1
ATOM 3293 C C . VAL A 1 421 ? -8.911 22.363 15.797 1.00 79.44 421 VAL A C 1
ATOM 3295 O O . VAL A 1 421 ? -8.800 22.724 16.964 1.00 79.44 421 VAL A O 1
ATOM 3298 N N . VAL A 1 422 ? -9.444 23.151 14.857 1.00 79.69 422 VAL A N 1
ATOM 3299 C CA . VAL A 1 422 ? -9.912 24.527 15.082 1.00 79.69 422 VAL A CA 1
ATOM 3300 C C . VAL A 1 422 ? -11.183 24.785 14.267 1.00 79.69 422 VAL A C 1
ATOM 3302 O O . VAL A 1 422 ? -11.234 24.477 13.074 1.00 79.69 422 VAL A O 1
ATOM 3305 N N . GLU A 1 423 ? -12.199 25.388 14.890 1.00 78.25 423 GLU A N 1
ATOM 3306 C CA . GLU A 1 423 ? -13.427 25.791 14.197 1.00 78.25 423 GLU A CA 1
ATOM 3307 C C . GLU A 1 423 ? -13.226 27.097 13.415 1.00 78.25 423 GLU A C 1
ATOM 3309 O O . GLU A 1 423 ? -12.747 28.103 13.938 1.00 78.25 423 GLU A O 1
ATOM 3314 N N . TYR A 1 424 ? -13.623 27.098 12.144 1.00 87.62 424 TYR A N 1
ATOM 3315 C CA . TYR A 1 424 ? -13.624 28.285 11.295 1.00 87.62 424 TYR A CA 1
ATOM 3316 C C . TYR A 1 424 ? -14.709 28.187 10.220 1.00 87.62 424 TYR A C 1
ATOM 3318 O O . TYR A 1 424 ? -15.196 27.103 9.892 1.00 87.62 424 TYR A O 1
ATOM 3326 N N . GLU A 1 425 ? -15.052 29.325 9.621 1.00 83.19 425 GLU A N 1
ATOM 3327 C CA . GLU A 1 425 ? -15.893 29.386 8.423 1.00 83.19 425 GLU A CA 1
ATOM 3328 C C . GLU A 1 425 ? -15.073 29.811 7.193 1.00 83.19 425 GLU A C 1
ATOM 3330 O O . GLU A 1 425 ? -14.031 30.462 7.305 1.00 83.19 425 GLU A O 1
ATOM 3335 N N . ASP A 1 426 ? -15.552 29.436 6.007 1.00 83.81 426 ASP A N 1
ATOM 3336 C CA . ASP A 1 426 ? -14.945 29.784 4.723 1.00 83.81 426 ASP A CA 1
ATOM 3337 C C . ASP A 1 426 ? -15.699 30.935 4.056 1.00 83.81 426 ASP A C 1
ATOM 3339 O O . ASP A 1 426 ? -16.895 30.822 3.780 1.00 83.81 426 ASP A O 1
ATOM 3343 N N . ASP A 1 427 ? -14.986 32.001 3.688 1.00 83.12 427 ASP A N 1
ATOM 3344 C CA . ASP A 1 427 ? -15.555 33.108 2.914 1.00 83.12 427 ASP A CA 1
ATOM 3345 C C . ASP A 1 427 ? -14.639 33.510 1.742 1.00 83.12 427 ASP A C 1
ATOM 3347 O O . ASP A 1 427 ? -13.484 33.081 1.611 1.00 83.12 427 ASP A O 1
ATOM 3351 N N . ARG A 1 428 ? -15.166 34.326 0.830 1.00 85.06 428 ARG A N 1
ATOM 3352 C CA . ARG A 1 428 ? -14.432 34.909 -0.293 1.00 85.06 428 ARG A CA 1
ATOM 3353 C C . ARG A 1 428 ? -14.530 36.419 -0.238 1.00 85.06 428 ARG A C 1
ATOM 3355 O O . ARG A 1 428 ? -15.570 37.003 -0.540 1.00 85.06 428 ARG A O 1
ATOM 3362 N N . ILE A 1 429 ? -13.399 37.058 0.035 1.00 82.81 429 ILE A N 1
ATOM 3363 C CA . ILE A 1 429 ? -13.300 38.513 0.027 1.00 82.81 429 ILE A CA 1
ATOM 3364 C C . ILE A 1 429 ? -12.627 39.003 -1.249 1.00 82.81 429 ILE A C 1
ATOM 3366 O O . ILE A 1 429 ? -11.795 38.334 -1.866 1.00 82.81 429 ILE A O 1
ATOM 3370 N N . ARG A 1 430 ? -13.002 40.208 -1.670 1.00 80.62 430 ARG A N 1
ATOM 3371 C CA . ARG A 1 430 ? -12.397 40.861 -2.827 1.00 80.62 430 ARG A CA 1
ATOM 3372 C C . ARG A 1 430 ? -11.182 41.662 -2.370 1.00 80.62 430 ARG A C 1
ATOM 3374 O O . ARG A 1 430 ? -11.341 42.652 -1.659 1.00 80.62 430 ARG A O 1
ATOM 3381 N N . ASN A 1 431 ? -9.993 41.248 -2.797 1.00 73.12 431 ASN A N 1
ATOM 3382 C CA . ASN A 1 431 ? -8.740 41.953 -2.551 1.00 73.12 431 ASN A CA 1
ATOM 3383 C C . ASN A 1 431 ? -8.243 42.568 -3.871 1.00 73.12 431 ASN A C 1
ATOM 3385 O O . ASN A 1 431 ? -7.665 41.892 -4.724 1.00 73.12 431 ASN A O 1
ATOM 3389 N N . GLY A 1 432 ? -8.548 43.852 -4.079 1.00 73.75 432 GLY A N 1
ATOM 3390 C CA . GLY A 1 432 ? -8.309 44.533 -5.355 1.00 73.75 432 GLY A CA 1
ATOM 3391 C C . GLY A 1 432 ? -9.170 43.961 -6.490 1.00 73.75 432 GLY A C 1
ATOM 3392 O O . GLY A 1 432 ? -10.397 43.892 -6.377 1.00 73.75 432 GLY A O 1
ATOM 3393 N N . ASP A 1 433 ? -8.528 43.550 -7.585 1.00 67.88 433 ASP A N 1
ATOM 3394 C CA . ASP A 1 433 ? -9.201 42.915 -8.729 1.00 67.88 433 ASP A CA 1
ATOM 3395 C C . ASP A 1 433 ? -9.377 41.394 -8.569 1.00 67.88 433 ASP A C 1
ATOM 3397 O O . ASP A 1 433 ? -10.124 40.787 -9.338 1.00 67.88 433 ASP A O 1
ATOM 3401 N N . ASN A 1 434 ? -8.773 40.791 -7.538 1.00 65.56 434 ASN A N 1
ATOM 3402 C CA . ASN A 1 434 ? -8.784 39.347 -7.312 1.00 65.56 434 ASN A CA 1
ATOM 3403 C C . ASN A 1 434 ? -9.744 38.950 -6.177 1.00 65.56 434 ASN A C 1
ATOM 3405 O O . ASN A 1 434 ? -9.913 39.659 -5.182 1.00 65.56 434 ASN A O 1
ATOM 3409 N N . LEU A 1 435 ? -10.380 37.789 -6.326 1.00 78.12 435 LEU A N 1
ATOM 3410 C CA . LEU A 1 435 ? -11.145 37.126 -5.269 1.00 78.12 435 LEU A CA 1
ATOM 3411 C C . LEU A 1 435 ? -10.207 36.193 -4.504 1.00 78.12 435 LEU A C 1
ATOM 3413 O O . LEU A 1 435 ? -9.609 35.308 -5.109 1.00 78.12 435 LEU A O 1
ATOM 3417 N N . VAL A 1 436 ? -10.092 36.393 -3.193 1.00 84.75 436 VAL A N 1
ATOM 3418 C CA . VAL A 1 436 ? -9.224 35.606 -2.311 1.00 84.75 436 VAL A CA 1
ATOM 3419 C C . VAL A 1 436 ? -10.095 34.866 -1.303 1.00 84.75 436 VAL A C 1
ATOM 3421 O O . VAL A 1 436 ? -10.999 35.444 -0.699 1.00 84.75 436 VAL A O 1
ATOM 3424 N N . THR A 1 437 ? -9.843 33.571 -1.145 1.00 87.25 437 THR A N 1
ATOM 3425 C CA . THR A 1 437 ? -10.481 32.744 -0.117 1.00 87.25 437 THR A CA 1
ATOM 3426 C C . THR A 1 437 ? -9.833 33.005 1.236 1.00 87.25 437 THR A C 1
ATOM 3428 O O . THR A 1 437 ? -8.604 32.965 1.348 1.00 87.25 437 THR A O 1
ATOM 3431 N N . VAL A 1 438 ? -10.653 33.229 2.255 1.00 90.56 438 VAL A N 1
ATOM 3432 C CA . VAL A 1 438 ? -10.222 33.484 3.633 1.00 90.56 438 VAL A CA 1
ATOM 3433 C C . VAL A 1 438 ? -10.863 32.483 4.582 1.00 90.56 438 VAL A C 1
ATOM 3435 O O . VAL A 1 438 ? -11.972 32.011 4.330 1.00 90.56 438 VAL A O 1
ATOM 3438 N N . TYR A 1 439 ? -10.159 32.192 5.670 1.00 91.69 439 TYR A N 1
ATOM 3439 C CA . TYR A 1 439 ? -10.762 31.634 6.871 1.00 91.69 439 TYR A CA 1
ATOM 3440 C C . TYR A 1 439 ? -11.295 32.781 7.726 1.00 91.69 439 TYR A C 1
ATOM 3442 O O . TYR A 1 439 ? -10.627 33.809 7.867 1.00 91.69 439 TYR A O 1
ATOM 3450 N N . THR A 1 440 ? -12.490 32.624 8.284 1.00 88.12 440 THR A N 1
ATOM 3451 C CA . THR A 1 440 ? -13.120 33.607 9.170 1.00 88.12 440 THR A CA 1
ATOM 3452 C C . THR A 1 440 ? -13.357 32.999 10.546 1.00 88.12 440 THR A C 1
ATOM 3454 O O . THR A 1 440 ? -13.759 31.842 10.643 1.00 88.12 440 THR A O 1
ATOM 3457 N N . GLY A 1 441 ? -13.110 33.777 11.601 1.00 82.44 441 GLY A N 1
ATOM 3458 C CA . GLY A 1 441 ? -13.149 33.304 12.992 1.00 82.44 441 GLY A CA 1
ATOM 3459 C C . GLY A 1 441 ? -11.782 32.888 13.544 1.00 82.44 441 GLY A C 1
ATOM 3460 O O . GLY A 1 441 ? -11.640 32.756 14.756 1.00 82.44 441 GLY A O 1
ATOM 3461 N N . ILE A 1 442 ? -10.761 32.781 12.683 1.00 91.12 442 ILE A N 1
ATOM 3462 C CA . ILE A 1 442 ? -9.378 32.452 13.056 1.00 91.12 442 ILE A CA 1
ATOM 3463 C C . ILE A 1 442 ? -8.371 33.413 12.421 1.00 91.12 442 ILE A C 1
ATOM 3465 O O . ILE A 1 442 ? -8.596 33.942 11.330 1.00 91.12 442 ILE A O 1
ATOM 3469 N N . ASP A 1 443 ? -7.258 33.640 13.112 1.00 93.12 443 ASP A N 1
ATOM 3470 C CA . ASP A 1 443 ? -6.133 34.462 12.650 1.00 93.12 443 ASP A CA 1
ATOM 3471 C C . ASP A 1 443 ? -4.818 33.954 13.269 1.00 93.12 443 ASP A C 1
ATOM 3473 O O . ASP A 1 443 ? -4.834 33.149 14.205 1.00 93.12 443 ASP A O 1
ATOM 3477 N N . LEU A 1 444 ? -3.673 34.430 12.779 1.00 91.81 444 LEU A N 1
ATOM 3478 C CA . LEU A 1 444 ? -2.380 34.135 13.396 1.00 91.81 444 LEU A CA 1
ATOM 3479 C C . LEU A 1 444 ? -2.223 34.884 14.733 1.00 91.81 444 LEU A C 1
ATOM 3481 O O . LEU A 1 444 ? -2.720 36.001 14.938 1.00 91.81 444 LEU A O 1
ATOM 3485 N N . THR A 1 445 ? -1.508 34.271 15.675 1.00 90.38 445 THR A N 1
ATOM 3486 C CA . THR A 1 445 ? -0.989 34.968 16.859 1.00 90.38 445 THR A CA 1
ATOM 3487 C C . THR A 1 445 ? 0.128 35.933 16.454 1.00 90.38 445 THR A C 1
ATOM 3489 O O . THR A 1 445 ? 0.703 35.823 15.375 1.00 90.38 445 THR A O 1
ATOM 3492 N N . SER A 1 446 ? 0.507 36.861 17.340 1.00 84.06 446 SER A N 1
ATOM 3493 C CA . SER A 1 446 ? 1.629 37.779 17.081 1.00 84.06 446 SER A CA 1
ATOM 3494 C C . SER A 1 446 ? 2.956 37.066 16.791 1.00 84.06 446 SER A C 1
ATOM 3496 O O . SER A 1 446 ? 3.815 37.639 16.127 1.00 84.06 446 SER A O 1
ATOM 3498 N N . ASP A 1 447 ? 3.149 35.855 17.318 1.00 77.06 447 ASP A N 1
ATOM 3499 C CA . ASP A 1 447 ? 4.321 35.032 17.013 1.00 77.06 447 ASP A CA 1
ATOM 3500 C C . ASP A 1 447 ? 4.126 34.245 15.711 1.00 77.06 447 ASP A C 1
ATOM 3502 O O . ASP A 1 447 ? 5.077 34.110 14.948 1.00 77.06 447 ASP A O 1
ATOM 3506 N N . GLY A 1 448 ? 2.891 33.839 15.396 1.00 80.31 448 GLY A N 1
ATOM 3507 C CA . GLY A 1 448 ? 2.542 33.222 14.116 1.00 80.31 448 GLY A CA 1
ATOM 3508 C C . GLY A 1 448 ? 2.728 34.170 12.930 1.00 80.31 448 GLY A C 1
ATOM 3509 O O . GLY A 1 448 ? 3.269 33.774 11.903 1.00 80.31 448 GLY A O 1
ATOM 3510 N N . SER A 1 449 ? 2.388 35.454 13.080 1.00 87.88 449 SER A N 1
ATOM 3511 C CA . SER A 1 449 ? 2.606 36.452 12.023 1.00 87.88 449 SER A CA 1
ATOM 3512 C C . SER A 1 449 ? 4.089 36.673 11.702 1.00 87.88 449 SER A C 1
ATOM 3514 O O . SER A 1 449 ? 4.410 37.011 10.568 1.00 87.88 449 SER A O 1
ATOM 3516 N N . LYS A 1 450 ? 5.003 36.450 12.659 1.00 86.44 450 LYS A N 1
ATOM 3517 C CA . LYS A 1 450 ? 6.455 36.572 12.420 1.00 86.44 450 LYS A CA 1
ATOM 3518 C C . LYS A 1 450 ? 7.006 35.455 11.540 1.00 86.44 450 LYS A C 1
ATOM 3520 O O . LYS A 1 450 ? 8.081 35.624 10.987 1.00 86.44 450 LYS A O 1
ATOM 3525 N N . LEU A 1 451 ? 6.290 34.338 11.396 1.00 83.12 451 LEU A N 1
ATOM 3526 C CA . LEU A 1 451 ? 6.674 33.274 10.466 1.00 83.12 451 LEU A CA 1
ATOM 3527 C C . LEU A 1 451 ? 6.546 33.729 9.007 1.00 83.12 451 LEU A C 1
ATOM 3529 O O . LEU A 1 451 ? 7.182 33.145 8.137 1.00 83.12 451 LEU A O 1
ATOM 3533 N N . LEU A 1 452 ? 5.745 34.765 8.733 1.00 83.38 452 LEU A N 1
ATOM 3534 C CA . LEU A 1 452 ? 5.530 35.317 7.393 1.00 83.38 452 LEU A CA 1
ATOM 3535 C C . LEU A 1 452 ? 6.543 36.406 6.999 1.00 83.38 452 LEU 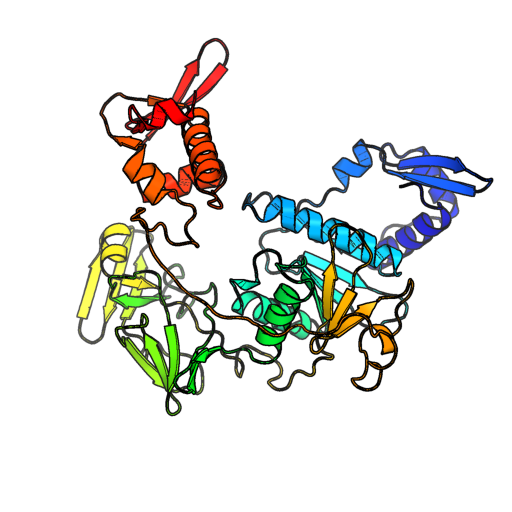A C 1
ATOM 3537 O O . LEU A 1 452 ? 6.674 36.702 5.808 1.00 83.38 452 LEU A O 1
ATOM 3541 N N . GLU A 1 453 ? 7.286 36.956 7.963 1.00 76.94 453 GLU A N 1
ATOM 3542 C CA . GLU A 1 453 ? 8.437 37.846 7.727 1.00 76.94 453 GLU A CA 1
ATOM 3543 C C . GLU A 1 453 ? 9.663 37.050 7.261 1.00 76.94 453 GLU A C 1
ATOM 3545 O O . GLU A 1 453 ? 10.405 37.583 6.402 1.00 76.94 453 GLU A O 1
#